Protein AF-A0A845LCH3-F1 (afdb_monomer_lite)

Secondary structure (DSSP, 8-state):
--HHHHHHHHHHHHHTT-----EEEEEEEEE-TTS-EEEEEEEEEEGGGGGGSTTHHHHHHHHHHHHS-TTSEEEEEEETTEEEEEEEEEESSHHHHHHHHHHHHSS----EEEEEEETTEEEEEEE--S-HHHHTHHHHHHHHHTT-S-GGGGGGSEEEEEEEEEEE-STTT-EEEEESSEEEEEEEPEE-EEEEEEETTTTEEEEEEEEEHHHHHHHHTTSS-HHHHHHHHH-TT-EEEEEEETTEEEEEEEEE-SSHHHHHHHHHHHH--SS-EEEEEE--SSS-EEEEEEEEETTGGG-TT-EESS-EEEEEEEEEEEE-TTSPBPEETTEE-EEEEEEEESSEEEEEEEEE--THHHHHHHHHHHHHHHHHHHHHHHHHHH-GGGG-TTPPPPPPPPPPP--------------------SSHHHHHHHHHHHHHHHHTT-S-------HHHHHHHHHHHHHHHHHHHHHHTSEEEEEEETTEEEEEEEHHHHHH-EEEEEE-TTT-PEEEEEEPPPHHHHHHHHHHHHHHHHHHS--TTHHHHHHHHHHHHHHHHHHHHHHHHHHHHHHSTTTEEEEE-HHHHHHHHHHHHHHHHHHHHHHHTSPPPPPPP---------------------------------------

Radius of gyration: 48.6 Å; chains: 1; bounding box: 84×80×197 Å

Structure (mmCIF, N/CA/C/O backbone):
data_AF-A0A845LCH3-F1
#
_entry.id   AF-A0A845LCH3-F1
#
loop_
_atom_site.group_PDB
_atom_site.id
_atom_site.type_symbol
_atom_site.label_atom_id
_atom_site.label_alt_id
_atom_site.label_comp_id
_atom_site.label_asym_id
_atom_site.label_entity_id
_atom_site.label_seq_id
_atom_site.pdbx_PDB_ins_code
_atom_site.Cartn_x
_atom_site.Cartn_y
_atom_site.Cartn_z
_atom_site.occupancy
_atom_site.B_iso_or_equiv
_atom_site.auth_seq_id
_atom_site.auth_comp_id
_atom_site.auth_asym_id
_atom_site.auth_atom_id
_atom_site.pdbx_PDB_model_num
ATOM 1 N N . MET A 1 1 ? 1.266 1.684 82.037 1.00 51.12 1 MET A N 1
ATOM 2 C CA . MET A 1 1 ? 0.760 2.479 80.892 1.00 51.12 1 MET A CA 1
ATOM 3 C C . MET A 1 1 ? -0.312 3.431 81.425 1.00 51.12 1 MET A C 1
ATOM 5 O O . MET A 1 1 ? -1.219 2.961 82.097 1.00 51.12 1 MET A O 1
ATOM 9 N N . ARG A 1 2 ? -0.152 4.758 81.282 1.00 56.38 2 ARG A N 1
ATOM 10 C CA . ARG A 1 2 ? -1.037 5.766 81.913 1.00 56.38 2 ARG A CA 1
ATOM 11 C C . ARG A 1 2 ? -2.460 5.682 81.336 1.00 56.38 2 ARG A C 1
ATOM 13 O O . ARG A 1 2 ? -2.598 5.543 80.128 1.00 56.38 2 ARG A O 1
ATOM 20 N N . LEU A 1 3 ? -3.493 5.839 82.170 1.00 56.78 3 LEU A N 1
ATOM 21 C CA . LEU A 1 3 ? -4.929 5.753 81.824 1.00 56.78 3 LEU A CA 1
ATOM 22 C C . LEU A 1 3 ? -5.340 6.616 80.604 1.00 56.78 3 LEU A C 1
ATOM 24 O O . LEU A 1 3 ? -6.258 6.266 79.870 1.00 56.78 3 LEU A O 1
ATOM 28 N N . LYS A 1 4 ? -4.592 7.691 80.315 1.00 52.03 4 LYS A N 1
ATOM 29 C CA . LYS A 1 4 ? -4.759 8.543 79.122 1.00 52.03 4 LYS A CA 1
ATOM 30 C C . LYS A 1 4 ? -4.325 7.877 77.801 1.00 52.03 4 LYS A C 1
ATOM 32 O O . LYS A 1 4 ? -4.848 8.225 76.751 1.00 52.03 4 LYS A O 1
ATOM 37 N N . HIS A 1 5 ? -3.409 6.908 77.837 1.00 57.84 5 HIS A N 1
ATOM 38 C CA . HIS A 1 5 ? -2.988 6.126 76.665 1.00 57.84 5 HIS A CA 1
ATOM 39 C C . HIS A 1 5 ? -3.899 4.921 76.404 1.00 57.84 5 HIS A C 1
ATOM 41 O O . HIS A 1 5 ? -4.006 4.490 75.263 1.00 57.84 5 HIS A O 1
ATOM 47 N N . LEU A 1 6 ? -4.605 4.429 77.430 1.00 55.59 6 LEU A N 1
ATOM 48 C CA . LEU A 1 6 ? -5.631 3.394 77.276 1.00 55.59 6 LEU A CA 1
ATOM 49 C C . LEU A 1 6 ? -6.869 3.944 76.545 1.00 55.59 6 LEU A C 1
ATOM 51 O O . LEU A 1 6 ? -7.435 3.259 75.704 1.00 55.59 6 LEU A O 1
ATOM 55 N N . PHE A 1 7 ? -7.232 5.210 76.789 1.00 58.34 7 PHE A N 1
ATOM 56 C CA . PHE A 1 7 ? -8.332 5.884 76.088 1.00 58.34 7 PHE A CA 1
ATOM 57 C C . PHE A 1 7 ? -8.030 6.105 74.593 1.00 58.34 7 PHE A C 1
ATOM 59 O O . PHE A 1 7 ? -8.907 5.920 73.759 1.00 58.34 7 PHE A O 1
ATOM 66 N N . PHE A 1 8 ? -6.775 6.414 74.236 1.00 55.28 8 PHE A N 1
ATOM 67 C CA . PHE A 1 8 ? -6.337 6.557 72.837 1.00 55.28 8 PHE A CA 1
ATOM 68 C C . PHE A 1 8 ? -6.226 5.208 72.099 1.00 55.28 8 PHE A C 1
ATOM 70 O O . PHE A 1 8 ? -6.544 5.132 70.916 1.00 55.28 8 PHE A O 1
ATOM 77 N N . LEU A 1 9 ? -5.836 4.134 72.796 1.00 59.06 9 LEU A N 1
ATOM 78 C CA . LEU A 1 9 ? -5.795 2.769 72.248 1.00 59.06 9 LEU A CA 1
ATOM 79 C C . LEU A 1 9 ? -7.183 2.121 72.116 1.00 59.06 9 LEU A C 1
ATOM 81 O O . LEU A 1 9 ? -7.344 1.236 71.285 1.00 59.06 9 LEU A O 1
ATOM 85 N N . LEU A 1 10 ? -8.182 2.576 72.883 1.00 55.25 10 LEU A N 1
ATOM 86 C CA . LEU A 1 10 ? -9.580 2.139 72.765 1.00 55.25 10 LEU A CA 1
ATOM 87 C C . LEU A 1 10 ? -10.363 2.933 71.695 1.00 55.25 10 LEU A C 1
ATOM 89 O O . LEU A 1 10 ? -11.314 2.413 71.119 1.00 55.25 10 LEU A O 1
ATOM 93 N N . LEU A 1 11 ? -9.932 4.162 71.374 1.00 54.50 11 LEU A N 1
ATOM 94 C CA . LEU A 1 11 ? -10.483 4.991 70.287 1.00 54.50 11 LEU A CA 1
ATOM 95 C C . LEU A 1 11 ? -9.944 4.614 68.894 1.00 54.50 11 LEU A C 1
ATOM 97 O O . LEU A 1 11 ? -10.636 4.817 67.901 1.00 54.50 11 LEU A O 1
ATOM 101 N N . LEU A 1 12 ? -8.742 4.031 68.815 1.00 53.47 12 LEU A N 1
ATOM 102 C CA . LEU A 1 12 ? -8.120 3.571 67.566 1.00 53.47 12 LEU A CA 1
ATOM 103 C C . LEU A 1 12 ? -8.925 2.461 66.843 1.00 53.47 12 LEU A C 1
ATOM 105 O O . LEU A 1 12 ? -9.136 2.597 65.639 1.00 53.47 12 LEU A O 1
ATOM 109 N N . PRO A 1 13 ? -9.449 1.412 67.519 1.00 51.16 13 PRO A N 1
ATOM 110 C CA . PRO A 1 13 ? -10.351 0.455 66.879 1.00 51.16 13 PRO A CA 1
ATOM 111 C C . PRO A 1 13 ? -11.739 1.053 66.603 1.00 51.16 13 PRO A C 1
ATOM 113 O O . PRO A 1 13 ? -12.362 0.666 65.624 1.00 51.16 13 PRO A O 1
ATOM 116 N N . LEU A 1 14 ? -12.202 2.044 67.378 1.00 45.97 14 LEU A N 1
ATOM 117 C CA . LEU A 1 14 ? -13.471 2.747 67.129 1.00 45.97 14 LEU A CA 1
ATOM 118 C C . LEU A 1 14 ? -13.416 3.631 65.864 1.00 45.97 14 LEU A C 1
ATOM 120 O O . LEU A 1 14 ? -14.428 3.793 65.189 1.00 45.97 14 LEU A O 1
ATOM 124 N N . MET A 1 15 ? -12.233 4.144 65.498 1.00 49.41 15 MET A N 1
ATOM 125 C CA . MET A 1 15 ? -12.002 4.815 64.209 1.00 49.41 15 MET A CA 1
ATOM 126 C C . MET A 1 15 ? -11.806 3.851 63.027 1.00 49.41 15 MET A C 1
ATOM 128 O O . MET A 1 15 ? -11.985 4.261 61.884 1.00 49.41 15 MET A O 1
ATOM 132 N N . LEU A 1 16 ? -11.501 2.573 63.276 1.00 47.41 16 LEU A N 1
ATOM 133 C CA . LEU A 1 16 ? -11.421 1.530 62.241 1.00 47.41 16 LEU A CA 1
ATOM 134 C C . LEU A 1 16 ? -12.793 0.922 61.883 1.00 47.41 16 LEU A C 1
ATOM 136 O O . LEU A 1 16 ? -12.892 0.196 60.899 1.00 47.41 16 LEU A O 1
ATOM 140 N N . PHE A 1 17 ? -13.855 1.254 62.630 1.00 39.62 17 PHE A N 1
ATOM 141 C CA . PHE A 1 17 ? -15.245 0.878 62.324 1.00 39.62 17 PHE A CA 1
ATOM 142 C C . PHE A 1 17 ? -16.004 1.910 61.471 1.00 39.62 17 PHE A C 1
ATOM 144 O O . PHE A 1 17 ? -17.204 1.751 61.246 1.00 39.62 17 PHE A O 1
ATOM 151 N N . LEU A 1 18 ? -15.329 2.930 60.929 1.00 41.62 18 LEU A N 1
ATOM 152 C CA . LEU A 1 18 ? -15.859 3.743 59.827 1.00 41.62 18 LEU A CA 1
ATOM 153 C C . LEU A 1 18 ? -15.813 2.933 58.517 1.00 41.62 18 LEU A C 1
ATOM 155 O O . LEU A 1 18 ? -15.099 3.268 57.577 1.00 41.62 18 LEU A O 1
ATOM 159 N N . THR A 1 19 ? -16.561 1.828 58.461 1.00 47.41 19 THR A N 1
ATOM 160 C CA . THR A 1 19 ? -16.854 1.124 57.211 1.00 47.41 19 THR A CA 1
ATOM 161 C C . THR A 1 19 ? -17.771 2.035 56.405 1.00 47.41 19 THR A C 1
ATOM 163 O O . THR A 1 19 ? -18.949 2.170 56.736 1.00 47.41 19 THR A O 1
ATOM 166 N N . GLY A 1 20 ? -17.211 2.740 55.424 1.00 45.56 20 GLY A N 1
ATOM 167 C CA . GLY A 1 20 ? -17.970 3.631 54.555 1.00 45.56 20 GLY A CA 1
ATOM 168 C C . GLY A 1 20 ? -19.094 2.878 53.845 1.00 45.56 20 GLY A C 1
ATOM 169 O O . GLY A 1 20 ? -18.846 1.810 53.297 1.00 45.56 20 GLY A O 1
ATOM 170 N N . CYS A 1 21 ? -20.302 3.451 53.883 1.00 57.38 21 CYS A N 1
ATOM 171 C CA . CYS A 1 21 ? -21.477 3.022 53.127 1.00 57.38 21 CYS A CA 1
ATOM 172 C C . CYS A 1 21 ? -21.296 3.344 51.637 1.00 57.38 21 CYS A C 1
ATOM 174 O O . CYS A 1 21 ? -21.739 4.411 51.205 1.00 57.38 21 CYS A O 1
ATOM 176 N N . GLY A 1 22 ? -20.648 2.476 50.861 1.00 63.88 22 GLY A N 1
ATOM 177 C CA . GLY A 1 22 ? -20.312 2.770 49.468 1.00 63.88 22 GLY A CA 1
ATOM 178 C C . GLY A 1 22 ? -20.747 1.700 48.479 1.00 63.88 22 GLY A C 1
ATOM 179 O O . GLY A 1 22 ? -20.526 0.510 48.682 1.00 63.88 22 GLY A O 1
ATOM 180 N N . GLY A 1 23 ? -21.354 2.137 47.375 1.00 80.00 23 GLY A N 1
ATOM 181 C CA . GLY A 1 23 ? -21.626 1.277 46.230 1.00 80.00 23 GLY A CA 1
ATOM 182 C C . GLY A 1 23 ? -20.383 1.088 45.361 1.00 80.00 23 GLY A C 1
ATOM 183 O O . GLY A 1 23 ? -19.584 2.012 45.189 1.00 80.00 23 GLY A O 1
ATOM 184 N N . ASP A 1 24 ? -20.240 -0.098 44.779 1.00 88.38 24 ASP A N 1
ATOM 185 C CA . ASP A 1 24 ? -19.258 -0.370 43.735 1.00 88.38 24 ASP A CA 1
ATOM 186 C C . ASP A 1 24 ? -19.859 0.006 42.376 1.00 88.38 24 ASP A C 1
ATOM 188 O O . ASP A 1 24 ? -20.890 -0.537 41.959 1.00 88.38 24 ASP A O 1
ATOM 192 N N . LEU A 1 25 ? -19.221 0.953 41.690 1.00 92.62 25 LEU A N 1
ATOM 193 C CA . LEU A 1 25 ? -19.651 1.456 40.390 1.00 92.62 25 LEU A CA 1
ATOM 194 C C . LEU A 1 25 ? -18.838 0.801 39.278 1.00 92.62 25 LEU A C 1
ATOM 196 O O . LEU A 1 25 ? -17.605 0.798 39.308 1.00 92.62 25 LEU A O 1
ATOM 200 N N . SER A 1 26 ? -19.516 0.285 38.255 1.00 92.12 26 SER A N 1
ATOM 201 C CA . SER A 1 26 ? -18.846 -0.292 37.095 1.00 92.12 26 SER A CA 1
ATOM 202 C C . SER A 1 26 ? -19.469 0.128 35.772 1.00 92.12 26 SER A C 1
ATOM 204 O O . SER A 1 26 ? -20.686 0.095 35.609 1.00 92.12 26 SER A O 1
ATOM 206 N N . VAL A 1 27 ? -18.616 0.492 34.816 1.00 93.06 27 VAL A N 1
ATOM 207 C CA . VAL A 1 27 ? -18.982 0.726 33.417 1.00 93.06 27 VAL A CA 1
ATOM 208 C C . VAL A 1 27 ? -18.354 -0.369 32.572 1.00 93.06 27 VAL A C 1
ATOM 210 O O . VAL A 1 27 ? -17.132 -0.500 32.523 1.00 93.06 27 VAL A O 1
ATOM 213 N N . GLU A 1 28 ? -19.176 -1.149 31.884 1.00 93.25 28 GLU A N 1
ATOM 214 C CA . GLU A 1 28 ? -18.726 -2.154 30.924 1.00 93.25 28 GLU A CA 1
ATOM 215 C C . GLU A 1 28 ? -19.173 -1.731 29.525 1.00 93.25 28 GLU A C 1
ATOM 217 O O . GLU A 1 28 ? -20.360 -1.534 29.286 1.00 93.25 28 GLU A O 1
ATOM 222 N N . THR A 1 29 ? -18.237 -1.547 28.593 1.00 93.19 29 THR A N 1
ATOM 223 C CA . THR A 1 29 ? -18.552 -1.167 27.206 1.00 93.19 29 THR A CA 1
ATOM 224 C C . THR A 1 29 ? -18.093 -2.255 26.256 1.00 93.19 29 THR A C 1
ATOM 226 O O . THR A 1 29 ? -16.919 -2.609 26.247 1.00 93.19 29 THR A O 1
ATOM 229 N N . LYS A 1 30 ? -19.004 -2.762 25.432 1.00 92.94 30 LYS A N 1
ATOM 230 C CA . LYS A 1 30 ? -18.735 -3.738 24.381 1.00 92.94 30 LYS A CA 1
ATOM 231 C C . LYS A 1 30 ? -18.981 -3.084 23.029 1.00 92.94 30 LYS A C 1
ATOM 233 O O . LYS A 1 30 ? -20.078 -2.579 22.808 1.00 92.94 30 LYS A O 1
ATOM 238 N N . ILE A 1 31 ? -17.980 -3.096 22.152 1.00 90.56 31 ILE A N 1
ATOM 239 C CA . ILE A 1 31 ? -18.063 -2.509 20.806 1.00 90.56 31 ILE A CA 1
ATOM 240 C C . ILE A 1 31 ? -17.854 -3.614 19.773 1.00 90.56 31 ILE A C 1
ATOM 242 O O . ILE A 1 31 ? -16.941 -4.429 19.903 1.00 90.56 31 ILE A O 1
ATOM 246 N N . ASN A 1 32 ? -18.710 -3.640 18.760 1.00 87.19 32 ASN A N 1
ATOM 247 C CA . ASN A 1 32 ? -18.680 -4.573 17.644 1.00 87.19 32 ASN A CA 1
ATOM 248 C C . ASN A 1 32 ? -17.876 -3.994 16.457 1.00 87.19 32 ASN A C 1
ATOM 250 O O . ASN A 1 32 ? -17.648 -2.784 16.384 1.00 87.19 32 ASN A O 1
ATOM 254 N N . PRO A 1 33 ? -17.445 -4.828 15.487 1.00 80.56 33 PRO A N 1
ATOM 255 C CA . PRO A 1 33 ? -16.683 -4.372 14.316 1.00 80.56 33 PRO A CA 1
ATOM 256 C C . PRO A 1 33 ? -17.393 -3.360 13.402 1.00 80.56 33 PRO A C 1
ATOM 258 O O . PRO A 1 33 ? -16.716 -2.698 12.608 1.00 80.56 33 PRO A O 1
ATOM 261 N N . ASP A 1 34 ? -18.723 -3.294 13.486 1.00 83.88 34 ASP A N 1
ATOM 262 C CA . ASP A 1 34 ? -19.621 -2.386 12.762 1.00 83.88 34 ASP A CA 1
ATOM 263 C C . ASP A 1 34 ? -19.934 -1.102 13.551 1.00 83.88 34 ASP A C 1
ATOM 265 O O . ASP A 1 34 ? -20.841 -0.368 13.175 1.00 83.88 34 ASP A O 1
ATOM 269 N N . GLU A 1 35 ? -19.197 -0.844 14.640 1.00 89.00 35 GLU A N 1
ATOM 270 C CA . GLU A 1 35 ? -19.356 0.311 15.538 1.00 89.00 35 GLU A CA 1
ATOM 271 C C . GLU A 1 35 ? -20.631 0.311 16.397 1.00 89.00 35 GLU A C 1
ATOM 273 O O . GLU A 1 35 ? -20.836 1.228 17.200 1.00 89.00 35 GLU A O 1
ATOM 278 N N . SER A 1 36 ? -21.459 -0.730 16.293 1.00 92.50 36 SER A N 1
ATOM 279 C CA . SER A 1 36 ? -22.564 -0.973 17.218 1.00 92.50 36 SER A CA 1
ATOM 280 C C . SER A 1 36 ? -22.068 -1.581 18.532 1.00 92.50 36 SER A C 1
ATOM 282 O O . SER A 1 36 ? -20.900 -1.954 18.670 1.00 92.50 36 SER A O 1
ATOM 284 N N . GLY A 1 37 ? -22.944 -1.710 19.523 1.00 93.19 37 GLY A N 1
ATOM 285 C CA . GLY A 1 37 ? -22.596 -2.403 20.752 1.00 93.19 37 GLY A CA 1
ATOM 286 C C . GLY A 1 37 ? -23.546 -2.145 21.906 1.00 93.19 37 GLY A C 1
ATOM 287 O O . GLY A 1 37 ? -24.667 -1.665 21.734 1.00 93.19 37 GLY A O 1
ATOM 288 N N . THR A 1 38 ? -23.057 -2.466 23.101 1.00 93.94 38 THR A N 1
ATOM 289 C CA . THR A 1 38 ? -23.811 -2.342 24.348 1.00 93.94 38 THR A CA 1
ATOM 290 C C . THR A 1 38 ? -22.912 -1.786 25.441 1.00 93.94 38 THR A C 1
ATOM 292 O O . THR A 1 38 ? -21.760 -2.194 25.598 1.00 93.94 38 THR A O 1
ATOM 295 N N . ARG A 1 39 ? -23.445 -0.863 26.236 1.00 93.62 39 ARG A N 1
ATOM 296 C CA . ARG A 1 39 ? -22.850 -0.384 27.479 1.00 93.62 39 ARG A CA 1
ATOM 297 C C . ARG A 1 39 ? -23.729 -0.775 28.656 1.00 93.62 39 ARG A C 1
ATOM 299 O O . ARG A 1 39 ? -24.951 -0.662 28.602 1.00 93.62 39 ARG A O 1
ATOM 306 N N . ILE A 1 40 ? -23.089 -1.211 29.728 1.00 93.50 40 ILE A N 1
ATOM 307 C CA . ILE A 1 40 ? -23.719 -1.646 30.964 1.00 93.50 40 ILE A CA 1
ATOM 308 C C . ILE A 1 40 ? -23.159 -0.793 32.099 1.00 93.50 40 ILE A C 1
ATOM 310 O O . ILE A 1 40 ? -21.951 -0.763 32.317 1.00 93.50 40 ILE A O 1
ATOM 314 N N . LEU A 1 41 ? -24.037 -0.099 32.821 1.00 94.31 41 LEU A N 1
ATOM 315 C CA . LEU A 1 41 ? -23.698 0.646 34.032 1.00 94.31 41 LEU A CA 1
ATOM 316 C C . LEU A 1 41 ? -24.233 -0.135 35.226 1.00 94.31 41 LEU A C 1
ATOM 318 O O . LEU A 1 41 ? -25.440 -0.343 35.336 1.00 94.31 41 LEU A O 1
ATOM 322 N N . LYS A 1 42 ? -23.351 -0.591 36.108 1.00 94.06 42 LYS A N 1
ATOM 323 C CA . LYS A 1 42 ? -23.705 -1.402 37.270 1.00 94.06 42 LYS A CA 1
ATOM 324 C C . LYS A 1 42 ? -23.409 -0.649 38.560 1.00 94.06 42 LYS A C 1
ATOM 326 O O . LYS A 1 42 ? -22.297 -0.167 38.750 1.00 94.06 42 LYS A O 1
ATOM 331 N N . ILE A 1 43 ? -24.398 -0.606 39.444 1.00 93.81 43 ILE A N 1
ATOM 332 C CA . ILE A 1 43 ? -24.269 -0.184 40.840 1.00 93.81 43 ILE A CA 1
ATOM 333 C C . ILE A 1 43 ? -24.438 -1.439 41.685 1.00 93.81 43 ILE A C 1
ATOM 335 O O . ILE A 1 43 ? -25.502 -2.053 41.641 1.00 93.81 43 ILE A O 1
ATOM 339 N N . LYS A 1 44 ? -23.423 -1.835 42.447 1.00 92.50 44 LYS A N 1
ATOM 340 C CA . LYS A 1 44 ? -23.523 -2.949 43.394 1.00 92.50 44 LYS A CA 1
ATOM 341 C C . LYS A 1 44 ? -23.456 -2.423 44.820 1.00 92.50 44 LYS A C 1
ATOM 343 O O . LYS A 1 44 ? -22.555 -1.666 45.156 1.00 92.50 44 LYS A O 1
ATOM 348 N N . VAL A 1 45 ? -24.407 -2.833 45.651 1.00 91.06 45 VAL A N 1
ATOM 349 C CA . VAL A 1 45 ? -24.486 -2.446 47.065 1.00 91.06 45 VAL A CA 1
ATOM 350 C C . VAL A 1 45 ? -24.494 -3.715 47.904 1.00 91.06 45 VAL A C 1
ATOM 352 O O . VAL A 1 45 ? -25.327 -4.595 47.680 1.00 91.06 45 VAL A O 1
ATOM 355 N N . ALA A 1 46 ? -23.547 -3.838 48.833 1.00 88.94 46 ALA A N 1
ATOM 356 C CA . ALA A 1 46 ? -23.457 -5.002 49.705 1.00 88.94 46 ALA A CA 1
ATOM 357 C C . ALA A 1 46 ? -24.547 -4.988 50.792 1.00 88.94 46 ALA A C 1
ATOM 359 O O . ALA A 1 46 ? -25.044 -3.932 51.184 1.00 88.94 46 ALA A O 1
ATOM 360 N N . ASN A 1 47 ? -24.941 -6.171 51.274 1.00 87.31 47 ASN A N 1
ATOM 361 C CA . ASN A 1 47 ? -26.077 -6.317 52.197 1.00 87.31 47 ASN A CA 1
ATOM 362 C C . ASN A 1 47 ? -25.922 -5.509 53.499 1.00 87.31 47 ASN A C 1
ATOM 364 O O . ASN A 1 47 ? -26.892 -4.964 54.020 1.00 87.31 47 ASN A O 1
ATOM 368 N N . ASP A 1 48 ? -24.702 -5.419 54.020 1.00 85.50 48 ASP A N 1
ATOM 369 C CA . ASP A 1 48 ? -24.353 -4.702 55.247 1.00 85.50 48 ASP A CA 1
ATOM 370 C C . ASP A 1 48 ? -24.400 -3.172 55.101 1.00 85.50 48 ASP A C 1
ATOM 372 O O . ASP A 1 48 ? -24.460 -2.468 56.107 1.00 85.50 48 ASP A O 1
ATOM 376 N N . GLN A 1 49 ? -24.409 -2.663 53.868 1.00 85.06 49 GLN A N 1
ATOM 377 C CA . GLN A 1 49 ? -24.407 -1.234 53.544 1.00 85.06 49 GLN A CA 1
ATOM 378 C C . GLN A 1 49 ? -25.826 -0.644 53.566 1.00 85.06 49 GLN A C 1
ATOM 380 O O . GLN A 1 49 ? -26.008 0.555 53.759 1.00 85.06 49 GLN A O 1
ATOM 385 N N . PHE A 1 50 ? -26.869 -1.475 53.442 1.00 86.69 50 PHE A N 1
ATOM 386 C CA . PHE A 1 50 ? -28.258 -1.000 53.465 1.00 86.69 50 PHE A CA 1
ATOM 387 C C . PHE A 1 50 ? -28.700 -0.430 54.818 1.00 86.69 50 PHE A C 1
ATOM 389 O O . PHE A 1 50 ? -29.697 0.286 54.865 1.00 86.69 50 PHE A O 1
ATOM 396 N N . LYS A 1 51 ? -27.966 -0.697 55.907 1.00 84.19 51 LYS A N 1
ATOM 397 C CA . LYS A 1 51 ? -28.224 -0.101 57.233 1.00 84.19 51 LYS A CA 1
ATOM 398 C C . LYS A 1 51 ? -28.087 1.427 57.233 1.00 84.19 51 LYS A C 1
ATOM 400 O O . LYS A 1 51 ? -28.728 2.100 58.033 1.00 84.19 51 LYS A O 1
ATOM 405 N N . ASP A 1 52 ? -27.267 1.952 56.325 1.00 83.19 52 ASP A N 1
ATOM 406 C CA . ASP A 1 52 ? -26.954 3.374 56.199 1.00 83.19 52 ASP A CA 1
ATOM 407 C C . ASP A 1 52 ? -27.841 4.072 55.149 1.00 83.19 52 ASP A C 1
ATOM 409 O O . ASP A 1 52 ? -27.739 5.283 54.938 1.00 83.19 52 ASP A O 1
ATOM 413 N N . VAL A 1 53 ? -28.748 3.313 54.519 1.00 86.94 53 VAL A N 1
ATOM 414 C CA . VAL A 1 53 ? -29.764 3.796 53.583 1.00 86.94 53 VAL A CA 1
ATOM 415 C C . VAL A 1 53 ? -31.109 3.867 54.303 1.00 86.94 53 VAL A C 1
ATOM 417 O O . VAL A 1 53 ? -31.668 2.860 54.740 1.00 86.94 53 VAL A O 1
ATOM 420 N N . LYS A 1 54 ? -31.678 5.067 54.415 1.00 89.12 54 LYS A N 1
ATOM 421 C CA . LYS A 1 54 ? -32.991 5.279 55.031 1.00 89.12 54 LYS A CA 1
ATOM 422 C C . LYS A 1 54 ? -34.075 4.552 54.230 1.00 89.12 54 LYS A C 1
ATOM 424 O O . LYS A 1 54 ? -34.250 4.810 53.047 1.00 89.12 54 LYS A O 1
ATOM 429 N N . GLY A 1 55 ? -34.826 3.669 54.890 1.00 88.94 55 GLY A N 1
ATOM 430 C CA . GLY A 1 55 ? -35.818 2.812 54.224 1.00 88.94 55 GLY A CA 1
ATOM 431 C C . GLY A 1 55 ? -35.219 1.563 53.562 1.00 88.94 55 GLY A C 1
ATOM 432 O O . GLY A 1 55 ? -35.950 0.789 52.947 1.00 88.94 55 GLY A O 1
ATOM 433 N N . GLY A 1 56 ? -33.911 1.342 53.729 1.00 91.12 56 GLY A N 1
ATOM 434 C CA . GLY A 1 56 ? -33.203 0.155 53.277 1.00 91.12 56 GLY A CA 1
ATOM 435 C C . GLY A 1 56 ? -33.184 -0.003 51.760 1.00 91.12 56 GLY A C 1
ATOM 436 O O . GLY A 1 56 ? -33.281 0.950 50.988 1.00 91.12 56 GLY A O 1
ATOM 437 N N . GLU A 1 57 ? -33.047 -1.251 51.331 1.00 91.75 57 GLU A N 1
ATOM 438 C CA . GLU A 1 57 ? -32.899 -1.615 49.926 1.00 91.75 57 GLU A CA 1
ATOM 439 C C . GLU A 1 57 ? -34.127 -1.262 49.069 1.00 91.75 57 GLU A C 1
ATOM 441 O O . GLU A 1 57 ? -33.963 -0.755 47.962 1.00 91.75 57 GLU A O 1
ATOM 446 N N . ALA A 1 58 ? -35.343 -1.449 49.592 1.00 92.06 58 ALA A N 1
ATOM 447 C CA . ALA A 1 58 ? -36.581 -1.169 48.861 1.00 92.06 58 ALA A CA 1
ATOM 448 C C . ALA A 1 58 ? -36.725 0.319 48.495 1.00 92.06 58 ALA A C 1
ATOM 450 O O . ALA A 1 58 ? -37.091 0.641 47.365 1.00 92.06 58 ALA A O 1
ATOM 451 N N . ALA A 1 59 ? -36.379 1.223 49.421 1.00 93.50 59 ALA A N 1
ATOM 452 C CA . ALA A 1 59 ? -36.404 2.663 49.169 1.00 93.50 59 ALA A CA 1
ATOM 453 C C . ALA A 1 59 ? -35.371 3.073 48.108 1.00 93.50 59 ALA A C 1
ATOM 455 O O . ALA A 1 59 ? -35.669 3.876 47.225 1.00 93.50 59 ALA A O 1
ATOM 456 N N . LEU A 1 60 ? -34.172 2.475 48.143 1.00 92.88 60 LEU A N 1
ATOM 457 C CA . LEU A 1 60 ? -33.165 2.698 47.106 1.00 92.88 60 LEU A CA 1
ATOM 458 C C . LEU A 1 60 ? -33.659 2.228 45.733 1.00 92.88 60 LEU A C 1
ATOM 460 O O . LEU A 1 60 ? -33.531 2.967 44.758 1.00 92.88 60 LEU A O 1
ATOM 464 N N . ALA A 1 61 ? -34.236 1.027 45.653 1.00 93.25 61 ALA A N 1
ATOM 465 C CA . ALA A 1 61 ? -34.763 0.483 44.406 1.00 93.25 61 ALA A CA 1
ATOM 466 C C . ALA A 1 61 ? -35.852 1.385 43.802 1.00 93.25 61 ALA A C 1
ATOM 468 O O . ALA A 1 61 ? -35.822 1.658 42.601 1.00 93.25 61 ALA A O 1
ATOM 469 N N . GLU A 1 62 ? -36.773 1.892 44.629 1.00 93.94 62 GLU A N 1
ATOM 470 C CA . GLU A 1 62 ? -37.832 2.812 44.203 1.00 93.94 62 GLU A CA 1
ATOM 471 C C . GLU A 1 62 ? -37.264 4.146 43.694 1.00 93.94 62 GLU A C 1
ATOM 473 O O . GLU A 1 62 ? -37.608 4.583 42.592 1.00 93.94 62 GLU A O 1
ATOM 478 N N . THR A 1 63 ? -36.344 4.769 44.440 1.00 95.00 63 THR A N 1
ATOM 479 C CA . THR A 1 63 ? -35.693 6.025 44.033 1.00 95.00 63 THR A CA 1
ATOM 480 C C . THR A 1 63 ? -34.928 5.866 42.721 1.00 95.00 63 THR A C 1
ATOM 482 O O . THR A 1 63 ? -35.034 6.731 41.845 1.00 95.00 63 THR A O 1
ATOM 485 N N . LEU A 1 64 ? -34.186 4.768 42.542 1.00 93.81 64 LEU A N 1
ATOM 486 C CA . LEU A 1 64 ? -33.460 4.508 41.298 1.00 93.81 64 LEU A CA 1
ATOM 487 C C . LEU A 1 64 ? -34.415 4.265 40.126 1.00 93.81 64 LEU A C 1
ATOM 489 O O . LEU A 1 64 ? -34.210 4.845 39.064 1.00 93.81 64 LEU A O 1
ATOM 493 N N . ALA A 1 65 ? -35.475 3.473 40.309 1.00 92.25 65 ALA A N 1
ATOM 494 C CA . ALA A 1 65 ? -36.456 3.207 39.258 1.00 92.25 65 ALA A CA 1
ATOM 495 C C . ALA A 1 65 ? -37.212 4.475 38.829 1.00 92.25 65 ALA A C 1
ATOM 497 O O . ALA A 1 65 ? -37.416 4.699 37.638 1.00 92.25 65 ALA A O 1
ATOM 498 N N . LYS A 1 66 ? -37.574 5.339 39.784 1.00 93.12 66 LYS A N 1
ATOM 499 C CA . LYS A 1 66 ? -38.278 6.605 39.533 1.00 93.12 66 LYS A CA 1
ATOM 500 C C . LYS A 1 66 ? -37.433 7.633 38.778 1.00 93.12 66 LYS A C 1
ATOM 502 O O . LYS A 1 66 ? -37.984 8.435 38.029 1.00 93.12 66 LYS A O 1
ATOM 507 N N . ASN A 1 67 ? -36.121 7.648 39.012 1.00 92.56 67 ASN A N 1
ATOM 508 C CA . ASN A 1 67 ? -35.204 8.637 38.438 1.00 92.56 67 ASN A CA 1
ATOM 509 C C . ASN A 1 67 ? -34.339 8.070 37.298 1.00 92.56 67 ASN A C 1
ATOM 511 O O . ASN A 1 67 ? -33.494 8.792 36.766 1.00 92.56 67 ASN A O 1
ATOM 515 N N . ALA A 1 68 ? -34.528 6.801 36.920 1.00 90.44 68 ALA A N 1
ATOM 516 C CA . ALA A 1 68 ? -33.829 6.202 35.793 1.00 90.44 68 ALA A CA 1
ATOM 517 C C . ALA A 1 68 ? -34.191 6.942 34.491 1.00 90.44 68 ALA A C 1
ATOM 519 O O . ALA A 1 68 ? -35.369 7.217 34.243 1.00 90.44 68 ALA A O 1
ATOM 520 N N . PRO A 1 69 ? -33.209 7.272 33.638 1.00 87.88 69 PRO A N 1
ATOM 521 C CA . PRO A 1 69 ? -33.498 7.951 32.384 1.00 87.88 69 PRO A CA 1
ATOM 522 C C . PRO A 1 69 ? -34.319 7.059 31.433 1.00 87.88 69 PRO A C 1
ATOM 524 O O . PRO A 1 69 ? -34.036 5.873 31.281 1.00 87.88 69 PRO A O 1
ATOM 527 N N . ALA A 1 70 ? -35.326 7.647 30.775 1.00 80.06 70 ALA A N 1
ATOM 528 C CA . ALA A 1 70 ? -36.387 6.927 30.052 1.00 80.06 70 ALA A CA 1
ATOM 529 C C . ALA A 1 70 ? -35.906 6.026 28.895 1.00 80.06 70 ALA A C 1
ATOM 531 O O . ALA A 1 70 ? -36.558 5.036 28.575 1.00 80.06 70 ALA A O 1
ATOM 532 N N . ASP A 1 71 ? -34.759 6.343 28.288 1.00 74.88 71 ASP A N 1
ATOM 533 C CA . ASP A 1 71 ? -34.180 5.584 27.168 1.00 74.88 71 ASP A CA 1
ATOM 534 C C . ASP A 1 71 ? -33.510 4.265 27.601 1.00 74.88 71 ASP A C 1
ATOM 536 O O . ASP A 1 71 ? -32.994 3.522 26.761 1.00 74.88 71 ASP A O 1
ATOM 540 N N . PHE A 1 72 ? -33.462 3.978 28.903 1.00 83.38 72 PHE A N 1
ATOM 541 C CA . PHE A 1 72 ? -32.611 2.940 29.465 1.00 83.38 72 PHE A CA 1
ATOM 542 C C . PHE A 1 72 ? -33.399 1.923 30.288 1.00 83.38 72 PHE A C 1
ATOM 544 O O . PHE A 1 72 ? -34.328 2.254 31.022 1.00 83.38 72 PHE A O 1
ATOM 551 N N . LYS A 1 73 ? -32.984 0.657 30.207 1.00 84.88 73 LYS A N 1
ATOM 552 C CA . LYS A 1 73 ? -33.583 -0.428 30.992 1.00 84.88 73 LYS A CA 1
ATOM 553 C C . LYS A 1 73 ? -32.809 -0.601 32.292 1.00 84.88 73 LYS A C 1
ATOM 555 O O . LYS A 1 73 ? -31.643 -0.995 32.248 1.00 84.88 73 LYS A O 1
ATOM 560 N N . LEU A 1 74 ? -33.456 -0.315 33.422 1.00 91.81 74 LEU A N 1
ATOM 561 C CA . LEU A 1 74 ? -32.923 -0.588 34.754 1.00 91.81 74 LEU A CA 1
ATOM 562 C C . LEU A 1 74 ? -33.400 -1.964 35.232 1.00 91.81 74 LEU A C 1
ATOM 564 O O . LEU A 1 74 ? -34.593 -2.178 35.426 1.00 91.81 74 LEU A O 1
ATOM 568 N N . ASN A 1 75 ? -32.458 -2.871 35.468 1.00 92.81 75 ASN A N 1
ATOM 569 C CA . ASN A 1 75 ? -32.712 -4.194 36.025 1.00 92.81 75 ASN A CA 1
ATOM 570 C C . ASN A 1 75 ? -32.121 -4.306 37.429 1.00 92.81 75 ASN A C 1
ATOM 572 O O . ASN A 1 75 ? -30.996 -3.871 37.674 1.00 92.81 75 ASN A O 1
ATOM 576 N N . ARG A 1 76 ? -32.859 -4.946 38.333 1.00 93.38 76 ARG A N 1
ATOM 577 C CA . ARG A 1 76 ? -32.402 -5.286 39.681 1.00 93.38 76 ARG A CA 1
ATOM 578 C C . ARG A 1 76 ? -32.102 -6.778 39.749 1.00 93.38 76 ARG A C 1
ATOM 580 O O . ARG A 1 76 ? -32.978 -7.584 39.456 1.00 93.38 76 ARG A O 1
ATOM 587 N N . ASN A 1 77 ? -30.913 -7.135 40.218 1.00 92.12 77 ASN A N 1
ATOM 588 C CA . ASN A 1 77 ? -30.493 -8.516 40.415 1.00 92.12 77 ASN A CA 1
ATOM 589 C C . ASN A 1 77 ? -30.051 -8.722 41.868 1.00 92.12 77 ASN A C 1
ATOM 591 O O . ASN A 1 77 ? -29.195 -7.999 42.375 1.00 92.12 77 ASN A O 1
ATOM 595 N N . ALA A 1 78 ? -30.640 -9.709 42.543 1.00 89.25 78 ALA A N 1
ATOM 596 C CA . ALA A 1 78 ? -30.174 -10.129 43.860 1.00 89.25 78 ALA A CA 1
ATOM 597 C C . ALA A 1 78 ? -28.894 -10.966 43.710 1.00 89.25 78 ALA A C 1
ATOM 599 O O . ALA A 1 78 ? -28.828 -11.858 42.865 1.00 89.25 78 ALA A O 1
ATOM 600 N N . GLU A 1 79 ? -27.887 -10.690 44.533 1.00 84.31 79 GLU A N 1
ATOM 601 C CA . GLU A 1 79 ? -26.615 -11.412 44.569 1.00 84.31 79 GLU A CA 1
ATOM 602 C C . GLU A 1 79 ? -26.371 -11.984 45.975 1.00 84.31 79 GLU A C 1
ATOM 604 O O . GLU A 1 79 ? -26.935 -11.511 46.959 1.00 84.31 79 GLU A O 1
ATOM 609 N N . ALA A 1 80 ? -25.492 -12.985 46.098 1.00 81.25 80 ALA A N 1
ATOM 610 C CA . ALA A 1 80 ? -25.219 -13.644 47.382 1.00 81.25 80 ALA A CA 1
ATOM 611 C C . ALA A 1 80 ? -24.804 -12.664 48.502 1.00 81.25 80 ALA A C 1
ATOM 613 O O . ALA A 1 80 ? -25.182 -12.847 49.655 1.00 81.25 80 ALA A O 1
ATOM 614 N N . ASN A 1 81 ? -24.075 -11.598 48.148 1.00 82.75 81 ASN A N 1
ATOM 615 C CA . ASN A 1 81 ? -23.530 -10.620 49.095 1.00 82.75 81 ASN A CA 1
ATOM 616 C C . ASN A 1 81 ? -24.104 -9.202 48.910 1.00 82.75 81 ASN A C 1
ATOM 618 O O . ASN A 1 81 ? -23.487 -8.244 49.371 1.00 82.75 81 ASN A O 1
ATOM 622 N N . GLY A 1 82 ? -25.237 -9.028 48.222 1.00 89.69 82 GLY A N 1
ATOM 623 C CA . GLY A 1 82 ? -25.780 -7.694 47.957 1.00 89.69 82 GLY A CA 1
ATOM 624 C C . GLY A 1 82 ? -26.859 -7.649 46.883 1.00 89.69 82 GLY A C 1
ATOM 625 O O . GLY A 1 82 ? -27.429 -8.664 46.492 1.00 89.69 82 GLY A O 1
ATOM 626 N N . VAL A 1 83 ? -27.100 -6.455 46.351 1.00 92.31 83 VAL A N 1
ATOM 627 C CA . VAL A 1 83 ? -27.981 -6.226 45.199 1.00 92.31 83 VAL A CA 1
ATOM 628 C C . VAL A 1 83 ? -27.216 -5.442 44.142 1.00 92.31 83 VAL A C 1
ATOM 630 O O . VAL A 1 83 ? -26.488 -4.502 44.472 1.00 92.31 83 VAL A O 1
ATOM 633 N N . SER A 1 84 ? -27.380 -5.815 42.872 1.00 93.06 84 SER A N 1
ATOM 634 C CA . SER A 1 84 ? -26.893 -5.025 41.746 1.00 93.06 84 SER A CA 1
ATOM 635 C C . SER A 1 84 ? -28.028 -4.419 40.930 1.00 93.06 84 SER A C 1
ATOM 637 O O . SER A 1 84 ? -29.020 -5.067 40.596 1.00 93.06 84 SER A O 1
ATOM 639 N N . TYR A 1 85 ? -27.854 -3.149 40.585 1.00 94.44 85 TYR A N 1
ATOM 640 C CA . TYR A 1 85 ? -28.715 -2.387 39.696 1.00 94.44 85 TYR A CA 1
ATOM 641 C C . TYR A 1 85 ? -27.962 -2.159 38.398 1.00 94.44 85 TYR A C 1
ATOM 643 O O . TYR A 1 85 ? -26.848 -1.639 38.403 1.00 94.44 85 TYR A O 1
ATOM 651 N N . THR A 1 86 ? -28.546 -2.593 37.290 1.00 94.31 86 THR A N 1
ATOM 652 C CA . THR A 1 86 ? -27.894 -2.617 35.986 1.00 94.31 86 THR A CA 1
ATOM 653 C C . THR A 1 86 ? -28.695 -1.790 34.999 1.00 94.31 86 THR A C 1
ATOM 655 O O . THR A 1 86 ? -29.842 -2.121 34.712 1.00 94.31 86 THR A O 1
ATOM 658 N N . LEU A 1 87 ? -28.083 -0.734 34.475 1.00 94.06 87 LEU A N 1
ATOM 659 C CA . LEU A 1 87 ? -28.616 0.066 33.385 1.00 94.06 87 LEU A CA 1
ATOM 660 C C . LEU A 1 87 ? -27.974 -0.396 32.073 1.00 94.06 87 LEU A C 1
ATOM 662 O O . LEU A 1 87 ? -26.759 -0.273 31.904 1.00 94.06 87 LEU A O 1
ATOM 666 N N . THR A 1 88 ? -28.770 -0.934 31.152 1.00 92.75 88 THR A N 1
ATOM 667 C CA . THR A 1 88 ? -28.276 -1.396 29.844 1.00 92.75 88 THR A CA 1
ATOM 668 C C . THR A 1 88 ? -28.616 -0.393 28.748 1.00 92.75 88 THR A C 1
ATOM 670 O O . THR A 1 88 ? -29.750 0.080 28.651 1.00 92.75 88 THR A O 1
ATOM 673 N N . MET A 1 89 ? -27.622 -0.097 27.912 1.00 92.00 89 MET A N 1
ATOM 674 C CA . MET A 1 89 ? -27.701 0.821 26.786 1.00 92.00 89 MET A CA 1
ATOM 675 C C . MET A 1 89 ? -27.133 0.173 25.526 1.00 92.00 89 MET A C 1
ATOM 677 O O . MET A 1 89 ? -25.919 0.046 25.392 1.00 92.00 89 MET A O 1
ATOM 681 N N . ASP A 1 90 ? -27.993 -0.141 24.569 1.00 93.44 90 ASP A N 1
ATOM 682 C CA . ASP A 1 90 ? -27.557 -0.525 23.226 1.00 93.44 90 ASP A CA 1
ATOM 683 C C . ASP A 1 90 ? -27.336 0.722 22.359 1.00 93.44 90 ASP A C 1
ATOM 685 O O . ASP A 1 90 ? -28.015 1.742 22.533 1.00 93.44 90 ASP A O 1
ATOM 689 N N . PHE A 1 91 ? -26.392 0.656 21.423 1.00 94.06 91 PHE A N 1
ATOM 690 C CA . PHE A 1 91 ? -26.100 1.719 20.461 1.00 94.06 91 PHE A CA 1
ATOM 691 C C . PHE A 1 91 ? -25.762 1.127 19.090 1.00 94.06 91 PHE A C 1
ATOM 693 O O . PHE A 1 91 ? -25.170 0.055 18.985 1.00 94.06 91 PHE A O 1
ATOM 700 N N . LYS A 1 92 ? -26.139 1.834 18.023 1.00 94.88 92 LYS A N 1
ATOM 701 C CA . LYS A 1 92 ? -25.896 1.430 16.631 1.00 94.88 92 LYS A CA 1
ATOM 702 C C . LYS A 1 92 ? -24.626 2.045 16.047 1.00 94.88 92 LYS A C 1
ATOM 704 O O . LYS A 1 92 ? -24.181 1.613 14.994 1.00 94.88 92 LYS A O 1
ATOM 7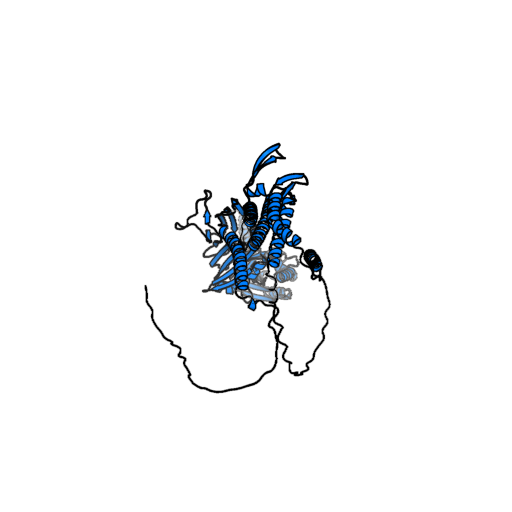09 N N . SER A 1 93 ? -24.084 3.075 16.693 1.00 94.50 93 SER A N 1
ATOM 710 C CA . SER A 1 93 ? -22.849 3.751 16.287 1.00 94.50 93 SER A CA 1
ATOM 711 C C . SER A 1 93 ? -22.160 4.411 17.482 1.00 94.50 93 SER A C 1
ATOM 713 O O . SER A 1 93 ? -22.792 4.685 18.508 1.00 94.50 93 SER A O 1
ATOM 715 N N . ILE A 1 94 ? -20.884 4.763 17.326 1.00 93.56 94 ILE A N 1
ATOM 716 C CA . ILE A 1 94 ? -20.115 5.502 18.342 1.00 93.56 94 ILE A CA 1
ATOM 717 C C . ILE A 1 94 ? -20.682 6.908 18.574 1.00 93.56 94 ILE A C 1
ATOM 719 O O . ILE A 1 94 ? -20.630 7.423 19.691 1.00 93.56 94 ILE A O 1
ATOM 723 N N . ASN A 1 95 ? -21.271 7.525 17.547 1.00 94.38 95 ASN A N 1
ATOM 724 C CA . ASN A 1 95 ? -21.953 8.811 17.697 1.00 94.38 95 ASN A CA 1
ATOM 725 C C . ASN A 1 95 ? -23.177 8.685 18.609 1.00 94.38 95 ASN A C 1
ATOM 727 O O . ASN A 1 95 ? -23.327 9.479 19.534 1.00 94.38 95 ASN A O 1
ATOM 731 N N . GLU A 1 96 ? -23.985 7.640 18.426 1.00 94.75 96 GLU A N 1
ATOM 732 C CA . GLU A 1 96 ? -25.126 7.371 19.306 1.00 94.75 96 GLU A CA 1
ATOM 733 C C . GLU A 1 96 ? -24.673 7.050 20.741 1.00 94.75 96 GLU A C 1
ATOM 735 O O . GLU A 1 96 ? -25.278 7.526 21.705 1.00 94.75 96 GLU A O 1
ATOM 740 N N . LEU A 1 97 ? -23.574 6.297 20.898 1.00 94.56 97 LEU A N 1
ATOM 741 C CA . LEU A 1 97 ? -22.948 6.031 22.199 1.00 94.56 97 LEU A CA 1
ATOM 742 C C . LEU A 1 97 ? -22.610 7.349 22.915 1.00 94.56 97 LEU A C 1
ATOM 744 O O . LEU A 1 97 ? -22.904 7.524 24.102 1.00 94.56 97 LEU A O 1
ATOM 748 N N . ARG A 1 98 ? -22.013 8.291 22.175 1.00 94.50 98 ARG A N 1
ATOM 749 C CA . ARG A 1 98 ? -21.627 9.611 22.672 1.00 94.50 98 ARG A CA 1
ATOM 750 C C . ARG A 1 98 ? -22.842 10.417 23.109 1.00 94.50 98 ARG A C 1
ATOM 752 O O . ARG A 1 98 ? -22.872 10.881 24.242 1.00 94.50 98 ARG A O 1
ATOM 759 N N . GLU A 1 99 ? -23.853 10.536 22.256 1.00 92.94 99 GLU A N 1
ATOM 760 C CA . GLU A 1 99 ? -25.078 11.287 22.549 1.00 92.94 99 GLU A CA 1
ATOM 761 C C . GLU A 1 99 ? -25.815 10.739 23.773 1.00 92.94 99 GLU A C 1
ATOM 763 O O . GLU A 1 99 ? -26.248 11.499 24.640 1.00 92.94 99 GLU A O 1
ATOM 768 N N . LYS A 1 100 ? -25.951 9.412 23.877 1.00 92.81 100 LYS A N 1
ATOM 769 C CA . LYS A 1 100 ? -26.592 8.785 25.038 1.00 92.81 100 LYS A CA 1
ATOM 770 C C . LYS A 1 100 ? -25.764 8.960 26.313 1.00 92.81 100 LYS A C 1
ATOM 772 O O . LYS A 1 100 ? -26.327 9.200 27.378 1.00 92.81 100 LYS A O 1
ATOM 777 N N . SER A 1 101 ? -24.437 8.912 26.203 1.00 92.81 101 SER A N 1
ATOM 778 C CA . SER A 1 101 ? -23.524 9.182 27.320 1.00 92.81 101 SER A CA 1
ATOM 779 C C . SER A 1 101 ? -23.606 10.635 27.798 1.00 92.81 101 SER A C 1
ATOM 781 O O . SER A 1 101 ? -23.652 10.867 29.001 1.00 92.81 101 SER A O 1
ATOM 783 N N . GLN A 1 102 ? -23.711 11.607 26.884 1.00 91.56 102 GLN A N 1
ATOM 784 C CA . GLN A 1 102 ? -23.904 13.027 27.222 1.00 91.56 102 GLN A CA 1
ATOM 785 C C . GLN A 1 102 ? -25.205 13.260 27.997 1.00 91.56 102 GLN A C 1
ATOM 787 O O . GLN A 1 102 ? -25.231 14.067 28.923 1.00 91.56 102 GLN A O 1
ATOM 792 N N . ARG A 1 103 ? -26.283 12.531 27.673 1.00 88.44 103 ARG A N 1
ATOM 793 C CA . ARG A 1 103 ? -27.548 12.621 28.423 1.00 88.44 103 ARG A CA 1
ATOM 794 C C . ARG A 1 103 ? -27.432 12.116 29.862 1.00 88.44 103 ARG A C 1
ATOM 796 O O . ARG A 1 103 ? -28.140 12.619 30.726 1.00 88.44 103 ARG A O 1
ATOM 803 N N . LEU A 1 104 ? -26.552 11.148 30.122 1.00 88.31 104 LEU A N 1
ATOM 804 C CA . LEU A 1 104 ? -26.309 10.623 31.470 1.00 88.31 104 LEU A CA 1
ATOM 805 C C . LEU A 1 104 ? -25.428 11.549 32.311 1.00 88.31 104 LEU A C 1
ATOM 807 O O . LEU A 1 104 ? -25.680 11.714 33.503 1.00 88.31 104 LEU A O 1
ATOM 811 N N . THR A 1 105 ? -24.398 12.135 31.699 1.00 89.31 105 THR A N 1
ATOM 812 C CA . THR A 1 105 ? -23.401 12.958 32.400 1.00 89.31 105 THR A CA 1
ATOM 813 C C . THR A 1 105 ? -23.779 14.438 32.459 1.00 89.31 105 THR A C 1
ATOM 815 O O . THR A 1 105 ? -23.269 15.164 33.307 1.00 89.31 105 THR A O 1
ATOM 818 N N . GLY A 1 106 ? -24.654 14.911 31.564 1.00 80.56 106 GLY A N 1
ATOM 819 C CA . GLY A 1 106 ? -25.044 16.320 31.448 1.00 80.56 106 GLY A CA 1
ATOM 820 C C . GLY A 1 106 ? -23.955 17.236 30.875 1.00 80.56 106 GLY A C 1
ATOM 821 O O . GLY A 1 106 ? -24.112 18.456 30.902 1.00 80.56 106 GLY A O 1
ATOM 822 N N . GLY A 1 107 ? -22.853 16.674 30.368 1.00 80.19 107 GLY A N 1
ATOM 823 C CA . GLY A 1 107 ? -21.686 17.414 29.886 1.00 80.19 107 GLY A CA 1
ATOM 824 C C . GLY A 1 107 ? -21.158 16.907 28.546 1.00 80.19 107 GLY A C 1
ATOM 825 O O . GLY A 1 107 ? -21.673 15.953 27.966 1.00 80.19 107 GLY A O 1
ATOM 826 N N . ASN A 1 108 ? -20.104 17.553 28.039 1.00 82.25 108 ASN A N 1
ATOM 827 C CA . ASN A 1 108 ? -19.435 17.103 26.821 1.00 82.25 108 ASN A CA 1
ATOM 828 C C . ASN A 1 108 ? -18.699 15.775 27.068 1.00 82.25 108 ASN A C 1
ATOM 830 O O . ASN A 1 108 ? -17.918 15.658 28.008 1.00 82.25 108 ASN A O 1
ATOM 834 N N . VAL A 1 109 ? -18.916 14.797 26.190 1.00 87.50 109 VAL A N 1
ATOM 835 C CA . VAL A 1 109 ? -18.343 13.448 26.277 1.00 87.50 109 VAL A CA 1
ATOM 836 C C . VAL A 1 109 ? -17.486 13.192 25.034 1.00 87.50 109 VAL A C 1
ATOM 838 O O . VAL A 1 109 ? -18.027 12.844 23.985 1.00 87.50 109 VAL A O 1
ATOM 841 N N . PRO A 1 110 ? -16.156 13.369 25.094 1.00 88.25 110 PRO A N 1
ATOM 842 C CA . PRO A 1 110 ? -15.285 13.194 23.937 1.00 88.25 110 PRO A CA 1
ATOM 843 C C . PRO A 1 110 ? -14.845 11.730 23.777 1.00 88.25 110 PRO A C 1
ATOM 845 O O . PRO A 1 110 ? -13.656 11.425 23.765 1.00 88.25 110 PRO A O 1
ATOM 848 N N . ILE A 1 111 ? -15.813 10.813 23.655 1.00 91.88 111 ILE A N 1
ATOM 849 C CA . ILE A 1 111 ? -15.530 9.406 23.332 1.00 91.88 111 ILE A CA 1
ATOM 850 C C . ILE A 1 111 ? -15.027 9.312 21.889 1.00 91.88 111 ILE A C 1
ATOM 852 O O . ILE A 1 111 ? -15.682 9.825 20.969 1.00 91.88 111 ILE A O 1
ATOM 856 N N . SER A 1 112 ? -13.906 8.617 21.689 1.00 91.44 112 SER A N 1
ATOM 857 C CA . SER A 1 112 ? -13.361 8.299 20.370 1.00 91.44 112 SER A CA 1
ATOM 858 C C . SER A 1 112 ? -13.214 6.794 20.169 1.00 91.44 112 SER A C 1
ATOM 860 O O . SER A 1 112 ? -12.928 6.034 21.095 1.00 91.44 112 SER A O 1
ATOM 862 N N . PHE A 1 113 ? -13.413 6.376 18.925 1.00 90.62 113 PHE A N 1
ATOM 863 C CA . PHE A 1 113 ? -13.180 5.018 18.468 1.00 90.62 113 PHE A CA 1
ATOM 864 C C . PHE A 1 113 ? -12.559 5.096 17.080 1.00 90.62 113 PHE A C 1
ATOM 866 O O . PHE A 1 113 ? -13.155 5.656 16.163 1.00 90.62 113 PHE A O 1
ATOM 873 N N . ASP A 1 114 ? -11.353 4.565 16.945 1.00 88.50 114 ASP A N 1
ATOM 874 C CA . ASP A 1 114 ? -10.601 4.546 15.703 1.00 88.50 114 ASP A CA 1
ATOM 875 C C . ASP A 1 114 ? -10.426 3.103 15.241 1.00 88.50 114 ASP A C 1
ATOM 877 O O . ASP A 1 114 ? -9.925 2.254 15.980 1.00 88.50 114 ASP A O 1
ATOM 881 N N . LYS A 1 115 ? -10.778 2.844 13.983 1.00 86.00 115 LYS A N 1
ATOM 882 C CA . LYS A 1 115 ? -10.482 1.598 13.275 1.00 86.00 115 LYS A CA 1
ATOM 883 C C . LYS A 1 115 ? -9.443 1.901 12.200 1.00 86.00 115 LYS A C 1
ATOM 885 O O . LYS A 1 115 ? -9.732 2.618 11.246 1.00 86.00 115 LYS A O 1
ATOM 890 N N . LYS A 1 116 ? -8.225 1.382 12.353 1.00 85.69 116 LYS A N 1
ATOM 891 C CA . LYS A 1 116 ? -7.110 1.613 11.416 1.00 85.69 116 LYS A CA 1
ATOM 892 C C . LYS A 1 116 ? -6.486 0.296 10.982 1.00 85.69 116 LYS A C 1
ATOM 894 O O . LYS A 1 116 ? -6.367 -0.616 11.793 1.00 85.69 116 LYS A O 1
ATOM 899 N N . GLY A 1 117 ? -6.041 0.214 9.731 1.00 86.00 117 GLY A N 1
ATOM 900 C CA . GLY A 1 117 ? -5.279 -0.930 9.232 1.00 86.00 117 GLY A CA 1
ATOM 901 C C . GLY A 1 117 ? -5.691 -1.388 7.838 1.00 86.00 117 GLY A C 1
ATOM 902 O O . GLY A 1 117 ? -6.211 -0.604 7.046 1.00 86.00 117 GLY A O 1
ATOM 903 N N . SER A 1 118 ? -5.428 -2.660 7.559 1.00 87.81 118 SER A N 1
ATOM 904 C CA . SER A 1 118 ? -5.762 -3.355 6.315 1.00 87.81 118 SER A CA 1
ATOM 905 C C . SER A 1 118 ? -6.779 -4.476 6.595 1.00 87.81 118 SER A C 1
ATOM 907 O O . SER A 1 118 ? -7.005 -4.819 7.760 1.00 87.81 118 SER A O 1
ATOM 909 N N . PRO A 1 119 ? -7.340 -5.124 5.560 1.00 87.56 119 PRO A N 1
ATOM 910 C CA . PRO A 1 119 ? -8.117 -6.353 5.718 1.00 87.56 119 PRO A CA 1
ATOM 911 C C . PRO A 1 119 ? -7.368 -7.481 6.440 1.00 87.56 119 PRO A C 1
ATOM 913 O O . PRO A 1 119 ? -8.007 -8.381 6.966 1.00 87.56 119 PRO A O 1
ATOM 916 N N . PHE A 1 120 ? -6.034 -7.435 6.497 1.00 88.06 120 PHE A N 1
ATOM 917 C CA . PHE A 1 120 ? -5.205 -8.463 7.124 1.00 88.06 120 PHE A CA 1
ATOM 918 C C . PHE A 1 120 ? -4.761 -8.120 8.545 1.00 88.06 120 PHE A C 1
ATOM 920 O O . PHE A 1 120 ? -4.430 -9.021 9.313 1.00 88.06 120 PHE A O 1
ATOM 927 N N . ALA A 1 121 ? -4.733 -6.838 8.905 1.00 87.25 121 ALA A N 1
ATOM 928 C CA . ALA A 1 121 ? -4.347 -6.380 10.232 1.00 87.25 121 ALA A CA 1
ATOM 929 C C . ALA A 1 121 ? -5.140 -5.126 10.599 1.00 87.25 121 ALA A C 1
ATOM 931 O O . ALA A 1 121 ? -4.922 -4.057 10.029 1.00 87.25 121 ALA A O 1
ATOM 932 N N . VAL A 1 122 ? -6.036 -5.250 11.577 1.00 84.00 122 VAL A N 1
ATOM 933 C CA . VAL A 1 122 ? -6.896 -4.165 12.056 1.00 84.00 122 VAL A CA 1
ATOM 934 C C . VAL A 1 122 ? -6.535 -3.835 13.497 1.00 84.00 122 VAL A C 1
ATOM 936 O O . VAL A 1 122 ? -6.404 -4.714 14.347 1.00 84.00 122 VAL A O 1
ATOM 939 N N . THR A 1 123 ? -6.385 -2.549 13.783 1.00 86.06 123 THR A N 1
ATOM 940 C CA . THR A 1 123 ? -6.236 -2.011 15.133 1.00 86.06 123 THR A CA 1
ATOM 941 C C . THR A 1 123 ? -7.484 -1.209 15.475 1.00 86.06 123 THR A C 1
ATOM 943 O O . THR A 1 123 ? -7.855 -0.291 14.741 1.00 86.06 123 THR A O 1
ATOM 946 N N . TYR A 1 124 ? -8.113 -1.566 16.591 1.00 86.88 124 TYR A N 1
ATOM 947 C CA . TYR A 1 124 ? -9.199 -0.811 17.200 1.00 86.88 124 TYR A CA 1
ATOM 948 C C . TYR A 1 124 ? -8.647 -0.056 18.401 1.00 86.88 124 TYR A C 1
ATOM 950 O O . TYR A 1 124 ? -8.048 -0.668 19.287 1.00 86.88 124 TYR A O 1
ATOM 958 N N . SER A 1 125 ? -8.869 1.251 18.442 1.00 89.88 125 SER A N 1
ATOM 959 C CA . SER A 1 125 ? -8.498 2.101 19.569 1.00 89.88 125 SER A CA 1
ATOM 960 C C . SER A 1 125 ? -9.743 2.777 20.105 1.00 89.88 125 SER A C 1
ATOM 962 O O . SER A 1 125 ? -10.458 3.434 19.361 1.00 89.88 125 SER A O 1
ATOM 964 N N . TYR A 1 126 ? -9.992 2.633 21.397 1.00 91.44 126 TYR A N 1
ATOM 965 C CA . TYR A 1 126 ? -11.127 3.233 22.077 1.00 91.44 126 TYR A CA 1
ATOM 966 C C . TYR A 1 126 ? -10.645 4.108 23.225 1.00 91.44 126 TYR A C 1
ATOM 968 O O . TYR A 1 126 ? -9.828 3.658 24.028 1.00 91.44 126 TYR A O 1
ATOM 976 N N . ASN A 1 127 ? -11.160 5.332 23.313 1.00 92.69 127 ASN A N 1
ATOM 977 C CA . ASN A 1 127 ? -10.871 6.254 24.401 1.00 92.69 127 ASN A CA 1
ATOM 978 C C . ASN A 1 127 ? -12.164 6.864 24.955 1.00 92.69 127 ASN A C 1
ATOM 980 O O . ASN A 1 127 ? -12.949 7.462 24.219 1.00 92.69 127 ASN A O 1
ATOM 984 N N . ASP A 1 128 ? -12.350 6.743 26.262 1.00 92.62 128 ASP A N 1
ATOM 985 C CA . ASP A 1 128 ? -13.467 7.271 27.034 1.00 92.62 128 ASP A CA 1
ATOM 986 C C . ASP A 1 128 ? -12.943 8.038 28.243 1.00 92.62 128 ASP A C 1
ATOM 988 O O . ASP A 1 128 ? -12.779 7.475 29.324 1.00 92.62 128 ASP A O 1
ATOM 992 N N . PRO A 1 129 ? -12.642 9.330 28.087 1.00 89.50 129 PRO A N 1
ATOM 993 C CA . PRO A 1 129 ? -12.031 10.107 29.157 1.00 89.50 129 PRO A CA 1
ATOM 994 C C . PRO A 1 129 ? -13.009 10.471 30.288 1.00 89.50 129 PRO A C 1
ATOM 996 O O . PRO A 1 129 ? -12.599 11.134 31.238 1.00 89.50 129 PRO A O 1
ATOM 999 N N . VAL A 1 130 ? -14.282 10.068 30.212 1.00 90.06 130 VAL A N 1
ATOM 1000 C CA . VAL A 1 130 ? -15.291 10.375 31.234 1.00 90.06 130 VAL A CA 1
ATOM 1001 C C . VAL A 1 130 ? -14.996 9.600 32.519 1.00 90.06 130 VAL A C 1
ATOM 1003 O O . VAL A 1 130 ? -14.605 8.429 32.489 1.00 90.06 130 VAL A O 1
ATOM 1006 N N . ARG A 1 131 ? -15.183 10.244 33.676 1.00 89.00 131 ARG A N 1
ATOM 1007 C CA . ARG A 1 131 ? -14.993 9.584 34.973 1.00 89.00 131 ARG A CA 1
ATOM 1008 C C . ARG A 1 131 ? -16.179 8.662 35.241 1.00 89.00 131 ARG A C 1
ATOM 1010 O O . ARG A 1 131 ? -17.318 9.004 34.943 1.00 89.00 131 ARG A O 1
ATOM 1017 N N . VAL A 1 132 ? -15.919 7.492 35.824 1.00 90.50 132 VAL A N 1
ATOM 1018 C CA . VAL A 1 132 ? -16.963 6.485 36.085 1.00 90.50 132 VAL A CA 1
ATOM 1019 C C . VAL A 1 132 ? -18.116 7.085 36.892 1.00 90.50 132 VAL A C 1
ATOM 1021 O O . VAL A 1 132 ? -19.263 6.931 36.489 1.00 90.50 132 VAL A O 1
ATOM 1024 N N . GLU A 1 133 ? -17.826 7.829 37.960 1.00 89.81 133 GLU A N 1
ATOM 1025 C CA . GLU A 1 133 ? -18.835 8.517 38.779 1.00 89.81 133 GLU A CA 1
ATOM 1026 C C . GLU A 1 133 ? -19.765 9.461 37.998 1.00 89.81 133 GLU A C 1
ATOM 1028 O O . GLU A 1 133 ? -20.948 9.545 38.333 1.00 89.81 133 GLU A O 1
ATOM 1033 N N . ASP A 1 134 ? -19.287 10.100 36.924 1.00 91.56 134 ASP A N 1
ATOM 1034 C CA . ASP A 1 134 ? -20.087 11.058 36.154 1.00 91.56 134 ASP A CA 1
ATOM 1035 C C . ASP A 1 134 ? -21.272 10.358 35.470 1.00 91.56 134 ASP A C 1
ATOM 1037 O O . ASP A 1 134 ? -22.374 10.911 35.433 1.00 91.56 134 ASP A O 1
ATOM 1041 N N . TYR A 1 135 ? -21.092 9.108 35.019 1.00 92.56 135 TYR A N 1
ATOM 1042 C CA . TYR A 1 135 ? -22.160 8.271 34.451 1.00 92.56 135 TYR A CA 1
ATOM 1043 C C . TYR A 1 135 ? -23.260 7.915 35.462 1.00 92.56 135 TYR A C 1
ATOM 1045 O O . TYR A 1 135 ? -24.380 7.578 35.068 1.00 92.56 135 TYR A O 1
ATOM 1053 N N . PHE A 1 136 ? -22.954 7.989 36.759 1.00 93.12 136 PHE A N 1
ATOM 1054 C CA . PHE A 1 136 ? -23.874 7.680 37.854 1.00 93.12 136 PHE A CA 1
ATOM 1055 C C . PHE A 1 136 ? -24.405 8.932 38.560 1.00 93.12 136 PHE A C 1
ATOM 1057 O O . PHE A 1 136 ? -25.137 8.808 39.543 1.00 93.12 136 PHE A O 1
ATOM 1064 N N . SER A 1 137 ? -24.108 10.134 38.050 1.00 91.19 137 SER A N 1
ATOM 1065 C CA . SER A 1 137 ? -24.569 11.400 38.635 1.00 91.19 137 SER A CA 1
ATOM 1066 C C . SER A 1 137 ? -26.083 11.438 38.833 1.00 91.19 137 SER A C 1
ATOM 1068 O O . SER A 1 137 ? -26.552 11.900 39.869 1.00 91.19 137 SER A O 1
ATOM 1070 N N . TRP A 1 138 ? -26.861 10.902 37.887 1.00 91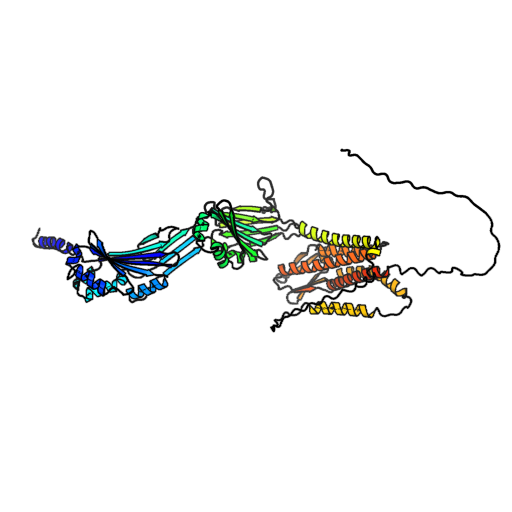.94 138 TRP A N 1
ATOM 1071 C CA . TRP A 1 138 ? -28.322 10.818 38.000 1.00 91.94 138 TRP A CA 1
ATOM 1072 C C . TRP A 1 138 ? -28.766 10.014 39.236 1.00 91.94 138 TRP A C 1
ATOM 1074 O O . TRP A 1 138 ? -29.628 10.467 39.987 1.00 91.94 138 TRP A O 1
ATOM 1084 N N . ALA A 1 139 ? -28.131 8.866 39.492 1.00 92.56 139 ALA A N 1
ATOM 1085 C CA . ALA A 1 139 ? -28.446 7.979 40.608 1.00 92.56 139 ALA A CA 1
ATOM 1086 C C . ALA A 1 139 ? -27.988 8.590 41.935 1.00 92.56 139 ALA A C 1
ATOM 1088 O O . ALA A 1 139 ? -28.759 8.668 42.890 1.00 92.56 139 ALA A O 1
ATOM 1089 N N . ILE A 1 140 ? -26.752 9.094 41.979 1.00 91.69 140 ILE A N 1
ATOM 1090 C CA . ILE A 1 140 ? -26.180 9.742 43.164 1.00 91.69 140 ILE A CA 1
ATOM 1091 C C . ILE A 1 140 ? -27.023 10.962 43.561 1.00 91.69 140 ILE A C 1
ATOM 1093 O O . ILE A 1 140 ? -27.354 11.133 44.734 1.00 91.69 140 ILE A O 1
ATOM 1097 N N . ASN A 1 141 ? -27.412 11.796 42.594 1.00 92.62 141 ASN A N 1
ATOM 1098 C CA . ASN A 1 141 ? -28.232 12.978 42.848 1.00 92.62 141 ASN A CA 1
ATOM 1099 C C . ASN A 1 141 ? -29.654 12.612 43.286 1.00 92.62 141 ASN A C 1
ATOM 1101 O O . ASN A 1 141 ? -30.188 13.280 44.168 1.00 92.62 141 ASN A O 1
ATOM 1105 N N . ALA A 1 142 ? -30.248 11.548 42.735 1.00 93.50 142 ALA A N 1
ATOM 1106 C CA . ALA A 1 142 ? -31.555 11.051 43.166 1.00 93.50 142 ALA A CA 1
ATOM 1107 C C . ALA A 1 142 ? -31.536 10.595 44.635 1.00 93.50 142 ALA A C 1
ATOM 1109 O O . ALA A 1 142 ? -32.368 11.032 45.427 1.00 93.50 142 ALA A O 1
ATOM 1110 N N . VAL A 1 143 ? -30.529 9.807 45.025 1.00 93.19 143 VAL A N 1
ATOM 1111 C CA . VAL A 1 143 ? -30.341 9.329 46.408 1.00 93.19 143 VAL A CA 1
ATOM 1112 C C . VAL A 1 143 ? -30.157 10.495 47.388 1.00 93.19 143 VAL A C 1
ATOM 1114 O O . VAL A 1 143 ? -30.733 10.483 48.478 1.00 93.19 143 VAL A O 1
ATOM 1117 N N . LYS A 1 144 ? -29.401 11.532 46.997 1.00 92.94 144 LYS A N 1
ATOM 1118 C CA . LYS A 1 144 ? -29.228 12.764 47.789 1.00 92.94 144 LYS A CA 1
ATOM 1119 C C . LYS A 1 144 ? -30.525 13.566 47.903 1.00 92.94 144 LYS A C 1
ATOM 1121 O O . LYS A 1 144 ? -30.871 14.018 48.990 1.00 92.94 144 LYS A O 1
ATOM 1126 N N . LYS A 1 145 ? -31.239 13.746 46.788 1.00 93.81 145 LYS A N 1
ATOM 1127 C CA . LYS A 1 145 ? -32.490 14.515 46.714 1.00 93.81 145 LYS A CA 1
ATOM 1128 C C . LYS A 1 145 ? -33.594 13.895 47.569 1.00 93.81 145 LYS A C 1
ATOM 1130 O O . LYS A 1 145 ? -34.293 14.628 48.261 1.00 93.81 145 LYS A O 1
ATOM 1135 N N . ASP A 1 146 ? -33.709 12.570 47.551 1.00 94.25 146 ASP A N 1
ATOM 1136 C CA . ASP A 1 146 ? -34.694 11.832 48.348 1.00 94.25 146 ASP A CA 1
ATOM 1137 C C . ASP A 1 146 ? -34.239 11.641 49.812 1.00 94.25 146 ASP A C 1
ATOM 1139 O O . ASP A 1 146 ? -34.978 11.106 50.639 1.00 94.25 146 ASP A O 1
ATOM 1143 N N . GLY A 1 147 ? -33.035 12.113 50.167 1.00 92.56 147 GLY A N 1
ATOM 1144 C CA . GLY A 1 147 ? -32.517 12.086 51.536 1.00 92.56 147 GLY A CA 1
ATOM 1145 C C . GLY A 1 147 ? -32.296 10.672 52.072 1.00 92.56 147 GLY A C 1
ATOM 1146 O O . GLY A 1 147 ? -32.437 10.441 53.275 1.00 92.56 147 GLY A O 1
ATOM 1147 N N . LEU A 1 148 ? -31.984 9.721 51.184 1.00 91.06 148 LEU A N 1
ATOM 1148 C CA . LEU A 1 148 ? -31.772 8.319 51.548 1.00 91.06 148 LEU A CA 1
ATOM 1149 C C . LEU A 1 148 ? -30.460 8.105 52.315 1.00 91.06 148 LEU A C 1
ATOM 1151 O O . LEU A 1 148 ? -30.358 7.163 53.091 1.00 91.06 148 LEU A O 1
ATOM 1155 N N . VAL A 1 149 ? -29.473 8.981 52.120 1.00 89.00 149 VAL A N 1
ATOM 1156 C CA . VAL A 1 149 ? -28.178 8.959 52.816 1.00 89.00 149 VAL A CA 1
ATOM 1157 C C . VAL A 1 149 ? -27.968 10.305 53.506 1.00 89.00 149 VAL A C 1
ATOM 1159 O O . VAL A 1 149 ? -28.324 11.351 52.964 1.00 89.00 149 VAL A O 1
ATOM 1162 N N . ALA A 1 150 ? -27.394 10.297 54.709 1.00 86.62 150 ALA A N 1
ATOM 1163 C CA . ALA A 1 150 ? -27.129 11.521 55.458 1.00 86.62 150 ALA A CA 1
ATOM 1164 C C . ALA A 1 150 ? -26.039 12.391 54.779 1.00 86.62 150 ALA A C 1
ATOM 1166 O O . ALA A 1 150 ? -25.079 11.841 54.234 1.00 86.62 150 ALA A O 1
ATOM 1167 N N . PRO A 1 151 ? -26.118 13.738 54.838 1.00 86.06 151 PRO A N 1
ATOM 1168 C CA . PRO A 1 151 ? -25.170 14.623 54.147 1.00 86.06 151 PRO A CA 1
ATOM 1169 C C . PRO A 1 151 ? -23.693 14.417 54.505 1.00 86.06 151 PRO A C 1
ATOM 1171 O O . PRO A 1 151 ? -22.820 14.549 53.650 1.00 86.06 151 PRO A O 1
ATOM 1174 N N . ASN A 1 152 ? -23.402 14.051 55.754 1.00 85.69 152 ASN A N 1
ATOM 1175 C CA . ASN A 1 152 ? -22.053 13.725 56.223 1.00 85.69 152 ASN A CA 1
ATOM 1176 C C . ASN A 1 152 ? -21.487 12.428 55.611 1.00 85.69 152 ASN A C 1
ATOM 1178 O O . ASN A 1 152 ? -20.276 12.231 55.642 1.00 85.69 152 ASN A O 1
ATOM 1182 N N . ASN A 1 153 ? -22.336 11.581 55.024 1.00 82.94 153 ASN A N 1
ATOM 1183 C CA . ASN A 1 153 ? -21.959 10.319 54.389 1.00 82.94 153 ASN A CA 1
ATOM 1184 C C . ASN A 1 153 ? -21.889 10.407 52.855 1.00 82.94 153 ASN A C 1
ATOM 1186 O O . ASN A 1 153 ? -21.579 9.411 52.207 1.00 82.94 153 ASN A O 1
ATOM 1190 N N . TYR A 1 154 ? -22.115 11.580 52.248 1.00 83.94 154 TYR A N 1
ATOM 1191 C CA . TYR A 1 154 ? -22.058 11.732 50.786 1.00 83.94 154 TYR A CA 1
ATOM 1192 C C . TYR A 1 154 ? -20.704 11.353 50.180 1.00 83.94 154 TYR A C 1
ATOM 1194 O O . TYR A 1 154 ? -20.668 10.822 49.073 1.00 83.94 154 TYR A O 1
ATOM 1202 N N . GLY A 1 155 ? -19.605 11.595 50.900 1.00 77.62 155 GLY A N 1
ATOM 1203 C CA . GLY A 1 155 ? -18.261 11.201 50.464 1.00 77.62 155 GLY A CA 1
ATOM 1204 C C . GLY A 1 155 ? -18.021 9.690 50.480 1.00 77.62 155 GLY A C 1
ATOM 1205 O O . GLY A 1 155 ? -17.115 9.223 49.803 1.00 77.62 155 GLY A O 1
ATOM 1206 N N . ASN A 1 156 ? -18.850 8.931 51.204 1.00 81.94 156 ASN A N 1
ATOM 1207 C CA . ASN A 1 156 ? -18.707 7.484 51.349 1.00 81.94 156 ASN A CA 1
ATOM 1208 C C . ASN A 1 156 ? -19.593 6.698 50.380 1.00 81.94 156 ASN A C 1
ATOM 1210 O O . ASN A 1 156 ? -19.411 5.496 50.278 1.00 81.94 156 ASN A O 1
ATOM 1214 N N . MET A 1 157 ? -20.501 7.357 49.644 1.00 82.69 157 MET A N 1
ATOM 1215 C CA . MET A 1 157 ? -21.476 6.712 48.747 1.00 82.69 157 MET A CA 1
ATOM 1216 C C . MET A 1 157 ? -20.849 5.859 47.632 1.00 82.69 157 MET A C 1
ATOM 1218 O O . MET A 1 157 ? -21.540 5.028 47.043 1.00 82.69 157 MET A O 1
ATOM 1222 N N . ILE A 1 158 ? -19.567 6.067 47.325 1.00 87.06 158 ILE A N 1
ATOM 1223 C CA . ILE A 1 158 ? -18.817 5.337 46.303 1.00 87.06 158 ILE A CA 1
ATOM 1224 C C . ILE A 1 158 ? -17.651 4.631 46.992 1.00 87.06 158 ILE A C 1
ATOM 1226 O O . ILE A 1 158 ? -16.775 5.292 47.545 1.00 87.06 158 ILE A O 1
ATOM 1230 N N . ASN A 1 159 ? -17.633 3.300 46.936 1.00 85.62 159 ASN A N 1
ATOM 1231 C CA . ASN A 1 159 ? -16.556 2.484 47.499 1.00 85.62 159 ASN A CA 1
ATOM 1232 C C . ASN A 1 159 ? -15.459 2.211 46.461 1.00 85.62 159 ASN A C 1
ATOM 1234 O O . ASN A 1 159 ? -14.272 2.393 46.723 1.00 85.62 159 ASN A O 1
ATOM 1238 N N . SER A 1 160 ? -15.857 1.805 45.254 1.00 85.62 160 SER A N 1
ATOM 1239 C CA . SER A 1 160 ? -14.931 1.519 44.160 1.00 85.62 160 SER A CA 1
ATOM 1240 C C . SER A 1 160 ? -15.506 1.926 42.805 1.00 85.62 160 SER A C 1
ATOM 1242 O O . SER A 1 160 ? -16.719 2.066 42.632 1.00 85.62 160 SER A O 1
ATOM 1244 N N . GLN A 1 161 ? -14.615 2.151 41.839 1.00 88.81 161 GLN A N 1
ATOM 1245 C CA . GLN A 1 161 ? -14.960 2.521 40.470 1.00 88.81 161 GLN A CA 1
ATOM 1246 C C . GLN A 1 161 ? -14.151 1.659 39.503 1.00 88.81 161 GLN A C 1
ATOM 1248 O O . GLN A 1 161 ? -12.932 1.557 39.637 1.00 88.81 161 GLN A O 1
ATOM 1253 N N . ASN A 1 162 ? -14.812 1.052 38.518 1.00 87.94 162 ASN A N 1
ATOM 1254 C CA . ASN A 1 162 ? -14.139 0.254 37.497 1.00 87.94 162 ASN A CA 1
ATOM 1255 C C . ASN A 1 162 ? -14.729 0.498 36.103 1.00 87.94 162 ASN A C 1
ATOM 1257 O O . ASN A 1 162 ? -15.934 0.369 35.897 1.00 87.94 162 ASN A O 1
ATOM 1261 N N . ALA A 1 163 ? -13.871 0.792 35.130 1.00 88.75 163 ALA A N 1
ATOM 1262 C CA . ALA A 1 163 ? -14.229 0.858 33.721 1.00 88.75 163 ALA A CA 1
ATOM 1263 C C . ALA A 1 163 ? -13.586 -0.317 32.985 1.00 88.75 163 ALA A C 1
ATOM 1265 O O . ALA A 1 163 ? -12.366 -0.483 33.019 1.00 88.75 163 ALA A O 1
ATOM 1266 N N . THR A 1 164 ? -14.403 -1.120 32.305 1.00 89.56 164 THR A N 1
ATOM 1267 C CA . THR A 1 164 ? -13.924 -2.201 31.444 1.00 89.56 164 THR A CA 1
ATOM 1268 C C . THR A 1 164 ? -14.454 -2.040 30.031 1.00 89.56 164 THR A C 1
ATOM 1270 O O . THR A 1 164 ? -15.638 -1.782 29.815 1.00 89.56 164 THR A O 1
ATOM 1273 N N . VAL A 1 165 ? -13.569 -2.207 29.056 1.00 89.94 165 VAL A N 1
ATOM 1274 C CA . VAL A 1 165 ? -13.921 -2.148 27.636 1.00 89.94 165 VAL A CA 1
ATOM 1275 C C . VAL A 1 165 ? -13.601 -3.489 27.002 1.00 89.94 165 VAL A C 1
ATOM 1277 O O . VAL A 1 165 ? -12.573 -4.088 27.305 1.00 89.94 165 VAL A O 1
ATOM 1280 N N . SER A 1 166 ? -14.517 -3.953 26.162 1.00 88.88 166 SER A N 1
ATOM 1281 C CA . SER A 1 166 ? -14.473 -5.187 25.392 1.00 88.88 166 SER A CA 1
ATOM 1282 C C . SER A 1 166 ? -14.463 -4.818 23.913 1.00 88.88 166 SER A C 1
ATOM 1284 O O . SER A 1 166 ? -15.498 -4.449 23.351 1.00 88.88 166 SER A O 1
ATOM 1286 N N . LEU A 1 167 ? -13.282 -4.884 23.299 1.00 85.62 167 LEU A N 1
ATOM 1287 C CA . LEU A 1 167 ? -13.094 -4.644 21.866 1.00 85.62 167 LEU A CA 1
ATOM 1288 C C . LEU A 1 167 ? -13.017 -5.971 21.098 1.00 85.62 167 LEU A C 1
ATOM 1290 O O . LEU A 1 167 ? -12.640 -6.981 21.697 1.00 85.62 167 LEU A O 1
ATOM 1294 N N . PRO A 1 168 ? -13.364 -5.998 19.799 1.00 75.56 168 PRO A N 1
ATOM 1295 C CA . PRO A 1 168 ? -13.356 -7.227 19.014 1.00 75.56 168 PRO A CA 1
ATOM 1296 C C . PRO A 1 168 ? -11.956 -7.848 18.927 1.00 75.56 168 PRO A C 1
ATOM 1298 O O . PRO A 1 168 ? -11.001 -7.179 18.526 1.00 75.56 168 PRO A O 1
ATOM 1301 N N . THR A 1 169 ? -11.849 -9.149 19.211 1.00 65.56 169 THR A N 1
ATOM 1302 C CA . THR A 1 169 ? -10.645 -9.949 18.951 1.00 65.56 169 THR A CA 1
ATOM 1303 C C . THR A 1 169 ? -11.020 -11.287 18.307 1.00 65.56 169 THR A C 1
ATOM 1305 O O . THR A 1 169 ? -11.499 -12.196 18.965 1.00 65.56 169 THR A O 1
ATOM 1308 N N . SER A 1 170 ? -10.759 -11.419 17.003 1.00 50.44 170 SER A N 1
ATOM 1309 C CA . SER A 1 170 ? -10.980 -12.626 16.184 1.00 50.44 170 SER A CA 1
ATOM 1310 C C . SER A 1 170 ? -12.428 -13.104 15.963 1.00 50.44 170 SER A C 1
ATOM 1312 O O . SER A 1 170 ? -13.354 -12.790 16.703 1.00 50.44 170 SER A O 1
ATOM 1314 N N . GLY A 1 171 ? -12.617 -13.856 14.871 1.00 46.38 171 GLY A N 1
ATOM 1315 C CA . GLY A 1 171 ? -13.886 -14.322 14.299 1.00 46.38 171 GLY A CA 1
ATOM 1316 C C . GLY A 1 171 ? -14.697 -15.347 15.102 1.00 46.38 171 GLY A C 1
ATOM 1317 O O . GLY A 1 171 ? -15.186 -16.303 14.505 1.00 46.38 171 GLY A O 1
ATOM 1318 N N . LYS A 1 172 ? -14.860 -15.144 16.411 1.00 40.09 172 LYS A N 1
ATOM 1319 C CA . LYS A 1 172 ? -15.974 -15.597 17.262 1.00 40.09 172 LYS A CA 1
ATOM 1320 C C . LYS A 1 172 ? -15.754 -15.012 18.654 1.00 40.09 172 LYS A C 1
ATOM 1322 O O . LYS A 1 172 ? -14.686 -15.209 19.203 1.00 40.09 172 LYS A O 1
ATOM 1327 N N . GLU A 1 173 ? -16.765 -14.320 19.173 1.00 46.66 173 GLU A N 1
ATOM 1328 C CA . GLU A 1 173 ? -17.063 -14.037 20.590 1.00 46.66 173 GLU A CA 1
ATOM 1329 C C . GLU A 1 173 ? -15.921 -13.925 21.629 1.00 46.66 173 GLU A C 1
ATOM 1331 O O . GLU A 1 173 ? -16.117 -14.231 22.804 1.00 46.66 173 GLU A O 1
ATOM 1336 N N . GLU A 1 174 ? -14.740 -13.454 21.252 1.00 53.50 174 GLU A N 1
ATOM 1337 C CA . GLU A 1 174 ? -13.669 -13.151 22.192 1.00 53.50 174 GLU A CA 1
ATOM 1338 C C . GLU A 1 174 ? -13.435 -11.645 22.183 1.00 53.50 174 GLU A C 1
ATOM 1340 O O . GLU A 1 174 ? -13.287 -11.010 21.133 1.00 53.50 174 GLU A O 1
ATOM 1345 N N . TRP A 1 175 ? -13.443 -11.060 23.379 1.00 57.28 175 TRP A N 1
ATOM 1346 C CA . TRP A 1 175 ? -13.208 -9.641 23.581 1.00 57.28 175 TRP A CA 1
ATOM 1347 C C . TRP A 1 175 ? -11.996 -9.454 24.470 1.00 57.28 175 TRP A C 1
ATOM 1349 O O . TRP A 1 175 ? -11.927 -10.016 25.566 1.00 57.28 175 TRP A O 1
ATOM 1359 N N . GLN A 1 176 ? -11.073 -8.596 24.042 1.00 64.44 176 GLN A N 1
ATOM 1360 C CA . GLN A 1 176 ? -10.034 -8.129 24.943 1.00 64.44 176 GLN A CA 1
ATOM 1361 C C . GLN A 1 176 ? -10.693 -7.226 25.982 1.00 64.44 176 GLN A C 1
ATOM 1363 O O . GLN A 1 176 ? -11.022 -6.073 25.701 1.00 64.44 176 GLN A O 1
ATOM 1368 N N . ARG A 1 177 ? -10.896 -7.773 27.184 1.00 69.06 177 ARG A N 1
ATOM 1369 C CA . ARG A 1 177 ? -11.339 -7.012 28.346 1.00 69.06 177 ARG A CA 1
ATOM 1370 C C . ARG A 1 177 ? -10.131 -6.302 28.938 1.00 69.06 177 ARG A C 1
ATOM 1372 O O . ARG A 1 177 ? -9.171 -6.942 29.356 1.00 69.06 177 ARG A O 1
ATOM 1379 N N . SER A 1 178 ? -10.152 -4.979 28.963 1.00 70.88 178 SER A N 1
ATOM 1380 C CA . SER A 1 178 ? -9.091 -4.183 29.588 1.00 70.88 178 SER A CA 1
ATOM 1381 C C . SER A 1 178 ? -9.691 -3.175 30.556 1.00 70.88 178 SER A C 1
ATOM 1383 O O . SER A 1 178 ? -10.749 -2.604 30.285 1.00 70.88 178 SER A O 1
ATOM 1385 N N . SER A 1 179 ? -9.037 -3.011 31.706 1.00 66.56 179 SER A N 1
ATOM 1386 C CA . SER A 1 179 ? -9.381 -1.990 32.691 1.00 66.56 179 SER A CA 1
ATOM 1387 C C . SER A 1 179 ? -8.801 -0.649 32.263 1.00 66.56 179 SER A C 1
ATOM 1389 O O . SER A 1 179 ? -7.604 -0.564 31.986 1.00 66.56 179 SER A O 1
ATOM 1391 N N . GLY A 1 180 ? -9.626 0.390 32.266 1.00 68.44 180 GLY A N 1
ATOM 1392 C CA . GLY A 1 180 ? -9.202 1.751 31.976 1.00 68.44 180 GLY A CA 1
ATOM 1393 C C . GLY A 1 180 ? -9.956 2.395 30.822 1.00 68.44 180 GLY A C 1
ATOM 1394 O O . GLY A 1 180 ? -10.757 1.781 30.121 1.00 68.44 180 GLY A O 1
ATOM 1395 N N . ASN A 1 181 ? -9.668 3.678 30.661 1.00 73.25 181 ASN A N 1
ATOM 1396 C CA . ASN A 1 181 ? -10.396 4.579 29.780 1.00 73.25 181 ASN A CA 1
ATOM 1397 C C . ASN A 1 181 ? -9.836 4.591 28.357 1.00 73.25 181 ASN A C 1
ATOM 1399 O O . ASN A 1 181 ? -10.496 5.077 27.450 1.00 73.25 181 ASN A O 1
ATOM 1403 N N . TRP A 1 182 ? -8.643 4.034 28.150 1.00 81.62 182 TRP A N 1
ATOM 1404 C CA . TRP A 1 182 ? -8.015 3.899 26.845 1.00 81.62 182 TRP A CA 1
ATOM 1405 C C . TRP A 1 182 ? -7.619 2.445 26.623 1.00 81.62 182 TRP A C 1
ATOM 1407 O O . TRP A 1 182 ? -6.823 1.883 27.375 1.00 81.62 182 TRP A O 1
ATOM 1417 N N . VAL A 1 183 ? -8.194 1.830 25.594 1.00 85.25 183 VAL A N 1
ATOM 1418 C CA . VAL A 1 183 ? -7.961 0.427 25.253 1.00 85.25 183 VAL A CA 1
ATOM 1419 C C . VAL A 1 183 ? -7.652 0.329 23.773 1.00 85.25 183 VAL A C 1
ATOM 1421 O O . VAL A 1 183 ? -8.322 0.934 22.940 1.00 85.25 183 VAL A O 1
ATOM 1424 N N . THR A 1 184 ? -6.618 -0.437 23.446 1.00 84.31 184 THR A N 1
ATOM 1425 C CA . THR A 1 184 ? -6.270 -0.766 22.066 1.00 84.31 184 THR A CA 1
ATOM 1426 C C . THR A 1 184 ? -6.254 -2.280 21.924 1.00 84.31 184 THR A C 1
ATOM 1428 O O . THR A 1 184 ? -5.614 -2.963 22.724 1.00 84.31 184 THR A O 1
ATOM 1431 N N . SER A 1 185 ? -6.933 -2.798 20.907 1.00 83.12 185 SER A N 1
ATOM 1432 C CA . SER A 1 185 ? -6.883 -4.209 20.525 1.00 83.12 185 SER A CA 1
ATOM 1433 C C . SER A 1 185 ? -6.418 -4.326 19.083 1.00 83.12 185 SER A C 1
ATOM 1435 O O . SER A 1 185 ? -6.854 -3.564 18.216 1.00 83.12 185 SER A O 1
ATOM 1437 N N . ARG A 1 186 ? -5.558 -5.304 18.807 1.00 80.19 186 ARG A N 1
ATOM 1438 C CA . ARG A 1 186 ? -5.089 -5.598 17.453 1.00 80.19 186 ARG A CA 1
ATOM 1439 C C . ARG A 1 186 ? -5.546 -6.987 17.046 1.00 80.19 186 ARG A C 1
ATOM 1441 O O . ARG A 1 186 ? -5.442 -7.929 17.826 1.00 80.19 186 ARG A O 1
ATOM 1448 N N . TYR A 1 187 ? -5.992 -7.105 15.806 1.00 79.00 187 TYR A N 1
ATOM 1449 C CA . TYR A 1 187 ? -6.372 -8.366 15.202 1.00 79.00 187 TYR A CA 1
ATOM 1450 C C . TYR A 1 187 ? -5.653 -8.555 13.870 1.00 79.00 187 TYR A C 1
ATOM 1452 O O . TYR A 1 187 ? -5.513 -7.608 13.100 1.00 79.00 187 TYR A O 1
ATOM 1460 N N . THR A 1 188 ? -5.189 -9.778 13.615 1.00 83.19 188 THR A N 1
ATOM 1461 C CA . THR A 1 188 ? -4.525 -10.148 12.364 1.00 83.19 188 THR A CA 1
ATOM 1462 C C . THR A 1 188 ? -5.161 -11.406 11.791 1.00 83.19 188 THR A C 1
ATOM 1464 O O . THR A 1 188 ? -5.452 -12.361 12.513 1.00 83.19 188 THR A O 1
ATOM 1467 N N . HIS A 1 189 ? -5.383 -11.397 10.484 1.00 85.50 189 HIS A N 1
ATOM 1468 C CA . HIS A 1 189 ? -5.731 -12.582 9.722 1.00 85.50 189 HIS A CA 1
ATOM 1469 C C . HIS A 1 189 ? -4.444 -13.293 9.290 1.00 85.50 189 HIS A C 1
ATOM 1471 O O . HIS A 1 189 ? -3.479 -12.620 8.914 1.00 85.50 189 HIS A O 1
ATOM 1477 N N . PRO A 1 190 ? -4.395 -14.636 9.348 1.00 87.38 190 PRO A N 1
ATOM 1478 C CA . PRO A 1 190 ? -3.224 -15.366 8.895 1.00 87.38 190 PRO A CA 1
ATOM 1479 C C . PRO A 1 190 ? -3.078 -15.213 7.378 1.00 87.38 190 PRO A C 1
ATOM 1481 O O . PRO A 1 190 ? -3.986 -15.526 6.610 1.00 87.38 190 PRO A O 1
ATOM 1484 N N . ILE A 1 191 ? -1.909 -14.753 6.956 1.00 92.19 191 ILE A N 1
ATOM 1485 C CA . ILE A 1 191 ? -1.468 -14.764 5.567 1.00 92.19 191 ILE A CA 1
ATOM 1486 C C . ILE A 1 191 ? -0.490 -15.925 5.425 1.00 92.19 191 ILE A C 1
ATOM 1488 O O . ILE A 1 191 ? 0.400 -16.106 6.259 1.00 92.19 191 ILE A O 1
ATOM 1492 N N . ASP A 1 192 ? -0.638 -16.718 4.373 1.00 93.69 192 ASP A N 1
ATOM 1493 C CA . ASP A 1 192 ? 0.308 -17.790 4.103 1.00 93.69 192 ASP A CA 1
ATOM 1494 C C . ASP A 1 192 ? 1.611 -17.219 3.547 1.00 93.69 192 ASP A C 1
ATOM 1496 O O . ASP A 1 192 ? 2.661 -17.384 4.159 1.00 93.69 192 ASP A O 1
ATOM 1500 N N . SER A 1 193 ? 1.546 -16.474 2.444 1.00 92.81 193 SER A N 1
ATOM 1501 C CA . SER A 1 193 ? 2.724 -15.873 1.819 1.00 92.81 193 SER A CA 1
ATOM 1502 C C . SER A 1 193 ? 2.395 -14.573 1.095 1.00 92.81 193 SER A C 1
ATOM 1504 O O . SER A 1 193 ? 1.260 -14.321 0.684 1.00 92.81 193 SER A O 1
ATOM 1506 N N . VAL A 1 194 ? 3.419 -13.734 0.946 1.00 94.50 194 VAL A N 1
ATOM 1507 C CA . VAL A 1 194 ? 3.332 -12.465 0.220 1.00 94.50 194 VAL A CA 1
ATOM 1508 C C . VAL A 1 194 ? 4.468 -12.399 -0.782 1.00 94.50 194 VAL A C 1
ATOM 1510 O O . VAL A 1 194 ? 5.628 -12.585 -0.420 1.00 94.50 194 VAL A O 1
ATOM 1513 N N . THR A 1 195 ? 4.144 -12.115 -2.037 1.00 93.94 195 THR A N 1
ATOM 1514 C CA . THR A 1 195 ? 5.119 -12.022 -3.125 1.00 93.94 195 THR A CA 1
ATOM 1515 C C . THR A 1 195 ? 4.975 -10.692 -3.841 1.00 93.94 195 THR A C 1
ATOM 1517 O O . THR A 1 195 ? 3.877 -10.325 -4.248 1.00 93.94 195 THR A O 1
ATOM 1520 N N . VAL A 1 196 ? 6.080 -9.975 -4.028 1.00 94.44 196 VAL A N 1
ATOM 1521 C CA . VAL A 1 196 ? 6.127 -8.793 -4.896 1.00 94.44 196 VAL A CA 1
ATOM 1522 C C . VAL A 1 196 ? 6.915 -9.130 -6.144 1.00 94.44 196 VAL A C 1
ATOM 1524 O O . VAL A 1 196 ? 8.057 -9.569 -6.063 1.00 94.44 196 VAL A O 1
ATOM 1527 N N . GLU A 1 197 ? 6.303 -8.909 -7.298 1.00 94.25 197 GLU A N 1
ATOM 1528 C CA . GLU A 1 197 ? 6.935 -9.025 -8.606 1.00 94.25 197 GLU A CA 1
ATOM 1529 C C . GLU A 1 197 ? 7.113 -7.642 -9.210 1.00 94.25 197 GLU A C 1
ATOM 1531 O O . GLU A 1 197 ? 6.122 -6.967 -9.474 1.00 94.25 197 GLU A O 1
ATOM 1536 N N . THR A 1 198 ? 8.353 -7.237 -9.466 1.00 92.88 198 THR A N 1
ATOM 1537 C CA . THR A 1 198 ? 8.645 -6.067 -10.300 1.00 92.88 198 THR A CA 1
ATOM 1538 C C . THR A 1 198 ? 9.068 -6.552 -11.681 1.00 92.88 198 THR A C 1
ATOM 1540 O O . THR A 1 198 ? 10.051 -7.278 -11.812 1.00 92.88 198 THR A O 1
ATOM 1543 N N . ASP A 1 199 ? 8.335 -6.149 -12.714 1.00 92.12 199 ASP A N 1
ATOM 1544 C CA . ASP A 1 199 ? 8.649 -6.437 -14.108 1.00 92.12 199 ASP A CA 1
ATOM 1545 C C . ASP A 1 199 ? 9.165 -5.177 -14.806 1.00 92.12 199 ASP A C 1
ATOM 1547 O O . ASP A 1 199 ? 8.397 -4.270 -15.133 1.00 92.12 199 ASP A O 1
ATOM 1551 N N . ILE A 1 200 ? 10.477 -5.131 -15.053 1.00 87.38 200 ILE A N 1
ATOM 1552 C CA . ILE A 1 200 ? 11.147 -4.015 -15.744 1.00 87.38 200 ILE A CA 1
ATOM 1553 C C . ILE A 1 200 ? 10.807 -4.014 -17.249 1.00 87.38 200 ILE A C 1
ATOM 1555 O O . ILE A 1 200 ? 11.033 -3.035 -17.958 1.00 87.38 200 ILE A O 1
ATOM 1559 N N . ARG A 1 201 ? 10.283 -5.116 -17.793 1.00 86.00 201 ARG A N 1
ATOM 1560 C CA . ARG A 1 201 ? 9.923 -5.222 -19.217 1.00 86.00 201 ARG A CA 1
ATOM 1561 C C . ARG A 1 201 ? 8.603 -4.504 -19.498 1.00 86.00 201 ARG A C 1
ATOM 1563 O O . ARG A 1 201 ? 8.498 -3.818 -20.507 1.00 86.00 201 ARG A O 1
ATOM 1570 N N . ASP A 1 202 ? 7.644 -4.638 -18.580 1.00 89.44 202 ASP A N 1
ATOM 1571 C CA . ASP A 1 202 ? 6.295 -4.037 -18.642 1.00 89.44 202 ASP A CA 1
ATOM 1572 C C . ASP A 1 202 ? 6.160 -2.781 -17.758 1.00 89.44 202 ASP A C 1
ATOM 1574 O O . ASP A 1 202 ? 5.072 -2.229 -17.637 1.00 89.44 202 ASP A O 1
ATOM 1578 N N . ASN A 1 203 ? 7.235 -2.344 -17.083 1.00 91.75 203 ASN A N 1
ATOM 1579 C CA . ASN A 1 203 ? 7.190 -1.291 -16.057 1.00 91.75 203 ASN A CA 1
ATOM 1580 C C . ASN A 1 203 ? 6.007 -1.488 -15.094 1.00 91.75 203 ASN A C 1
ATOM 1582 O O . ASN A 1 203 ? 5.196 -0.586 -14.859 1.00 91.75 203 ASN A O 1
ATOM 1586 N N . SER A 1 204 ? 5.893 -2.704 -14.558 1.00 94.94 204 SER A N 1
ATOM 1587 C CA . SER A 1 204 ? 4.773 -3.091 -13.707 1.00 94.94 204 SER A CA 1
ATOM 1588 C C . SER A 1 204 ? 5.233 -3.695 -12.391 1.00 94.94 204 SER A C 1
ATOM 1590 O O . SER A 1 204 ? 6.319 -4.265 -12.294 1.00 94.94 204 SER A O 1
ATOM 1592 N N . ARG A 1 205 ? 4.399 -3.564 -11.361 1.00 94.88 205 ARG A N 1
ATOM 1593 C CA . ARG A 1 205 ? 4.632 -4.153 -10.045 1.00 94.88 205 ARG A CA 1
ATOM 1594 C C . ARG A 1 205 ? 3.369 -4.847 -9.565 1.00 94.88 205 ARG A C 1
ATOM 1596 O O . ARG A 1 205 ? 2.308 -4.232 -9.539 1.00 94.88 205 ARG A O 1
ATOM 1603 N N . THR A 1 206 ? 3.487 -6.117 -9.196 1.00 96.00 206 THR A N 1
ATOM 1604 C CA . THR A 1 206 ? 2.366 -6.954 -8.761 1.00 96.00 206 THR A CA 1
ATOM 1605 C C . THR A 1 206 ? 2.597 -7.428 -7.334 1.00 96.00 206 THR A C 1
ATOM 1607 O O . THR A 1 206 ? 3.578 -8.114 -7.061 1.00 96.00 206 THR A O 1
ATOM 1610 N N . LEU A 1 207 ? 1.691 -7.075 -6.427 1.00 96.00 207 LEU A N 1
ATOM 1611 C CA . LEU A 1 207 ? 1.608 -7.634 -5.081 1.00 96.00 207 LEU A CA 1
ATOM 1612 C C . LEU A 1 207 ? 0.672 -8.843 -5.111 1.00 96.00 207 LEU A C 1
ATOM 1614 O O . LEU A 1 207 ? -0.485 -8.709 -5.499 1.00 96.00 207 LEU A O 1
ATOM 1618 N N . LYS A 1 208 ? 1.172 -10.005 -4.698 1.00 95.62 208 LYS A N 1
ATOM 1619 C CA . LYS A 1 208 ? 0.420 -11.253 -4.573 1.00 95.62 208 LYS A CA 1
ATOM 1620 C C . LYS A 1 208 ? 0.343 -11.652 -3.107 1.00 95.62 208 LYS A C 1
ATOM 1622 O O . LYS A 1 208 ? 1.371 -11.707 -2.433 1.00 95.62 208 LYS A O 1
ATOM 1627 N N . ILE A 1 209 ? -0.860 -11.915 -2.615 1.00 95.44 209 ILE A N 1
ATOM 1628 C CA . ILE A 1 209 ? -1.120 -12.245 -1.213 1.00 95.44 209 ILE A CA 1
ATOM 1629 C C . ILE A 1 209 ? -1.918 -13.537 -1.183 1.00 95.44 209 ILE A C 1
ATOM 1631 O O . ILE A 1 209 ? -3.076 -13.558 -1.595 1.00 95.44 209 ILE A O 1
ATOM 1635 N N . ALA A 1 210 ? -1.299 -14.604 -0.691 1.00 94.81 210 ALA A N 1
ATOM 1636 C CA . ALA A 1 210 ? -1.946 -15.894 -0.538 1.00 94.81 210 ALA A CA 1
ATOM 1637 C C . ALA A 1 210 ? -2.502 -16.026 0.881 1.00 94.81 210 ALA A C 1
ATOM 1639 O O . ALA A 1 210 ? -1.758 -15.946 1.862 1.00 94.81 210 ALA A O 1
ATOM 1640 N N . VAL A 1 211 ? -3.808 -16.255 0.998 1.00 94.38 211 VAL A N 1
ATOM 1641 C CA . VAL A 1 211 ? -4.482 -16.515 2.274 1.00 94.38 211 VAL A CA 1
ATOM 1642 C C . VAL A 1 211 ? -5.218 -17.854 2.243 1.00 94.38 211 VAL A C 1
ATOM 1644 O O . VAL A 1 211 ? -5.711 -18.252 1.186 1.00 94.38 211 VAL A O 1
ATOM 1647 N N . PRO A 1 212 ? -5.344 -18.545 3.385 1.00 93.19 212 PRO A N 1
ATOM 1648 C CA . PRO A 1 212 ? -6.221 -19.706 3.495 1.00 93.19 212 PRO A CA 1
ATOM 1649 C C . PRO A 1 212 ? -7.679 -19.368 3.143 1.00 93.19 212 PRO A C 1
ATOM 1651 O O . PRO A 1 212 ? -8.188 -18.305 3.509 1.00 93.19 212 PRO A O 1
ATOM 1654 N N . ALA A 1 213 ? -8.389 -20.278 2.476 1.00 90.06 213 ALA A N 1
ATOM 1655 C CA . ALA A 1 213 ? -9.773 -20.067 2.046 1.00 90.06 213 ALA A CA 1
ATOM 1656 C C . ALA A 1 213 ? -10.751 -19.849 3.217 1.00 90.06 213 ALA A C 1
ATOM 1658 O O . ALA A 1 213 ? -11.753 -19.150 3.078 1.00 90.06 213 ALA A O 1
ATOM 1659 N N . ASP A 1 214 ? -10.481 -20.417 4.396 1.00 88.38 214 ASP A N 1
ATOM 1660 C CA . ASP A 1 214 ? -11.273 -20.153 5.604 1.00 88.38 214 ASP A CA 1
ATOM 1661 C C . ASP A 1 214 ? -11.094 -18.709 6.107 1.00 88.38 214 ASP A C 1
ATOM 1663 O O . ASP A 1 214 ? -12.017 -18.114 6.664 1.00 88.38 214 ASP A O 1
ATOM 1667 N N . THR A 1 215 ? -9.908 -18.143 5.893 1.00 88.12 215 THR A N 1
ATOM 1668 C CA . THR A 1 215 ? -9.548 -16.776 6.260 1.00 88.12 215 THR A CA 1
ATOM 1669 C C . THR A 1 215 ? -10.160 -15.785 5.283 1.00 88.12 215 THR A C 1
ATOM 1671 O O . THR A 1 215 ? -10.757 -14.805 5.718 1.00 88.12 215 THR A O 1
ATOM 1674 N N . ASP A 1 216 ? -10.114 -16.084 3.984 1.00 87.75 216 ASP A N 1
ATOM 1675 C CA . ASP A 1 216 ? -10.852 -15.350 2.951 1.00 87.75 216 ASP A CA 1
ATOM 1676 C C . ASP A 1 216 ? -12.349 -15.246 3.281 1.00 87.75 216 ASP A C 1
ATOM 1678 O O . ASP A 1 216 ? -12.889 -14.141 3.338 1.00 87.75 216 ASP A O 1
ATOM 1682 N N . LYS A 1 217 ? -12.998 -16.369 3.620 1.00 85.50 217 LYS A N 1
ATOM 1683 C CA . LYS A 1 217 ? -14.414 -16.389 4.031 1.00 85.50 217 LYS A CA 1
ATOM 1684 C C . LYS A 1 217 ? -14.695 -15.464 5.220 1.00 85.50 217 LYS A C 1
ATOM 1686 O O . LYS A 1 217 ? -15.715 -14.780 5.235 1.00 85.50 217 LYS A O 1
ATOM 1691 N N . LYS A 1 218 ? -13.790 -15.420 6.206 1.00 80.62 218 LYS A N 1
ATOM 1692 C CA . LYS A 1 218 ? -13.904 -14.532 7.378 1.00 80.62 218 LYS A CA 1
ATOM 1693 C C . LYS A 1 218 ? -13.739 -13.055 7.008 1.00 80.62 218 LYS A C 1
ATOM 1695 O O . LYS A 1 218 ? -14.411 -12.223 7.605 1.00 80.62 218 LYS A O 1
ATOM 1700 N N . MET A 1 219 ? -12.868 -12.733 6.049 1.00 80.69 219 MET A N 1
ATOM 1701 C CA . MET A 1 219 ? -12.647 -11.357 5.588 1.00 80.69 219 MET A CA 1
ATOM 1702 C C . MET A 1 219 ? -13.788 -10.851 4.696 1.00 80.69 219 MET A C 1
ATOM 1704 O O . MET A 1 219 ? -14.220 -9.712 4.853 1.00 80.69 219 MET A O 1
ATOM 1708 N N . ARG A 1 220 ? -14.285 -11.684 3.771 1.00 77.25 220 ARG A N 1
ATOM 1709 C CA . ARG A 1 220 ? -15.367 -11.328 2.835 1.00 77.25 220 ARG A CA 1
ATOM 1710 C C . ARG A 1 220 ? -16.733 -11.209 3.507 1.00 77.25 220 ARG A C 1
ATOM 1712 O O . ARG A 1 220 ? -17.544 -10.383 3.094 1.00 77.25 220 ARG A O 1
ATOM 1719 N N . GLY A 1 221 ? -17.011 -12.022 4.529 1.0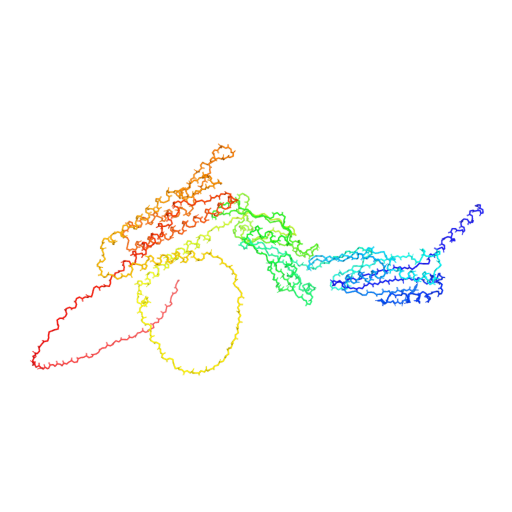0 67.62 221 GLY A N 1
ATOM 1720 C CA . GLY A 1 221 ? -18.357 -12.100 5.100 1.00 67.62 221 GLY A CA 1
ATOM 1721 C C . GLY A 1 221 ? -19.406 -12.363 4.008 1.00 67.62 221 GLY A C 1
ATOM 1722 O O . GLY A 1 221 ? -19.217 -13.233 3.163 1.00 67.62 221 GLY A O 1
ATOM 1723 N N . GLU A 1 222 ? -20.495 -11.588 4.001 1.00 50.19 222 GLU A N 1
ATOM 1724 C CA . GLU A 1 222 ? -21.588 -11.701 3.017 1.00 50.19 222 GLU A CA 1
ATOM 1725 C C . GLU A 1 222 ? -21.416 -10.817 1.760 1.00 50.19 222 GLU A C 1
ATOM 1727 O O . GLU A 1 222 ? -22.285 -10.837 0.886 1.00 50.19 222 GLU A O 1
ATOM 1732 N N . LYS A 1 223 ? -20.342 -10.013 1.631 1.00 53.81 223 LYS A N 1
ATOM 1733 C CA . LYS A 1 223 ? -20.213 -9.037 0.528 1.00 53.81 223 LYS A CA 1
ATOM 1734 C C . LYS A 1 223 ? -18.785 -8.837 0.001 1.00 53.81 223 LYS A C 1
ATOM 1736 O O . LYS A 1 223 ? -17.878 -8.491 0.745 1.00 53.81 223 LYS A O 1
ATOM 1741 N N . GLY A 1 224 ? -18.672 -8.856 -1.330 1.00 70.50 224 GLY A N 1
ATOM 1742 C CA . GLY A 1 224 ? -17.645 -8.135 -2.093 1.00 70.50 224 GLY A CA 1
ATOM 1743 C C . GLY A 1 224 ? -16.229 -8.725 -2.111 1.00 70.50 224 GLY A C 1
ATOM 1744 O O . GLY A 1 224 ? -15.986 -9.875 -1.737 1.00 70.50 224 GLY A O 1
ATOM 1745 N N . ASP A 1 225 ? -15.295 -7.915 -2.614 1.00 82.62 225 ASP A N 1
ATOM 1746 C CA . ASP A 1 225 ? -13.849 -8.156 -2.626 1.00 82.62 225 ASP A CA 1
ATOM 1747 C C . ASP A 1 225 ? -13.168 -7.129 -1.701 1.00 82.62 225 ASP A C 1
ATOM 1749 O O . ASP A 1 225 ? -12.669 -6.107 -2.171 1.00 82.62 225 ASP A O 1
ATOM 1753 N N . PRO A 1 226 ? -13.165 -7.359 -0.373 1.00 83.00 226 PRO A N 1
ATOM 1754 C CA . PRO A 1 226 ? -12.692 -6.379 0.604 1.00 83.00 226 PRO A CA 1
ATOM 1755 C C . PRO A 1 226 ? -11.200 -6.067 0.447 1.00 83.00 226 PRO A C 1
ATOM 1757 O O . PRO A 1 226 ? -10.755 -4.978 0.808 1.00 83.00 226 PRO A O 1
ATOM 1760 N N . VAL A 1 227 ? -10.424 -7.010 -0.094 1.00 88.44 227 VAL A N 1
ATOM 1761 C CA . VAL A 1 227 ? -8.999 -6.823 -0.371 1.00 88.44 227 VAL A CA 1
ATOM 1762 C C . VAL A 1 227 ? -8.820 -5.948 -1.606 1.00 88.44 227 VAL A C 1
ATOM 1764 O O . VAL A 1 227 ? -8.106 -4.947 -1.535 1.00 88.44 227 VAL A O 1
ATOM 1767 N N . GLY A 1 228 ? -9.496 -6.269 -2.712 1.00 90.00 228 GLY A N 1
ATOM 1768 C CA . GLY A 1 228 ? -9.467 -5.441 -3.916 1.00 90.00 228 GLY A CA 1
ATOM 1769 C C . GLY A 1 228 ? -9.951 -4.012 -3.655 1.00 90.00 228 GLY A C 1
ATOM 1770 O O . GLY A 1 228 ? -9.286 -3.053 -4.052 1.00 90.00 228 GLY A O 1
ATOM 1771 N N . ASP A 1 229 ? -11.057 -3.859 -2.925 1.00 89.81 229 ASP A N 1
ATOM 1772 C CA . ASP A 1 229 ? -11.620 -2.556 -2.561 1.00 89.81 229 ASP A CA 1
ATOM 1773 C C . ASP A 1 229 ? -10.642 -1.740 -1.710 1.00 89.81 229 ASP A C 1
ATOM 1775 O O . ASP A 1 229 ? -10.389 -0.573 -2.013 1.00 89.81 229 ASP A O 1
ATOM 1779 N N . TYR A 1 230 ? -10.015 -2.361 -0.704 1.00 91.62 230 TYR A N 1
ATOM 1780 C CA . TYR A 1 230 ? -8.977 -1.723 0.104 1.00 91.62 230 TYR A CA 1
ATOM 1781 C C . TYR A 1 230 ? -7.823 -1.203 -0.758 1.00 91.62 230 TYR A C 1
ATOM 1783 O O . TYR A 1 230 ? -7.464 -0.027 -0.670 1.00 91.62 230 TYR A O 1
ATOM 1791 N N . TYR A 1 231 ? -7.268 -2.036 -1.637 1.00 93.50 231 TYR A N 1
ATOM 1792 C CA . TYR A 1 231 ? -6.118 -1.637 -2.445 1.00 93.50 231 TYR A CA 1
ATOM 1793 C C . TYR A 1 231 ? -6.446 -0.568 -3.488 1.00 93.50 231 TYR A C 1
ATOM 1795 O O . TYR A 1 231 ? -5.600 0.287 -3.755 1.00 93.50 231 TYR A O 1
ATOM 1803 N N . LYS A 1 232 ? -7.682 -0.523 -3.994 1.00 93.62 232 LYS A N 1
ATOM 1804 C CA . LYS A 1 232 ? -8.160 0.576 -4.850 1.00 93.62 232 LYS A CA 1
ATOM 1805 C C . LYS A 1 232 ? -8.272 1.908 -4.111 1.00 93.62 232 LYS A C 1
ATOM 1807 O O . LYS A 1 232 ? -8.136 2.958 -4.736 1.00 93.62 232 LYS A O 1
ATOM 1812 N N . THR A 1 233 ? -8.474 1.900 -2.789 1.00 93.56 233 THR A N 1
ATOM 1813 C CA . THR A 1 233 ? -8.403 3.145 -1.999 1.00 93.56 233 THR A CA 1
ATOM 1814 C C . THR A 1 233 ? -6.978 3.689 -1.889 1.00 93.56 233 THR A C 1
ATOM 1816 O O . THR A 1 233 ? -6.799 4.903 -1.814 1.00 93.56 233 THR A O 1
ATOM 1819 N N . LEU A 1 234 ? -5.968 2.809 -1.920 1.00 93.19 234 LEU A N 1
ATOM 1820 C CA . LEU A 1 234 ? -4.553 3.186 -1.861 1.00 93.19 234 LEU A CA 1
ATOM 1821 C C . LEU A 1 234 ? -4.009 3.596 -3.234 1.00 93.19 234 LEU A C 1
ATOM 1823 O O . LEU A 1 234 ? -3.278 4.579 -3.342 1.00 93.19 234 LEU A O 1
ATOM 1827 N N . VAL A 1 235 ? -4.364 2.846 -4.279 1.00 94.56 235 VAL A N 1
ATOM 1828 C CA . VAL A 1 235 ? -3.941 3.079 -5.663 1.00 94.56 235 VAL A CA 1
ATOM 1829 C C . VAL A 1 235 ? -5.159 2.938 -6.574 1.00 94.56 235 VAL A C 1
ATOM 1831 O O . VAL A 1 235 ? -5.560 1.832 -6.927 1.00 94.56 235 VAL A O 1
ATOM 1834 N N . LYS A 1 236 ? -5.745 4.077 -6.962 1.00 91.25 236 LYS A N 1
ATOM 1835 C CA . LYS A 1 236 ? -7.009 4.137 -7.724 1.00 91.25 236 LYS A CA 1
ATOM 1836 C C . LYS A 1 236 ? -6.980 3.342 -9.031 1.00 91.25 236 LYS A C 1
ATOM 1838 O O . LYS A 1 236 ? -7.980 2.729 -9.389 1.00 91.25 236 LYS A O 1
ATOM 1843 N N . ASP A 1 237 ? -5.831 3.332 -9.700 1.00 89.56 237 ASP A N 1
ATOM 1844 C CA . ASP A 1 237 ? -5.659 2.751 -11.035 1.00 89.56 237 ASP A CA 1
ATOM 1845 C C . ASP A 1 237 ? -5.119 1.308 -10.978 1.00 89.56 237 ASP A C 1
ATOM 1847 O O . ASP A 1 237 ? -4.670 0.771 -11.991 1.00 89.56 237 ASP A O 1
ATOM 1851 N N . ALA A 1 238 ? -5.087 0.687 -9.793 1.00 93.25 238 ALA A N 1
ATOM 1852 C CA . ALA A 1 238 ? -4.584 -0.671 -9.639 1.00 93.25 238 ALA A CA 1
ATOM 1853 C C . ALA A 1 238 ? -5.560 -1.706 -10.216 1.00 93.25 238 ALA A C 1
ATOM 1855 O O . ALA A 1 238 ? -6.762 -1.699 -9.939 1.00 93.25 238 ALA A O 1
ATOM 1856 N N . GLU A 1 239 ? -5.012 -2.653 -10.973 1.00 94.31 239 GLU A N 1
ATOM 1857 C CA . GLU A 1 239 ? -5.727 -3.835 -11.439 1.00 94.31 239 GLU A CA 1
ATOM 1858 C C . GLU A 1 239 ? -5.767 -4.858 -10.296 1.00 94.31 239 GLU A C 1
ATOM 1860 O O . GLU A 1 239 ? -4.723 -5.295 -9.809 1.00 94.31 239 GLU A O 1
ATOM 1865 N N . THR A 1 240 ? -6.965 -5.240 -9.852 1.00 94.75 240 THR A N 1
ATOM 1866 C CA . THR A 1 240 ? -7.150 -6.211 -8.764 1.00 94.75 240 THR A CA 1
ATOM 1867 C C . THR A 1 240 ? -7.783 -7.492 -9.288 1.00 94.75 240 THR A C 1
ATOM 1869 O O . THR A 1 240 ? -8.792 -7.436 -9.991 1.00 94.75 240 THR A O 1
ATOM 1872 N N . ALA A 1 241 ? -7.234 -8.639 -8.907 1.00 93.38 241 ALA A N 1
ATOM 1873 C CA . ALA A 1 241 ? -7.801 -9.950 -9.204 1.00 93.38 241 ALA A CA 1
ATOM 1874 C C . ALA A 1 241 ? -7.701 -10.861 -7.978 1.00 93.38 241 ALA A C 1
ATOM 1876 O O . ALA A 1 241 ? -6.859 -10.659 -7.106 1.00 93.38 241 ALA A O 1
ATOM 1877 N N . SER A 1 242 ? -8.539 -11.890 -7.925 1.00 91.25 242 SER A N 1
ATOM 1878 C CA . SER A 1 242 ? -8.424 -12.946 -6.923 1.00 91.25 242 SER A CA 1
ATOM 1879 C C . SER A 1 242 ? -8.650 -14.293 -7.585 1.00 91.25 242 SER A C 1
ATOM 1881 O O . SER A 1 242 ? -9.604 -14.437 -8.349 1.00 91.25 242 SER A O 1
ATOM 1883 N N . ASN A 1 243 ? -7.784 -15.256 -7.292 1.00 90.44 243 ASN A N 1
ATOM 1884 C CA . ASN A 1 243 ? -7.861 -16.612 -7.818 1.00 90.44 243 ASN A CA 1
ATOM 1885 C C . ASN A 1 243 ? -7.906 -17.601 -6.657 1.00 90.44 243 ASN A C 1
ATOM 1887 O O . ASN A 1 243 ? -7.146 -17.473 -5.699 1.00 90.44 243 ASN A O 1
ATOM 1891 N N . THR A 1 244 ? -8.771 -18.604 -6.749 1.00 89.50 244 THR A N 1
ATOM 1892 C CA . THR A 1 244 ? -8.873 -19.668 -5.745 1.00 89.50 244 THR A CA 1
ATOM 1893 C C . THR A 1 244 ? -8.249 -20.945 -6.292 1.00 89.50 244 THR A C 1
ATOM 1895 O O . THR A 1 244 ? -8.583 -21.375 -7.393 1.00 89.50 244 THR A O 1
ATOM 1898 N N . SER A 1 245 ? -7.344 -21.557 -5.532 1.00 87.81 245 SER A N 1
ATOM 1899 C CA . SER A 1 245 ? -6.679 -22.813 -5.888 1.00 87.81 245 SER A CA 1
ATOM 1900 C C . SER A 1 245 ? -6.277 -23.562 -4.621 1.00 87.81 245 SER A C 1
ATOM 1902 O O . SER A 1 245 ? -5.725 -22.944 -3.719 1.00 87.81 245 SER A O 1
ATOM 1904 N N . ASN A 1 246 ? -6.528 -24.876 -4.556 1.00 75.81 246 ASN A N 1
ATOM 1905 C CA . ASN A 1 246 ? -6.048 -25.778 -3.494 1.00 75.81 246 ASN A CA 1
ATOM 1906 C C . ASN A 1 246 ? -6.159 -25.193 -2.067 1.00 75.81 246 ASN A C 1
ATOM 1908 O O . ASN A 1 246 ? -5.153 -25.029 -1.382 1.00 75.81 246 ASN A O 1
ATOM 1912 N N . ASP A 1 247 ? -7.380 -24.836 -1.649 1.00 89.50 247 ASP A N 1
ATOM 1913 C CA . ASP A 1 247 ? -7.705 -24.245 -0.334 1.00 89.50 247 ASP A CA 1
ATOM 1914 C C . ASP A 1 247 ? -7.054 -22.889 -0.017 1.00 89.50 247 ASP A C 1
ATOM 1916 O O . ASP A 1 247 ? -7.134 -22.397 1.111 1.00 89.50 247 ASP A O 1
ATOM 1920 N N . MET A 1 248 ? -6.477 -22.241 -1.023 1.00 91.81 248 MET A N 1
ATOM 1921 C CA . MET A 1 248 ? -5.880 -20.918 -0.937 1.00 91.81 248 MET A CA 1
ATOM 1922 C C . MET A 1 248 ? -6.608 -19.942 -1.858 1.00 91.81 248 MET A C 1
ATOM 1924 O O . MET A 1 248 ? -7.071 -20.292 -2.946 1.00 91.81 248 MET A O 1
ATOM 1928 N N . VAL A 1 249 ? -6.686 -18.690 -1.426 1.00 93.81 249 VAL A N 1
ATOM 1929 C CA . VAL A 1 249 ? -7.090 -17.561 -2.260 1.00 93.81 249 VAL A CA 1
ATOM 1930 C C . VAL A 1 249 ? -5.880 -16.658 -2.425 1.00 93.81 249 VAL A C 1
ATOM 1932 O O . VAL A 1 249 ? -5.323 -16.168 -1.445 1.00 93.81 249 VAL A O 1
ATOM 1935 N N . GLU A 1 250 ? -5.457 -16.457 -3.668 1.00 94.69 250 GLU A N 1
ATOM 1936 C CA . GLU A 1 250 ? -4.404 -15.514 -4.020 1.00 94.69 250 GLU A CA 1
ATOM 1937 C C . GLU A 1 250 ? -5.035 -14.226 -4.540 1.00 94.69 250 GLU A C 1
ATOM 1939 O O . GLU A 1 250 ? -5.673 -14.210 -5.594 1.00 94.69 250 GLU A O 1
ATOM 1944 N N . TYR A 1 251 ? -4.832 -13.140 -3.805 1.00 95.06 251 TYR A N 1
ATOM 1945 C CA . TYR A 1 251 ? -5.149 -11.793 -4.251 1.00 95.06 251 TYR A CA 1
ATOM 1946 C C . TYR A 1 251 ? -3.975 -11.211 -5.019 1.00 95.06 251 TYR A C 1
ATOM 1948 O O . TYR A 1 251 ? -2.832 -11.331 -4.582 1.00 95.06 251 TYR A O 1
ATOM 1956 N N . GLN A 1 252 ? -4.255 -10.541 -6.130 1.00 95.50 252 GLN A N 1
ATOM 1957 C CA . GLN A 1 252 ? -3.265 -9.861 -6.949 1.00 95.50 252 GLN A CA 1
ATOM 1958 C C . GLN A 1 252 ? -3.637 -8.391 -7.101 1.00 95.50 252 GLN A C 1
ATOM 1960 O O . GLN A 1 252 ? -4.774 -8.065 -7.434 1.00 95.50 252 GLN A O 1
ATOM 1965 N N . VAL A 1 253 ? -2.661 -7.516 -6.883 1.00 96.50 253 VAL A N 1
ATOM 1966 C CA . VAL A 1 253 ? -2.771 -6.069 -7.077 1.00 96.50 253 VAL A CA 1
ATOM 1967 C C . VAL A 1 253 ? -1.641 -5.648 -7.999 1.00 96.50 253 VAL A C 1
ATOM 1969 O O . VAL A 1 253 ? -0.477 -5.657 -7.596 1.00 96.50 253 VAL A O 1
ATOM 1972 N N . LYS A 1 254 ? -1.970 -5.308 -9.244 1.00 96.56 254 LYS A N 1
ATOM 1973 C CA . LYS A 1 254 ? -1.005 -4.915 -10.269 1.00 96.56 254 LYS A CA 1
ATOM 1974 C C . LYS A 1 254 ? -1.079 -3.414 -10.533 1.00 96.56 254 LYS A C 1
ATOM 1976 O O . LYS A 1 254 ? -2.140 -2.859 -10.798 1.00 96.56 254 LYS A O 1
ATOM 1981 N N . VAL A 1 255 ? 0.080 -2.767 -10.488 1.00 96.50 255 VAL A N 1
ATOM 1982 C CA . VAL A 1 255 ? 0.282 -1.360 -10.844 1.00 96.50 255 VAL A CA 1
ATOM 1983 C C . VAL A 1 255 ? 1.131 -1.311 -12.106 1.00 96.50 255 VAL A C 1
ATOM 1985 O O . VAL A 1 255 ? 2.165 -1.976 -12.180 1.00 96.50 255 VAL A O 1
ATOM 1988 N N . LYS A 1 256 ? 0.707 -0.524 -13.096 1.00 95.50 256 LYS A N 1
ATOM 1989 C CA . LYS A 1 256 ? 1.445 -0.286 -14.341 1.00 95.50 256 LYS A CA 1
ATOM 1990 C C . LYS A 1 256 ? 1.767 1.191 -14.509 1.00 95.50 256 LYS A C 1
ATOM 1992 O O . LYS A 1 256 ? 1.001 2.062 -14.086 1.00 95.50 256 LYS A O 1
ATOM 1997 N N . ALA A 1 257 ? 2.884 1.465 -15.167 1.00 94.19 257 ALA A N 1
ATOM 1998 C CA . ALA A 1 257 ? 3.304 2.814 -15.503 1.00 94.19 257 ALA A CA 1
ATOM 1999 C C . ALA A 1 257 ? 3.997 2.851 -16.867 1.00 94.19 257 ALA A C 1
ATOM 2001 O O . ALA A 1 257 ? 4.456 1.832 -17.376 1.00 94.19 257 ALA A O 1
ATOM 2002 N N . SER A 1 258 ? 4.093 4.041 -17.462 1.00 90.25 258 SER A N 1
ATOM 2003 C CA . SER A 1 258 ? 4.799 4.212 -18.736 1.00 90.25 258 SER A CA 1
ATOM 2004 C C . SER A 1 258 ? 6.319 4.117 -18.567 1.00 90.25 258 SER A C 1
ATOM 2006 O O . SER A 1 258 ? 7.023 3.649 -19.463 1.00 90.25 258 SER A O 1
ATOM 2008 N N . LYS A 1 259 ? 6.819 4.532 -17.397 1.00 90.62 259 LYS A N 1
ATOM 2009 C CA . LYS A 1 259 ? 8.234 4.537 -17.009 1.00 90.62 259 LYS A CA 1
ATOM 2010 C C . LYS A 1 259 ? 8.404 4.012 -15.587 1.00 90.62 259 LYS A C 1
ATOM 2012 O O . LYS A 1 259 ? 7.472 4.056 -14.785 1.00 90.62 259 LYS A O 1
ATOM 2017 N N . TYR A 1 260 ? 9.607 3.559 -15.253 1.00 87.44 260 TYR A N 1
ATOM 2018 C CA . TYR A 1 260 ? 9.888 3.008 -13.929 1.00 87.44 260 TYR A CA 1
ATOM 2019 C C . TYR A 1 260 ? 9.835 4.065 -12.812 1.00 87.44 260 TYR A C 1
ATOM 2021 O O . TYR A 1 260 ? 9.351 3.788 -11.721 1.00 87.44 260 TYR A O 1
ATOM 2029 N N . GLU A 1 261 ? 10.244 5.304 -13.079 1.00 88.94 261 GLU A N 1
ATOM 2030 C CA . GLU A 1 261 ? 10.155 6.406 -12.109 1.00 88.94 261 GLU A CA 1
ATOM 2031 C C . GLU A 1 261 ? 8.692 6.715 -11.752 1.00 88.94 261 GLU A C 1
ATOM 2033 O O . GLU A 1 261 ? 8.339 6.970 -10.598 1.00 88.94 261 GLU A O 1
ATOM 2038 N N . GLU A 1 262 ? 7.806 6.618 -12.743 1.00 91.75 262 GLU A N 1
ATOM 2039 C CA . GLU A 1 262 ? 6.365 6.722 -12.532 1.00 91.75 262 GLU A CA 1
ATOM 2040 C C . GLU A 1 262 ? 5.841 5.505 -11.746 1.00 91.75 262 GLU A C 1
ATOM 2042 O O . GLU A 1 262 ? 5.030 5.670 -10.836 1.00 91.75 262 GLU A O 1
ATOM 2047 N N . LEU A 1 263 ? 6.346 4.294 -12.015 1.00 93.31 263 LEU A N 1
ATOM 2048 C CA . LEU A 1 263 ? 5.992 3.091 -11.252 1.00 93.31 263 LEU A CA 1
ATOM 2049 C C . LEU A 1 263 ? 6.334 3.232 -9.762 1.00 93.31 263 LEU A C 1
ATOM 2051 O O . LEU A 1 263 ? 5.529 2.839 -8.913 1.00 93.31 263 LEU A O 1
ATOM 2055 N N . ILE A 1 264 ? 7.495 3.806 -9.435 1.00 91.25 264 ILE A N 1
ATOM 2056 C CA . ILE A 1 264 ? 7.915 4.069 -8.051 1.00 91.25 264 ILE A CA 1
ATOM 2057 C C . ILE A 1 264 ? 6.885 4.958 -7.352 1.00 91.25 264 ILE A C 1
ATOM 2059 O O . ILE A 1 264 ? 6.328 4.574 -6.325 1.00 91.25 264 ILE A O 1
ATOM 2063 N N . SER A 1 265 ? 6.564 6.113 -7.942 1.00 91.44 265 SER A N 1
ATOM 2064 C CA . SER A 1 265 ? 5.606 7.055 -7.344 1.00 91.44 265 SER A CA 1
ATOM 2065 C C . SER A 1 265 ? 4.188 6.479 -7.232 1.00 91.44 265 SER A C 1
ATOM 2067 O O . SER A 1 265 ? 3.552 6.630 -6.189 1.00 91.44 265 SER A O 1
ATOM 2069 N N . LYS A 1 266 ? 3.709 5.750 -8.249 1.00 93.88 266 LYS A N 1
ATOM 2070 C CA . LYS A 1 266 ? 2.386 5.102 -8.231 1.00 93.88 266 LYS A CA 1
ATOM 2071 C C . LYS A 1 266 ? 2.277 3.963 -7.221 1.00 93.88 266 LYS A C 1
ATOM 2073 O O . LYS A 1 266 ? 1.213 3.768 -6.641 1.00 93.88 266 LYS A O 1
ATOM 2078 N N . SER A 1 267 ? 3.347 3.197 -7.017 1.00 93.81 267 SER A N 1
ATOM 2079 C CA . SER A 1 267 ? 3.345 2.050 -6.098 1.00 93.81 267 SER A CA 1
ATOM 2080 C C . SER A 1 267 ? 3.788 2.394 -4.671 1.00 93.81 267 SER A C 1
ATOM 2082 O O . SER A 1 267 ? 3.642 1.565 -3.771 1.00 93.81 267 SER A O 1
ATOM 2084 N N . ALA A 1 268 ? 4.257 3.622 -4.424 1.00 92.31 268 ALA A N 1
ATOM 2085 C CA . ALA A 1 268 ? 4.678 4.087 -3.104 1.00 92.31 268 ALA A CA 1
ATOM 2086 C C . ALA A 1 268 ? 3.630 3.880 -1.985 1.00 92.31 268 ALA A C 1
ATOM 2088 O O . ALA A 1 268 ? 4.037 3.450 -0.902 1.00 92.31 268 ALA A O 1
ATOM 2089 N N . PRO A 1 269 ? 2.308 4.075 -2.201 1.00 92.81 269 PRO A N 1
ATOM 2090 C CA . PRO A 1 269 ? 1.298 3.793 -1.174 1.00 92.81 269 PRO A CA 1
ATOM 2091 C C . PRO A 1 269 ? 1.245 2.323 -0.731 1.00 92.81 269 PRO A C 1
ATOM 2093 O O . PRO A 1 269 ? 0.813 2.035 0.382 1.00 92.81 269 PRO A O 1
ATOM 2096 N N . LEU A 1 270 ? 1.689 1.388 -1.579 1.00 92.44 270 LEU A N 1
ATOM 2097 C CA . LEU A 1 270 ? 1.662 -0.047 -1.282 1.00 92.44 270 LEU A CA 1
ATOM 2098 C C . LEU A 1 270 ? 2.882 -0.505 -0.484 1.00 92.44 270 LEU A C 1
ATOM 2100 O O . LEU A 1 270 ? 2.769 -1.404 0.352 1.00 92.44 270 LEU A O 1
ATOM 2104 N N . PHE A 1 271 ? 4.039 0.101 -0.753 1.00 90.69 271 PHE A N 1
ATOM 2105 C CA . PHE A 1 271 ? 5.319 -0.440 -0.307 1.00 90.69 271 PHE A CA 1
ATOM 2106 C C . PHE A 1 271 ? 6.184 0.524 0.498 1.00 90.69 271 PHE A C 1
ATOM 2108 O O . PHE A 1 271 ? 7.228 0.104 0.981 1.00 90.69 271 PHE A O 1
ATOM 2115 N N . LYS A 1 272 ? 5.796 1.798 0.644 1.00 87.44 272 LYS A N 1
ATOM 2116 C CA . LYS A 1 272 ? 6.638 2.847 1.240 1.00 87.44 272 LYS A CA 1
ATOM 2117 C C . LYS A 1 272 ? 8.053 2.823 0.649 1.00 87.44 272 LYS A C 1
ATOM 2119 O O . LYS A 1 272 ? 9.005 2.377 1.287 1.00 87.44 272 LYS A O 1
ATOM 2124 N N . ASP A 1 273 ? 8.154 3.271 -0.596 1.00 81.31 273 ASP A N 1
ATOM 2125 C CA . ASP A 1 273 ? 9.433 3.379 -1.291 1.00 81.31 273 ASP A CA 1
ATOM 2126 C C . ASP A 1 273 ? 10.306 4.466 -0.648 1.00 81.31 273 ASP A C 1
ATOM 2128 O O . ASP A 1 273 ? 9.837 5.580 -0.408 1.00 81.31 273 ASP A O 1
ATOM 2132 N N . GLU A 1 274 ? 11.558 4.135 -0.333 1.00 74.25 274 GLU A N 1
ATOM 2133 C CA . GLU A 1 274 ? 12.487 5.076 0.298 1.00 74.25 274 GLU A CA 1
ATOM 2134 C C . GLU A 1 274 ? 13.595 5.551 -0.655 1.00 74.25 274 GLU A C 1
ATOM 2136 O O . GLU A 1 274 ? 14.071 6.675 -0.487 1.00 74.25 274 GLU A O 1
ATOM 2141 N N . ARG A 1 275 ? 14.060 4.708 -1.596 1.00 81.25 275 ARG A N 1
ATOM 2142 C CA . ARG A 1 275 ? 15.282 4.949 -2.404 1.00 81.25 275 ARG A CA 1
ATOM 2143 C C . ARG A 1 275 ? 15.358 4.148 -3.716 1.00 81.25 275 ARG A C 1
ATOM 2145 O O . ARG A 1 275 ? 16.465 3.855 -4.170 1.00 81.25 275 ARG A O 1
ATOM 2152 N N . SER A 1 276 ? 14.244 3.724 -4.301 1.00 86.00 276 SER A N 1
ATOM 2153 C CA . SER A 1 276 ? 14.304 2.965 -5.556 1.00 86.00 276 SER A CA 1
ATOM 2154 C C . SER A 1 276 ? 14.703 3.855 -6.730 1.00 86.00 276 SER A C 1
ATOM 2156 O O . SER A 1 276 ? 14.209 4.973 -6.869 1.00 86.00 276 SER A O 1
ATOM 2158 N N . THR A 1 277 ? 15.590 3.360 -7.590 1.00 87.00 277 THR A N 1
ATOM 2159 C CA . THR A 1 277 ? 16.075 4.063 -8.783 1.00 87.00 277 THR A CA 1
ATOM 2160 C C . THR A 1 277 ? 16.325 3.087 -9.927 1.00 87.00 277 THR A C 1
ATOM 2162 O O . THR A 1 277 ? 16.583 1.899 -9.724 1.00 87.00 277 THR A O 1
ATOM 2165 N N . ILE A 1 278 ? 16.266 3.594 -11.155 1.00 86.31 278 ILE A N 1
ATOM 2166 C CA . ILE A 1 278 ? 16.792 2.906 -12.330 1.00 86.31 278 ILE A CA 1
ATOM 2167 C C . ILE A 1 278 ? 17.738 3.865 -13.043 1.00 86.31 278 ILE A C 1
ATOM 2169 O O . ILE A 1 278 ? 17.407 5.022 -13.282 1.00 86.31 278 ILE A O 1
ATOM 2173 N N . GLU A 1 279 ? 18.947 3.409 -13.339 1.00 86.62 279 GLU A N 1
ATOM 2174 C CA . GLU A 1 279 ? 20.004 4.246 -13.895 1.00 86.62 279 GLU A CA 1
ATOM 2175 C C . GLU A 1 279 ? 20.674 3.516 -15.050 1.00 86.62 279 GLU A C 1
ATOM 2177 O O . GLU A 1 279 ? 21.035 2.346 -14.942 1.00 86.62 279 GLU A O 1
ATOM 2182 N N . THR A 1 280 ? 20.884 4.204 -16.169 1.00 83.62 280 THR A N 1
ATOM 2183 C CA . THR A 1 280 ? 21.725 3.664 -17.243 1.00 83.62 280 THR A CA 1
ATOM 2184 C C . THR A 1 280 ? 23.181 3.948 -16.889 1.00 83.62 280 THR A C 1
ATOM 2186 O O . THR A 1 280 ? 23.607 5.097 -16.895 1.00 83.62 280 THR A O 1
ATOM 2189 N N . VAL A 1 281 ? 23.937 2.904 -16.548 1.00 84.12 281 VAL A N 1
ATOM 2190 C CA . VAL A 1 281 ? 25.359 3.002 -16.170 1.00 84.12 281 VAL A CA 1
ATOM 2191 C C . VAL A 1 281 ? 26.245 3.078 -17.405 1.00 84.12 281 VAL A C 1
ATOM 2193 O O . VAL A 1 281 ? 27.231 3.810 -17.425 1.00 84.12 281 VAL A O 1
ATOM 2196 N N . LYS A 1 282 ? 25.897 2.311 -18.441 1.00 81.06 282 LYS A N 1
ATOM 2197 C CA . LYS A 1 282 ? 26.576 2.338 -19.734 1.00 81.06 282 LYS A CA 1
ATOM 2198 C C . LYS A 1 282 ? 25.527 2.406 -20.821 1.00 81.06 282 LYS A C 1
ATOM 2200 O O . LYS A 1 282 ? 24.796 1.439 -21.035 1.00 81.06 282 LYS A O 1
ATOM 2205 N N . ASP A 1 283 ? 25.478 3.545 -21.494 1.00 74.75 283 ASP A N 1
ATOM 2206 C CA . ASP A 1 283 ? 24.635 3.715 -22.665 1.00 74.75 283 ASP A CA 1
ATOM 2207 C C . ASP A 1 283 ? 25.351 3.082 -23.863 1.00 74.75 283 ASP A C 1
ATOM 2209 O O . ASP A 1 283 ? 26.438 3.495 -24.263 1.00 74.75 283 ASP A O 1
ATOM 2213 N N . SER A 1 284 ? 24.808 1.976 -24.355 1.00 72.06 284 SER A N 1
ATOM 2214 C CA . SER A 1 284 ? 25.336 1.234 -25.496 1.00 72.06 284 SER A CA 1
ATOM 2215 C C . SER A 1 284 ? 24.157 0.754 -26.310 1.00 72.06 284 SER A C 1
ATOM 2217 O O . SER A 1 284 ? 23.198 0.213 -25.769 1.00 72.06 284 SER A O 1
ATOM 2219 N N . ILE A 1 285 ? 24.248 0.913 -27.626 1.00 62.56 285 ILE A N 1
ATOM 2220 C CA . ILE A 1 285 ? 23.169 0.557 -28.552 1.00 62.56 285 ILE A CA 1
ATOM 2221 C C . ILE A 1 285 ? 22.898 -0.957 -28.524 1.00 62.56 285 ILE A C 1
ATOM 2223 O O . ILE A 1 285 ? 21.759 -1.398 -28.675 1.00 62.56 285 ILE A O 1
ATOM 2227 N N . PHE A 1 286 ? 23.940 -1.764 -28.305 1.00 60.75 286 PHE A N 1
ATOM 2228 C CA . PHE A 1 286 ? 23.846 -3.225 -28.348 1.00 60.75 286 PHE A CA 1
ATOM 2229 C C . PHE A 1 286 ? 23.761 -3.870 -26.967 1.00 60.75 286 PHE A C 1
ATOM 2231 O O . PHE A 1 286 ? 23.108 -4.904 -26.821 1.00 60.75 286 PHE A O 1
ATOM 2238 N N . HIS A 1 287 ? 24.411 -3.253 -25.981 1.00 71.88 287 HIS A N 1
ATOM 2239 C CA . HIS A 1 287 ? 24.613 -3.812 -24.647 1.00 71.88 287 HIS A CA 1
ATOM 2240 C C . HIS A 1 287 ? 24.432 -2.737 -23.567 1.00 71.88 287 HIS A C 1
ATOM 2242 O O . HIS A 1 287 ? 25.398 -2.439 -22.853 1.00 71.88 287 HIS A O 1
ATOM 2248 N N . PRO A 1 288 ? 23.260 -2.073 -23.477 1.00 76.19 288 PRO A N 1
ATOM 2249 C CA . PRO A 1 288 ? 23.049 -1.086 -22.435 1.00 76.19 288 PRO A CA 1
ATOM 2250 C C . PRO A 1 288 ? 23.088 -1.777 -21.074 1.00 76.19 288 PRO A C 1
ATOM 2252 O O . PRO A 1 288 ? 22.504 -2.849 -20.877 1.00 76.19 288 PRO A O 1
ATOM 2255 N N . VAL A 1 289 ? 23.793 -1.142 -20.145 1.00 81.56 289 VAL A N 1
ATOM 2256 C CA . VAL A 1 289 ? 23.949 -1.619 -18.776 1.00 81.56 289 VAL A CA 1
ATOM 2257 C C . VAL A 1 289 ? 23.099 -0.751 -17.868 1.00 81.56 289 VAL A C 1
ATOM 2259 O O . VAL A 1 289 ? 23.320 0.457 -17.769 1.00 81.56 289 VAL A O 1
ATOM 2262 N N . ILE A 1 290 ? 22.140 -1.373 -17.194 1.00 84.38 290 ILE A N 1
ATOM 2263 C CA . ILE A 1 290 ? 21.178 -0.706 -16.322 1.00 84.38 290 ILE A CA 1
ATOM 2264 C C . ILE A 1 290 ? 21.450 -1.126 -14.885 1.00 84.38 290 ILE A C 1
ATOM 2266 O O . ILE A 1 290 ? 21.457 -2.314 -14.584 1.00 84.38 290 ILE A O 1
ATOM 2270 N N . ARG A 1 291 ? 21.630 -0.161 -13.989 1.00 86.31 291 ARG A N 1
ATOM 2271 C CA . ARG A 1 291 ? 21.592 -0.377 -12.548 1.00 86.31 291 ARG A CA 1
ATOM 2272 C C . ARG A 1 291 ? 20.166 -0.188 -12.063 1.00 86.31 291 ARG A C 1
ATOM 2274 O O . ARG A 1 291 ? 19.568 0.865 -12.244 1.00 86.31 291 ARG A O 1
ATOM 2281 N N . PHE A 1 292 ? 19.641 -1.222 -11.441 1.00 87.00 292 PHE A N 1
ATOM 2282 C CA . PHE A 1 292 ? 18.320 -1.262 -10.856 1.00 87.00 292 PHE A CA 1
ATOM 2283 C C . PHE A 1 292 ? 18.462 -1.338 -9.343 1.00 87.00 292 PHE A C 1
ATOM 2285 O O . PHE A 1 292 ? 19.044 -2.296 -8.833 1.00 87.00 292 PHE A O 1
ATOM 2292 N N . THR A 1 293 ? 17.915 -0.349 -8.644 1.00 87.44 293 THR A N 1
ATOM 2293 C CA . THR A 1 293 ? 17.825 -0.338 -7.187 1.00 87.44 293 THR A CA 1
ATOM 2294 C C . THR A 1 293 ? 16.361 -0.306 -6.782 1.00 87.44 293 THR A C 1
ATOM 2296 O O . THR A 1 293 ? 15.612 0.561 -7.223 1.00 87.44 293 THR A O 1
ATOM 2299 N N . ASP A 1 294 ? 15.947 -1.225 -5.919 1.00 87.06 294 ASP A N 1
ATOM 2300 C CA . ASP A 1 294 ? 14.596 -1.234 -5.357 1.00 87.06 294 ASP A CA 1
ATOM 2301 C C . ASP A 1 294 ? 14.713 -1.305 -3.842 1.00 87.06 294 ASP A C 1
ATOM 2303 O O . ASP A 1 294 ? 15.361 -2.213 -3.324 1.00 87.06 294 ASP A O 1
ATOM 2307 N N . ASN A 1 295 ? 14.154 -0.334 -3.126 1.00 88.94 295 ASN A N 1
ATOM 2308 C CA . ASN A 1 295 ? 14.170 -0.281 -1.669 1.00 88.94 295 ASN A CA 1
ATOM 2309 C C . ASN A 1 295 ? 12.749 -0.085 -1.147 1.00 88.94 295 ASN A C 1
ATOM 2311 O O . ASN A 1 295 ? 12.270 1.041 -0.986 1.00 88.94 295 ASN A O 1
ATOM 2315 N N . ILE A 1 296 ? 12.093 -1.213 -0.897 1.00 89.12 296 ILE A N 1
ATOM 2316 C CA . ILE A 1 296 ? 10.668 -1.282 -0.607 1.00 89.12 296 ILE A CA 1
ATOM 2317 C C . ILE A 1 296 ? 10.384 -2.051 0.686 1.00 89.12 296 ILE A C 1
ATOM 2319 O O . ILE A 1 296 ? 11.085 -2.996 1.060 1.00 89.12 296 ILE A O 1
ATOM 2323 N N . ASN A 1 297 ? 9.307 -1.670 1.365 1.00 90.44 297 ASN A N 1
ATOM 2324 C CA . ASN A 1 297 ? 8.733 -2.387 2.495 1.00 90.44 297 ASN A CA 1
ATOM 2325 C C . ASN A 1 297 ? 7.465 -3.137 2.055 1.00 90.44 297 ASN A C 1
ATOM 2327 O O . ASN A 1 297 ? 6.363 -2.594 2.046 1.00 90.44 297 ASN A O 1
ATOM 2331 N N . ILE A 1 298 ? 7.625 -4.418 1.730 1.00 88.44 298 ILE A N 1
ATOM 2332 C CA . ILE A 1 298 ? 6.555 -5.316 1.283 1.00 88.44 298 ILE A CA 1
ATOM 2333 C C . ILE A 1 298 ? 5.420 -5.407 2.312 1.00 88.44 298 ILE A C 1
ATOM 2335 O O . ILE A 1 298 ? 4.252 -5.479 1.942 1.00 88.44 298 ILE A O 1
ATOM 2339 N N . GLY A 1 299 ? 5.747 -5.374 3.607 1.00 86.56 299 GLY A N 1
ATOM 2340 C CA . GLY A 1 299 ? 4.751 -5.474 4.675 1.00 86.56 299 GLY A CA 1
ATOM 2341 C C . GLY A 1 299 ? 3.941 -4.196 4.910 1.00 86.56 299 GLY A C 1
ATOM 2342 O O . GLY A 1 299 ? 2.992 -4.229 5.686 1.00 86.56 299 GLY A O 1
ATOM 2343 N N . TYR A 1 300 ? 4.295 -3.073 4.274 1.00 90.19 300 TYR A N 1
ATOM 2344 C CA . TYR A 1 300 ? 3.737 -1.760 4.604 1.00 90.19 300 TYR A CA 1
ATOM 2345 C C . TYR A 1 300 ? 2.210 -1.696 4.460 1.00 90.19 300 TYR A C 1
ATOM 2347 O O . TYR A 1 300 ? 1.517 -1.320 5.404 1.00 90.19 300 TYR A O 1
ATOM 2355 N N . SER A 1 301 ? 1.677 -2.110 3.310 1.00 89.62 301 SER A N 1
ATOM 2356 C CA . SER A 1 301 ? 0.230 -2.083 3.052 1.00 89.62 301 SER A CA 1
ATOM 2357 C C . SER A 1 301 ? -0.555 -3.220 3.706 1.00 89.62 301 SER A C 1
ATOM 2359 O O . SER A 1 301 ? -1.782 -3.203 3.689 1.00 89.62 301 SER A O 1
ATOM 2361 N N . LEU A 1 302 ? 0.117 -4.200 4.316 1.00 89.94 302 LEU A N 1
ATOM 2362 C CA . LEU A 1 302 ? -0.559 -5.258 5.072 1.00 89.94 302 LEU A CA 1
ATOM 2363 C C . LEU A 1 302 ? -0.972 -4.789 6.469 1.00 89.94 302 LEU A C 1
ATOM 2365 O O . LEU A 1 302 ? -1.765 -5.462 7.121 1.00 89.94 302 LEU A O 1
ATOM 2369 N N . GLY A 1 303 ? -0.489 -3.629 6.916 1.00 83.44 303 GLY A N 1
ATOM 2370 C CA . GLY A 1 303 ? -0.730 -3.104 8.254 1.00 83.44 303 GLY A CA 1
ATOM 2371 C C . GLY A 1 303 ? 0.240 -3.656 9.300 1.00 83.44 303 GLY A C 1
ATOM 2372 O O . GLY A 1 303 ? 0.959 -4.637 9.088 1.00 83.44 303 GLY A O 1
ATOM 2373 N N . ASP A 1 304 ? 0.280 -2.986 10.449 1.00 75.75 304 ASP A N 1
ATOM 2374 C CA . ASP A 1 304 ? 1.248 -3.282 11.503 1.00 75.75 304 ASP A CA 1
ATOM 2375 C C . ASP A 1 304 ? 1.091 -4.708 12.046 1.00 75.75 304 ASP A C 1
ATOM 2377 O O . ASP A 1 304 ? 0.018 -5.102 12.509 1.00 75.75 304 ASP A O 1
ATOM 2381 N N . ASN A 1 305 ? 2.205 -5.447 12.071 1.00 74.50 305 ASN A N 1
ATOM 2382 C CA . ASN A 1 305 ? 2.305 -6.816 12.585 1.00 74.50 305 ASN A CA 1
ATOM 2383 C C . ASN A 1 305 ? 1.410 -7.842 11.873 1.00 74.50 305 ASN A C 1
ATOM 2385 O O . ASN A 1 305 ? 1.011 -8.824 12.497 1.00 74.50 305 ASN A O 1
ATOM 2389 N N . ALA A 1 306 ? 1.108 -7.646 10.585 1.00 84.50 306 ALA A N 1
ATOM 2390 C CA . ALA A 1 306 ? 0.454 -8.672 9.776 1.00 84.50 306 ALA A CA 1
ATOM 2391 C C . ALA A 1 306 ? 1.168 -10.034 9.916 1.00 84.50 306 ALA A C 1
ATOM 2393 O O . ALA A 1 306 ? 2.397 -10.125 9.822 1.00 84.50 306 ALA A O 1
ATOM 2394 N N . ASN A 1 307 ? 0.392 -11.090 10.166 1.00 86.06 307 ASN A N 1
ATOM 2395 C CA . ASN A 1 307 ? 0.916 -12.422 10.451 1.00 86.06 307 ASN A CA 1
ATOM 2396 C C . ASN A 1 307 ? 1.130 -13.200 9.147 1.00 86.06 307 ASN A C 1
ATOM 2398 O O . ASN A 1 307 ? 0.182 -13.770 8.609 1.00 86.06 307 ASN A O 1
ATOM 2402 N N . VAL A 1 308 ? 2.366 -13.209 8.646 1.00 90.25 308 VAL A N 1
ATOM 2403 C CA . VAL A 1 308 ? 2.746 -13.904 7.407 1.00 90.25 308 VAL A CA 1
ATOM 2404 C C . VAL A 1 308 ? 3.554 -15.158 7.740 1.00 90.25 308 VAL A C 1
ATOM 2406 O O . VAL A 1 308 ? 4.688 -15.059 8.207 1.00 90.25 308 VAL A O 1
ATOM 2409 N N . LYS A 1 309 ? 2.978 -16.337 7.490 1.00 89.25 309 LYS A N 1
ATOM 2410 C CA . LYS A 1 309 ? 3.504 -17.637 7.934 1.00 89.25 309 LYS A CA 1
ATOM 2411 C C . LYS A 1 309 ? 4.765 -18.077 7.184 1.00 89.25 309 LYS A C 1
ATOM 2413 O O . LYS A 1 309 ? 5.772 -18.387 7.811 1.00 89.25 309 LYS A O 1
ATOM 2418 N N . ASN A 1 310 ? 4.713 -18.091 5.854 1.00 86.56 310 ASN A N 1
ATOM 2419 C CA . ASN A 1 310 ? 5.806 -18.515 4.969 1.00 86.56 310 ASN A CA 1
ATOM 2420 C C . ASN A 1 310 ? 6.668 -17.327 4.502 1.00 86.56 310 ASN A C 1
ATOM 2422 O O . ASN A 1 310 ? 7.514 -17.464 3.621 1.00 86.56 310 ASN A O 1
ATOM 2426 N N . GLY A 1 311 ? 6.471 -16.156 5.115 1.00 87.62 311 GLY A N 1
ATOM 2427 C CA . GLY A 1 311 ? 7.265 -14.959 4.887 1.00 87.62 311 GLY A CA 1
ATOM 2428 C C . GLY A 1 311 ? 6.956 -14.206 3.591 1.00 87.62 311 GLY A C 1
ATOM 2429 O O . GLY A 1 311 ? 5.928 -14.380 2.933 1.00 87.62 311 GLY A O 1
ATOM 2430 N N . TYR A 1 312 ? 7.879 -13.305 3.271 1.00 89.56 312 TYR A N 1
ATOM 2431 C CA . TYR A 1 312 ? 7.802 -12.376 2.152 1.00 89.56 312 TYR A CA 1
ATOM 2432 C C . TYR A 1 312 ? 8.806 -12.782 1.085 1.00 89.56 312 TYR A C 1
ATOM 2434 O O . TYR A 1 312 ? 9.947 -13.099 1.425 1.00 89.56 312 TYR A O 1
ATOM 2442 N N . SER A 1 313 ? 8.423 -12.701 -0.184 1.00 89.56 313 SER A N 1
ATOM 2443 C CA . SER A 1 313 ? 9.321 -12.922 -1.310 1.00 89.56 313 SER A CA 1
ATOM 2444 C C . SER A 1 313 ? 9.284 -11.756 -2.294 1.00 89.56 313 SER A C 1
ATOM 2446 O O . SER A 1 313 ? 8.264 -11.087 -2.473 1.00 89.56 313 SER A O 1
ATOM 2448 N N . TYR A 1 314 ? 10.424 -11.507 -2.930 1.00 89.00 314 TYR A N 1
ATOM 2449 C CA . TYR A 1 314 ? 10.550 -10.531 -4.001 1.00 89.00 314 TYR A CA 1
ATOM 2450 C C . TYR A 1 314 ? 11.121 -11.197 -5.249 1.00 89.00 314 TYR A C 1
ATOM 2452 O O . TYR A 1 314 ? 12.158 -11.869 -5.186 1.00 89.00 314 TYR A O 1
ATOM 2460 N N . ARG A 1 315 ? 10.451 -10.973 -6.379 1.00 89.50 315 ARG A N 1
ATOM 2461 C CA . ARG A 1 315 ? 10.840 -11.437 -7.706 1.00 89.50 315 ARG A CA 1
ATOM 2462 C C . ARG A 1 315 ? 11.078 -10.252 -8.631 1.00 89.50 315 ARG A C 1
ATOM 2464 O O . ARG A 1 315 ? 10.232 -9.369 -8.754 1.00 89.50 315 ARG A O 1
ATOM 2471 N N . LEU A 1 316 ? 12.217 -10.271 -9.310 1.00 88.38 316 LEU A N 1
ATOM 2472 C CA . LEU A 1 316 ? 12.539 -9.321 -10.366 1.00 88.38 316 LEU A CA 1
ATOM 2473 C C . LEU A 1 316 ? 12.451 -10.014 -11.720 1.00 88.38 316 LEU A C 1
ATOM 2475 O O . LEU A 1 316 ? 13.109 -11.034 -11.911 1.00 88.38 316 LEU A O 1
ATOM 2479 N N . LEU A 1 317 ? 11.686 -9.448 -12.650 1.00 89.06 317 LEU A N 1
ATOM 2480 C CA . LEU A 1 317 ? 11.577 -9.919 -14.029 1.00 89.06 317 LEU A CA 1
ATOM 2481 C C . LEU A 1 317 ? 12.252 -8.912 -14.963 1.00 89.06 317 LEU A C 1
ATOM 2483 O O . LEU A 1 317 ? 11.959 -7.712 -14.929 1.00 89.06 317 LEU A O 1
ATOM 2487 N N . PHE A 1 318 ? 13.180 -9.393 -15.787 1.00 86.38 318 PHE A N 1
ATOM 2488 C CA . PHE A 1 318 ? 13.985 -8.549 -16.666 1.00 86.38 318 PHE A CA 1
ATOM 2489 C C . PHE A 1 318 ? 14.468 -9.314 -17.898 1.00 86.38 318 PHE A C 1
ATOM 2491 O O . PHE A 1 318 ? 14.670 -10.524 -17.865 1.00 86.38 318 PHE A O 1
ATOM 2498 N N . ASP A 1 319 ? 14.719 -8.579 -18.979 1.00 83.00 319 ASP A N 1
ATOM 2499 C CA . ASP A 1 319 ? 15.419 -9.110 -20.147 1.00 83.00 319 ASP A CA 1
ATOM 2500 C C . ASP A 1 319 ? 16.911 -8.815 -20.018 1.00 83.00 319 ASP A C 1
ATOM 2502 O O . ASP A 1 319 ? 17.294 -7.676 -19.742 1.00 83.00 319 ASP A O 1
ATOM 2506 N N . GLY A 1 320 ? 17.750 -9.823 -20.242 1.00 80.56 320 GLY A N 1
ATOM 2507 C CA . GLY A 1 320 ? 19.202 -9.685 -20.191 1.00 80.56 320 GLY A CA 1
ATOM 2508 C C . GLY A 1 320 ? 19.863 -10.618 -19.187 1.00 80.56 320 GLY A C 1
ATOM 2509 O O . GLY A 1 320 ? 19.267 -11.594 -18.728 1.00 80.56 320 GLY A O 1
ATOM 2510 N N . LYS A 1 321 ? 21.125 -10.322 -18.886 1.00 82.69 321 LYS A N 1
ATOM 2511 C CA . LYS A 1 321 ? 21.932 -11.042 -17.896 1.00 82.69 321 LYS A CA 1
ATOM 2512 C C . LYS A 1 321 ? 22.330 -10.105 -16.763 1.00 82.69 321 LYS A C 1
ATOM 2514 O O . LYS A 1 321 ? 22.572 -8.922 -17.000 1.00 82.69 321 LYS A O 1
ATOM 2519 N N . VAL A 1 322 ? 22.391 -10.635 -15.548 1.00 82.50 322 VAL A N 1
ATOM 2520 C CA . VAL A 1 322 ? 22.907 -9.886 -14.397 1.00 82.50 322 VAL A CA 1
ATOM 2521 C C . VAL A 1 322 ? 24.431 -9.919 -14.421 1.00 82.50 322 VAL A C 1
ATOM 2523 O O . VAL A 1 322 ? 25.020 -10.983 -14.614 1.00 82.50 322 VAL A O 1
ATOM 2526 N N . ILE A 1 323 ? 25.058 -8.765 -14.215 1.00 81.25 323 ILE A N 1
ATOM 2527 C CA . ILE A 1 323 ? 26.512 -8.609 -14.174 1.00 81.25 323 ILE A CA 1
ATOM 2528 C C . ILE A 1 323 ? 26.970 -8.014 -12.835 1.00 81.25 323 ILE A C 1
ATOM 2530 O O . ILE A 1 323 ? 26.258 -7.235 -12.197 1.00 81.25 323 ILE A O 1
ATOM 2534 N N . ASN A 1 324 ? 28.169 -8.396 -12.410 1.00 75.25 324 ASN A N 1
ATOM 2535 C CA . ASN A 1 324 ? 28.896 -7.825 -11.284 1.00 75.25 324 ASN A CA 1
ATOM 2536 C C . ASN A 1 324 ? 29.425 -6.417 -11.626 1.00 75.25 324 ASN A C 1
ATOM 2538 O O . ASN A 1 324 ? 29.490 -6.045 -12.802 1.00 75.25 324 ASN A O 1
ATOM 2542 N N . PRO A 1 325 ? 29.864 -5.625 -10.625 1.00 67.94 325 PRO A N 1
ATOM 2543 C CA . PRO A 1 325 ? 30.465 -4.308 -10.860 1.00 67.94 325 PRO A CA 1
ATOM 2544 C C . PRO A 1 325 ? 31.711 -4.330 -11.760 1.00 67.94 325 PRO A C 1
ATOM 2546 O O . PRO A 1 325 ? 32.013 -3.330 -12.403 1.00 67.94 325 PRO A O 1
ATOM 2549 N N . ASP A 1 326 ? 32.423 -5.458 -11.809 1.00 69.44 326 ASP A N 1
ATOM 2550 C CA . ASP A 1 326 ? 33.585 -5.689 -12.675 1.00 69.44 326 ASP A CA 1
ATOM 2551 C C . ASP A 1 326 ? 33.209 -6.124 -14.108 1.00 69.44 326 ASP A C 1
ATOM 2553 O O . ASP A 1 326 ? 34.086 -6.321 -14.947 1.00 69.44 326 ASP A O 1
ATOM 2557 N N . GLY A 1 327 ? 31.910 -6.255 -14.401 1.00 66.44 327 GLY A N 1
ATOM 2558 C CA . GLY A 1 327 ? 31.378 -6.666 -15.699 1.00 66.44 327 GLY A CA 1
ATOM 2559 C C . GLY A 1 327 ? 31.291 -8.179 -15.916 1.00 66.44 327 GLY A C 1
ATOM 2560 O O . GLY A 1 327 ? 30.904 -8.599 -17.006 1.00 66.44 327 GLY A O 1
ATOM 2561 N N . THR A 1 328 ? 31.629 -9.005 -14.921 1.00 75.25 328 THR A N 1
ATOM 2562 C CA . THR A 1 328 ? 31.493 -10.469 -15.013 1.00 75.25 328 THR A CA 1
ATOM 2563 C C . THR A 1 328 ? 30.050 -10.924 -14.797 1.00 75.25 328 THR A C 1
ATOM 2565 O O . THR A 1 328 ? 29.286 -10.280 -14.084 1.00 75.25 328 THR A O 1
ATOM 2568 N N . ASP A 1 329 ? 29.651 -12.040 -15.407 1.00 76.12 329 ASP A N 1
ATOM 2569 C CA . ASP A 1 329 ? 28.295 -12.574 -15.251 1.00 76.12 329 ASP A CA 1
ATOM 2570 C C . ASP A 1 329 ? 28.057 -13.064 -13.812 1.00 76.12 329 ASP A C 1
ATOM 2572 O O . ASP A 1 329 ? 28.878 -13.784 -13.238 1.00 76.12 329 ASP A O 1
ATOM 2576 N N . VAL A 1 330 ? 26.894 -12.738 -13.243 1.00 75.00 330 VAL A N 1
ATOM 2577 C CA . VAL A 1 330 ? 26.444 -13.354 -11.990 1.00 75.00 330 VAL A CA 1
ATOM 2578 C C . VAL A 1 330 ? 25.916 -14.748 -12.302 1.00 75.00 330 VAL A C 1
ATOM 2580 O O . VAL A 1 330 ? 24.925 -14.903 -13.022 1.00 75.00 330 VAL A O 1
ATOM 2583 N N . LEU A 1 331 ? 26.583 -15.767 -11.758 1.00 72.75 331 LEU A N 1
ATOM 2584 C CA . LEU A 1 331 ? 26.227 -17.167 -11.965 1.00 72.75 331 LEU A CA 1
ATOM 2585 C C . LEU A 1 331 ? 25.380 -17.701 -10.800 1.00 72.75 331 LEU A C 1
ATOM 2587 O O . LEU A 1 331 ? 25.752 -17.553 -9.639 1.00 72.75 331 LEU A O 1
ATOM 2591 N N . VAL A 1 332 ? 24.280 -18.379 -11.124 1.00 67.69 332 VAL A N 1
ATOM 2592 C CA . VAL A 1 332 ? 23.487 -19.209 -10.206 1.00 67.69 332 VAL A CA 1
ATOM 2593 C C . VAL A 1 332 ? 23.522 -20.635 -10.750 1.00 67.69 332 VAL A C 1
ATOM 2595 O O . VAL A 1 332 ? 23.259 -20.852 -11.933 1.00 67.69 332 VAL A O 1
ATOM 2598 N N . ASP A 1 333 ? 23.947 -21.595 -9.927 1.00 74.75 333 ASP A N 1
ATOM 2599 C CA . ASP A 1 333 ? 24.178 -22.996 -10.327 1.00 74.75 333 ASP A CA 1
ATOM 2600 C C . ASP A 1 333 ? 25.062 -23.145 -11.583 1.00 74.75 333 ASP A C 1
ATOM 2602 O O . ASP A 1 333 ? 24.828 -23.976 -12.463 1.00 74.75 333 ASP A O 1
ATOM 2606 N N . GLY A 1 334 ? 26.084 -22.287 -11.693 1.00 65.75 334 GLY A N 1
ATOM 2607 C CA . GLY A 1 334 ? 27.036 -22.284 -12.808 1.00 65.75 334 GLY A CA 1
ATOM 2608 C C . GLY A 1 334 ? 26.494 -21.710 -14.122 1.00 65.75 334 GLY A C 1
ATOM 2609 O O . GLY A 1 334 ? 27.177 -21.794 -15.142 1.00 65.75 334 GLY A O 1
ATOM 2610 N N . LYS A 1 335 ? 25.293 -21.115 -14.126 1.00 64.06 335 LYS A N 1
ATOM 2611 C CA . LYS A 1 335 ? 24.686 -20.474 -15.303 1.00 64.06 335 LYS A CA 1
ATOM 2612 C C . LYS A 1 335 ? 24.424 -18.987 -15.048 1.00 64.06 335 LYS A C 1
ATOM 2614 O O . LYS A 1 335 ? 24.071 -18.633 -13.928 1.00 64.06 335 LYS A O 1
ATOM 2619 N N . PRO A 1 336 ? 24.545 -18.108 -16.060 1.00 62.28 336 PRO A N 1
ATOM 2620 C CA . PRO A 1 336 ? 24.212 -16.696 -15.901 1.00 62.28 336 PRO A CA 1
ATOM 2621 C C . PRO A 1 336 ? 22.749 -16.525 -15.495 1.00 62.28 336 PRO A C 1
ATOM 2623 O O . PRO A 1 336 ? 21.864 -17.116 -16.121 1.00 62.28 336 PRO A O 1
ATOM 2626 N N . LEU A 1 337 ? 22.494 -15.692 -14.489 1.00 71.06 337 LEU A N 1
ATOM 2627 C CA . LEU A 1 337 ? 21.140 -15.350 -14.066 1.00 71.06 337 LEU A CA 1
ATOM 2628 C C . LEU A 1 337 ? 20.437 -14.541 -15.170 1.00 71.06 337 LEU A C 1
ATOM 2630 O O . LEU A 1 337 ? 20.918 -13.475 -15.570 1.00 71.06 337 LEU A O 1
ATOM 2634 N N . LYS A 1 338 ? 19.318 -15.066 -15.682 1.00 66.56 338 LYS A N 1
ATOM 2635 C CA . LYS A 1 338 ? 18.556 -14.506 -16.810 1.00 66.56 338 LYS A CA 1
ATOM 2636 C C . LYS A 1 338 ? 17.052 -14.613 -16.564 1.00 66.56 338 LYS A C 1
ATOM 2638 O O . LYS A 1 338 ? 16.587 -15.636 -16.073 1.00 66.56 338 LYS A O 1
ATOM 2643 N N . GLY A 1 339 ? 16.294 -13.607 -17.000 1.00 63.41 339 GLY A N 1
ATOM 2644 C CA . GLY A 1 339 ? 14.828 -13.656 -17.086 1.00 63.41 339 GLY A CA 1
ATOM 2645 C C . GLY A 1 339 ? 14.105 -13.367 -15.771 1.00 63.41 339 GLY A C 1
ATOM 2646 O O . GLY A 1 339 ? 13.210 -12.523 -15.733 1.00 63.41 339 GLY A O 1
ATOM 2647 N N . GLU A 1 340 ? 14.505 -14.042 -14.695 1.00 74.38 340 GLU A N 1
ATOM 2648 C CA . GLU A 1 340 ? 13.930 -13.860 -13.366 1.00 74.38 340 GLU A CA 1
ATOM 2649 C C . GLU A 1 340 ? 14.960 -14.070 -12.252 1.00 74.38 340 GLU A C 1
ATOM 2651 O O . GLU A 1 340 ? 15.914 -14.835 -12.394 1.00 74.38 340 GLU A O 1
ATOM 2656 N N . ALA A 1 341 ? 14.760 -13.387 -11.127 1.00 62.69 341 ALA A N 1
ATOM 2657 C CA . ALA A 1 341 ? 15.552 -13.578 -9.920 1.00 62.69 341 ALA A CA 1
ATOM 2658 C C . ALA A 1 341 ? 14.650 -13.559 -8.684 1.00 62.69 341 ALA A C 1
ATOM 2660 O O . ALA A 1 341 ? 13.915 -12.592 -8.469 1.00 62.69 341 ALA A O 1
ATOM 2661 N N . LEU A 1 342 ? 14.738 -14.597 -7.846 1.00 72.25 342 LEU A N 1
ATOM 2662 C CA . LEU A 1 342 ? 14.272 -14.520 -6.463 1.00 72.25 342 LEU A CA 1
ATOM 2663 C C . LEU A 1 342 ? 15.363 -13.826 -5.649 1.00 72.25 342 LEU A C 1
ATOM 2665 O O . LEU A 1 342 ? 16.461 -14.352 -5.495 1.00 72.25 342 LEU A O 1
ATOM 2669 N N . VAL A 1 343 ? 15.072 -12.623 -5.169 1.00 61.38 343 VAL A N 1
ATOM 2670 C CA . VAL A 1 343 ? 16.135 -11.720 -4.714 1.00 61.38 343 VAL A CA 1
ATOM 2671 C C . VAL A 1 343 ? 16.372 -11.801 -3.215 1.00 61.38 343 VAL A C 1
ATOM 2673 O O . VAL A 1 343 ? 17.512 -11.782 -2.756 1.00 61.38 343 VAL A O 1
ATOM 2676 N N . LYS A 1 344 ? 15.294 -11.828 -2.426 1.00 62.44 344 LYS A N 1
ATOM 2677 C CA . LYS A 1 344 ? 15.392 -11.760 -0.967 1.00 62.44 344 LYS A CA 1
ATOM 2678 C C . LYS A 1 344 ? 14.110 -12.229 -0.295 1.00 62.44 344 LYS A C 1
ATOM 2680 O O . LYS A 1 344 ? 13.020 -12.056 -0.841 1.00 62.44 344 LYS A O 1
ATOM 2685 N N . GLN A 1 345 ? 14.263 -12.759 0.916 1.00 66.50 345 GLN A N 1
ATOM 2686 C CA . GLN A 1 345 ? 13.167 -12.982 1.849 1.00 66.50 345 GLN A CA 1
ATOM 2687 C C . GLN A 1 345 ? 13.215 -11.943 2.970 1.00 66.50 345 GLN A C 1
ATOM 2689 O O . GLN A 1 345 ? 14.278 -11.672 3.531 1.00 66.50 345 GLN A O 1
ATOM 2694 N N . GLY A 1 346 ? 12.069 -11.341 3.281 1.00 71.94 346 GLY A N 1
ATOM 2695 C CA . GLY A 1 346 ? 11.944 -10.339 4.341 1.00 71.94 346 GLY A CA 1
ATOM 2696 C C . GLY A 1 346 ? 10.977 -9.212 3.991 1.00 71.94 346 GLY A C 1
ATOM 2697 O O . GLY A 1 346 ? 10.729 -8.927 2.824 1.00 71.94 346 GLY A O 1
ATOM 2698 N N . SER A 1 347 ? 10.422 -8.562 5.014 1.00 75.62 347 SER A N 1
ATOM 2699 C CA . SER A 1 347 ? 9.441 -7.483 4.837 1.00 75.62 347 SER A CA 1
ATOM 2700 C C . SER A 1 347 ? 10.055 -6.207 4.263 1.00 75.62 347 SER A C 1
ATOM 2702 O O . SER A 1 347 ? 9.379 -5.486 3.541 1.00 75.62 347 SER A O 1
ATOM 2704 N N . ARG A 1 348 ? 11.336 -5.934 4.539 1.00 79.75 348 ARG A N 1
ATOM 2705 C CA . ARG A 1 348 ? 12.110 -4.870 3.889 1.00 79.75 348 ARG A CA 1
ATOM 2706 C C . ARG A 1 348 ? 13.096 -5.473 2.911 1.00 79.75 348 ARG A C 1
ATOM 2708 O O . ARG A 1 348 ? 13.986 -6.234 3.299 1.00 79.75 348 ARG A O 1
ATOM 2715 N N . VAL A 1 349 ? 12.957 -5.093 1.652 1.00 75.19 349 VAL A N 1
ATOM 2716 C CA . VAL A 1 349 ? 13.791 -5.584 0.569 1.00 75.19 349 VAL A CA 1
ATOM 2717 C C . VAL A 1 349 ? 14.533 -4.406 -0.034 1.00 75.19 349 VAL A C 1
ATOM 2719 O O . VAL A 1 349 ? 13.926 -3.443 -0.483 1.00 75.19 349 VAL A O 1
ATOM 2722 N N . SER A 1 350 ? 15.861 -4.515 -0.028 1.00 76.81 350 SER A N 1
ATOM 2723 C CA . SER A 1 350 ? 16.740 -3.646 -0.796 1.00 76.81 350 SER A CA 1
ATOM 2724 C C . SER A 1 350 ? 17.497 -4.511 -1.789 1.00 76.81 350 SER A C 1
ATOM 2726 O O . SER A 1 350 ? 18.215 -5.434 -1.390 1.00 76.81 350 SER A O 1
ATOM 2728 N N . VAL A 1 351 ? 17.264 -4.240 -3.064 1.00 74.38 351 VAL A N 1
ATOM 2729 C CA . VAL A 1 351 ? 17.835 -4.925 -4.214 1.00 74.38 351 VAL A CA 1
ATOM 2730 C C . VAL A 1 351 ? 18.713 -3.946 -4.967 1.00 74.38 351 VAL A C 1
ATOM 2732 O O . VAL A 1 351 ? 18.299 -2.810 -5.167 1.00 74.38 351 VAL A O 1
ATOM 2735 N N . ASN A 1 352 ? 19.886 -4.389 -5.412 1.00 79.56 352 ASN A N 1
ATOM 2736 C CA . ASN A 1 352 ? 20.710 -3.654 -6.363 1.00 79.56 352 ASN A CA 1
ATOM 2737 C C . ASN A 1 352 ? 21.278 -4.641 -7.389 1.00 79.56 352 ASN A C 1
ATOM 2739 O O . ASN A 1 352 ? 22.047 -5.529 -7.021 1.00 79.56 352 ASN A O 1
ATOM 2743 N N . TYR A 1 353 ? 20.880 -4.502 -8.652 1.00 79.00 353 TYR A N 1
ATOM 2744 C CA . TYR A 1 353 ? 21.364 -5.328 -9.755 1.00 79.00 353 TYR A CA 1
ATOM 2745 C C . TYR A 1 353 ? 21.859 -4.479 -10.904 1.00 79.00 353 TYR A C 1
ATOM 2747 O O . TYR A 1 353 ? 21.307 -3.425 -11.197 1.00 79.00 353 TYR A O 1
ATOM 2755 N N . THR A 1 354 ? 22.863 -4.993 -11.604 1.00 78.38 354 THR A N 1
ATOM 2756 C CA . THR A 1 354 ? 23.300 -4.439 -12.880 1.00 78.38 354 THR A CA 1
ATOM 2757 C C . THR A 1 354 ? 22.909 -5.420 -13.983 1.00 78.38 354 THR A C 1
ATOM 2759 O O . THR A 1 354 ? 23.258 -6.594 -13.909 1.00 78.38 354 THR A O 1
ATOM 2762 N N . ILE A 1 355 ? 22.135 -4.969 -14.968 1.00 78.06 355 ILE A N 1
ATOM 2763 C CA . ILE A 1 355 ? 21.550 -5.795 -16.028 1.00 78.06 355 ILE A CA 1
ATOM 2764 C C . ILE A 1 355 ? 22.106 -5.336 -17.370 1.00 78.06 355 ILE A C 1
ATOM 2766 O O . ILE A 1 355 ? 21.981 -4.167 -17.728 1.00 78.06 355 ILE A O 1
ATOM 2770 N N . GLU A 1 356 ? 22.672 -6.264 -18.133 1.00 77.62 356 GLU A N 1
ATOM 2771 C CA . GLU A 1 356 ? 23.057 -6.041 -19.524 1.00 77.62 356 GLU A CA 1
ATOM 2772 C C . GLU A 1 356 ? 21.933 -6.533 -20.446 1.00 77.62 356 GLU A C 1
ATOM 2774 O O . GLU A 1 356 ? 21.661 -7.738 -20.531 1.00 77.62 356 GLU A O 1
ATOM 2779 N N . ARG A 1 357 ? 21.259 -5.605 -21.136 1.00 68.25 357 ARG A N 1
ATOM 2780 C CA . ARG A 1 357 ? 20.222 -5.935 -22.129 1.00 68.25 357 ARG A CA 1
ATOM 2781 C C . ARG A 1 357 ? 20.861 -6.218 -23.483 1.00 68.25 357 ARG A C 1
ATOM 2783 O O . ARG A 1 357 ? 21.809 -5.558 -23.874 1.00 68.25 357 ARG A O 1
ATOM 2790 N N . THR A 1 358 ? 20.316 -7.167 -24.237 1.00 64.50 358 THR A N 1
ATOM 2791 C CA . THR A 1 358 ? 20.740 -7.422 -25.624 1.00 64.50 358 THR A CA 1
ATOM 2792 C C . THR A 1 358 ? 19.824 -6.662 -26.583 1.00 64.50 358 THR A C 1
ATOM 2794 O O . THR A 1 358 ? 18.650 -6.994 -26.724 1.00 64.50 358 THR A O 1
ATOM 2797 N N . GLY A 1 359 ? 20.347 -5.641 -27.266 1.00 54.12 359 GLY A N 1
ATOM 2798 C CA . GLY A 1 359 ? 19.582 -4.767 -28.174 1.00 54.12 359 GLY A CA 1
ATOM 2799 C C . GLY A 1 359 ? 19.185 -5.392 -29.523 1.00 54.12 359 GLY A C 1
ATOM 2800 O O . GLY A 1 359 ? 18.566 -4.737 -30.360 1.00 54.12 359 GLY A O 1
ATOM 2801 N N . VAL A 1 360 ? 19.533 -6.659 -29.766 1.00 52.09 360 VAL A N 1
ATOM 2802 C CA . VAL A 1 360 ? 19.505 -7.277 -31.106 1.00 52.09 360 VAL A CA 1
ATOM 2803 C C . VAL A 1 360 ? 18.082 -7.476 -31.652 1.00 52.09 360 VAL A C 1
ATOM 2805 O O . VAL A 1 360 ? 17.870 -7.403 -32.863 1.00 52.09 360 VAL A O 1
ATOM 2808 N N . MET A 1 361 ? 17.082 -7.679 -30.788 1.00 50.06 361 MET A N 1
ATOM 2809 C CA . MET A 1 361 ? 15.734 -8.071 -31.234 1.00 50.06 361 MET A CA 1
ATOM 2810 C C . MET A 1 361 ? 14.961 -6.943 -31.932 1.00 50.06 361 MET A C 1
ATOM 2812 O O . MET A 1 361 ? 14.237 -7.205 -32.891 1.00 50.06 361 MET A O 1
ATOM 2816 N N . PHE A 1 362 ? 15.141 -5.685 -31.518 1.00 52.66 362 PHE A N 1
ATOM 2817 C CA . PHE A 1 362 ? 14.370 -4.570 -32.081 1.00 52.66 362 PHE A CA 1
ATOM 2818 C C . PHE A 1 362 ? 14.880 -4.162 -33.472 1.00 52.66 362 PHE A C 1
ATOM 2820 O O . PHE A 1 362 ? 14.101 -3.970 -34.405 1.00 52.66 362 PHE A O 1
ATOM 2827 N N . TYR A 1 363 ? 16.201 -4.124 -33.650 1.00 54.59 363 TYR A N 1
ATOM 2828 C CA . TYR A 1 363 ? 16.821 -3.795 -34.935 1.00 54.59 363 TYR A CA 1
ATOM 2829 C C . TYR A 1 363 ? 16.736 -4.942 -35.940 1.00 54.59 363 TYR A C 1
ATOM 2831 O O . TYR A 1 363 ? 16.497 -4.692 -37.120 1.00 54.59 363 TYR A O 1
ATOM 2839 N N . GLY A 1 364 ? 16.849 -6.195 -35.483 1.00 53.66 364 GLY A N 1
ATOM 2840 C CA . GLY A 1 364 ? 16.633 -7.365 -36.332 1.00 53.66 364 GLY A CA 1
ATOM 2841 C C . GLY A 1 364 ? 15.236 -7.368 -36.954 1.00 53.66 364 GLY A C 1
ATOM 2842 O O . GLY A 1 364 ? 15.111 -7.566 -38.158 1.00 53.66 364 GLY A O 1
ATOM 2843 N N . ALA A 1 365 ? 14.197 -7.058 -36.171 1.00 53.44 365 ALA A N 1
ATOM 2844 C CA . ALA A 1 365 ? 12.821 -6.983 -36.659 1.00 53.44 365 ALA A CA 1
ATOM 2845 C C . ALA A 1 365 ? 12.589 -5.819 -37.640 1.00 53.44 365 ALA A C 1
ATOM 2847 O O . ALA A 1 365 ? 11.889 -5.997 -38.634 1.00 53.44 365 ALA A O 1
ATOM 2848 N N . ILE A 1 366 ? 13.203 -4.652 -37.413 1.00 56.66 366 ILE A N 1
ATOM 2849 C CA . ILE A 1 366 ? 13.090 -3.497 -38.322 1.00 56.66 366 ILE A CA 1
ATOM 2850 C C . ILE A 1 366 ? 13.824 -3.764 -39.642 1.00 56.66 366 ILE A C 1
ATOM 2852 O O . ILE A 1 366 ? 13.271 -3.522 -40.714 1.00 56.66 366 ILE A O 1
ATOM 2856 N N . VAL A 1 367 ? 15.039 -4.317 -39.588 1.00 60.84 367 VAL A N 1
ATOM 2857 C CA . VAL A 1 367 ? 15.808 -4.685 -40.786 1.00 60.84 367 VAL A CA 1
ATOM 2858 C C . VAL A 1 367 ? 15.103 -5.805 -41.555 1.00 60.84 367 VAL A C 1
ATOM 2860 O O . VAL A 1 367 ? 14.962 -5.707 -42.772 1.00 60.84 367 VAL A O 1
ATOM 2863 N N . LEU A 1 368 ? 14.582 -6.827 -40.869 1.00 61.00 368 LEU A N 1
ATOM 2864 C CA . LEU A 1 368 ? 13.782 -7.885 -41.494 1.00 61.00 368 LEU A CA 1
ATOM 2865 C C . LEU A 1 368 ? 12.462 -7.356 -42.061 1.00 61.00 368 LEU A C 1
ATOM 2867 O O . LEU A 1 368 ? 12.068 -7.785 -43.139 1.00 61.00 368 LEU A O 1
ATOM 2871 N N . GLY A 1 369 ? 11.808 -6.404 -41.395 1.00 65.06 369 GLY A N 1
ATOM 2872 C CA . GLY A 1 369 ? 10.604 -5.739 -41.893 1.00 65.06 369 GLY A CA 1
ATOM 2873 C C . GLY A 1 369 ? 10.871 -4.946 -43.172 1.00 65.06 369 GLY A C 1
ATOM 2874 O O . GLY A 1 369 ? 10.140 -5.085 -44.150 1.00 65.06 369 GLY A O 1
ATOM 2875 N N . LEU A 1 370 ? 11.966 -4.183 -43.218 1.00 60.62 370 LEU A N 1
ATOM 2876 C CA . LEU A 1 370 ? 12.389 -3.453 -44.417 1.00 60.62 370 LEU A CA 1
ATOM 2877 C C . LEU A 1 370 ? 12.786 -4.405 -45.556 1.00 60.62 370 LEU A C 1
ATOM 2879 O O . LEU A 1 370 ? 12.377 -4.198 -46.699 1.00 60.62 370 LEU A O 1
ATOM 2883 N N . LEU A 1 371 ? 13.507 -5.490 -45.255 1.00 64.81 371 LEU A N 1
ATOM 2884 C CA . LEU A 1 371 ? 13.836 -6.533 -46.231 1.00 64.81 371 LEU A CA 1
ATOM 2885 C C . LEU A 1 371 ? 12.588 -7.275 -46.727 1.00 64.81 371 LEU A C 1
ATOM 2887 O O . LEU A 1 371 ? 12.503 -7.590 -47.913 1.00 64.81 371 LEU A O 1
ATOM 2891 N N . ALA A 1 372 ? 11.599 -7.507 -45.862 1.00 64.38 372 ALA A N 1
ATOM 2892 C CA . ALA A 1 372 ? 10.325 -8.109 -46.232 1.00 64.38 372 ALA A CA 1
ATOM 2893 C C . ALA A 1 372 ? 9.520 -7.181 -47.145 1.00 64.38 372 ALA A C 1
ATOM 2895 O O . ALA A 1 372 ? 9.006 -7.648 -48.153 1.00 64.38 372 ALA A O 1
ATOM 2896 N N . ILE A 1 373 ? 9.461 -5.874 -46.873 1.00 67.19 373 ILE A N 1
ATOM 2897 C CA . ILE A 1 373 ? 8.790 -4.899 -47.751 1.00 67.19 373 ILE A CA 1
ATOM 2898 C C . ILE A 1 373 ? 9.442 -4.882 -49.141 1.00 67.19 373 ILE A C 1
ATOM 2900 O O . ILE A 1 373 ? 8.744 -4.926 -50.156 1.00 67.19 373 ILE A O 1
ATOM 2904 N N . VAL A 1 374 ? 10.776 -4.897 -49.207 1.00 67.88 374 VAL A N 1
ATOM 2905 C CA . VAL A 1 374 ? 11.514 -4.985 -50.478 1.00 67.88 374 VAL A CA 1
ATOM 2906 C C . VAL A 1 374 ? 11.264 -6.331 -51.173 1.00 67.88 374 VAL A C 1
ATOM 2908 O O . VAL A 1 374 ? 11.022 -6.370 -52.382 1.00 67.88 374 VAL A O 1
ATOM 2911 N N . GLY A 1 375 ? 11.252 -7.433 -50.420 1.00 70.25 375 GLY A N 1
ATOM 2912 C CA . GLY A 1 375 ? 10.966 -8.779 -50.917 1.00 70.25 375 GLY A CA 1
ATOM 2913 C C . GLY A 1 375 ? 9.538 -8.939 -51.448 1.00 70.25 375 GLY A C 1
ATOM 2914 O O . GLY A 1 375 ? 9.350 -9.474 -52.539 1.00 70.25 375 GLY A O 1
ATOM 2915 N N . PHE A 1 376 ? 8.535 -8.415 -50.741 1.00 69.19 376 PHE A N 1
ATOM 2916 C CA . PHE A 1 376 ? 7.134 -8.391 -51.167 1.00 69.19 376 PHE A CA 1
ATOM 2917 C C . PHE A 1 376 ? 6.930 -7.485 -52.377 1.00 69.19 376 PHE A C 1
ATOM 2919 O O . PHE A 1 376 ? 6.203 -7.865 -53.293 1.00 69.19 376 PHE A O 1
ATOM 2926 N N . GLY A 1 377 ? 7.615 -6.339 -52.443 1.00 67.31 377 GLY A N 1
ATOM 2927 C CA . GLY A 1 377 ? 7.638 -5.502 -53.643 1.00 67.31 377 GLY A CA 1
ATOM 2928 C C . GLY A 1 377 ? 8.184 -6.262 -54.856 1.00 67.31 377 GLY A C 1
ATOM 2929 O O . GLY A 1 377 ? 7.584 -6.243 -55.931 1.00 67.31 377 GLY A O 1
ATOM 2930 N N . PHE A 1 378 ? 9.274 -7.013 -54.673 1.00 67.56 378 PHE A N 1
ATOM 2931 C CA . PHE A 1 378 ? 9.865 -7.842 -55.724 1.00 67.56 378 PHE A CA 1
ATOM 2932 C C . PHE A 1 378 ? 8.969 -9.026 -56.126 1.00 67.56 378 PHE A C 1
ATOM 2934 O O . PHE A 1 378 ? 8.819 -9.318 -57.315 1.00 67.56 378 PHE A O 1
ATOM 2941 N N . PHE A 1 379 ? 8.335 -9.693 -55.159 1.00 70.69 379 PHE A N 1
ATOM 2942 C CA . PHE A 1 379 ? 7.427 -10.814 -55.402 1.00 70.69 379 PHE A CA 1
ATOM 2943 C C . PHE A 1 379 ? 6.128 -10.364 -56.074 1.00 70.69 379 PHE A C 1
ATOM 2945 O O . PHE A 1 379 ? 5.727 -10.956 -57.073 1.00 70.69 379 PHE A O 1
ATOM 2952 N N . GLY A 1 380 ? 5.514 -9.277 -55.600 1.00 70.75 380 GLY A N 1
ATOM 2953 C CA . GLY A 1 380 ? 4.343 -8.660 -56.222 1.00 70.75 380 GLY A CA 1
ATOM 2954 C C . GLY A 1 380 ? 4.633 -8.218 -57.656 1.00 70.75 380 GLY A C 1
ATOM 2955 O O . GLY A 1 380 ? 3.858 -8.517 -58.562 1.00 70.75 380 GLY A O 1
ATOM 2956 N N . TYR A 1 381 ? 5.805 -7.622 -57.900 1.00 67.44 381 TYR A N 1
ATOM 2957 C CA . TYR A 1 381 ? 6.267 -7.292 -59.249 1.00 67.44 381 TYR A CA 1
ATOM 2958 C C . TYR A 1 381 ? 6.438 -8.538 -60.136 1.00 67.44 381 TYR A C 1
ATOM 2960 O O . TYR A 1 381 ? 6.006 -8.556 -61.292 1.00 67.44 381 TYR A O 1
ATOM 2968 N N . ARG A 1 382 ? 7.023 -9.617 -59.601 1.00 75.44 382 ARG A N 1
ATOM 2969 C CA . ARG A 1 382 ? 7.177 -10.891 -60.318 1.00 75.44 382 ARG A CA 1
ATOM 2970 C C . ARG A 1 382 ? 5.826 -11.554 -60.613 1.00 75.44 382 ARG A C 1
ATOM 2972 O O . ARG A 1 382 ? 5.653 -12.103 -61.703 1.00 75.44 382 ARG A O 1
ATOM 2979 N N . MET A 1 383 ? 4.871 -11.486 -59.686 1.00 71.88 383 MET A N 1
ATOM 2980 C CA . MET A 1 383 ? 3.535 -12.060 -59.858 1.00 71.88 383 MET A CA 1
ATOM 2981 C C . MET A 1 383 ? 2.714 -11.266 -60.884 1.00 71.88 383 MET A C 1
ATOM 2983 O O . MET A 1 383 ? 2.122 -11.856 -61.785 1.00 71.88 383 MET A O 1
ATOM 2987 N N . TYR A 1 384 ? 2.779 -9.933 -60.828 1.00 72.94 384 TYR A N 1
ATOM 2988 C CA . TYR A 1 384 ? 2.187 -9.044 -61.831 1.00 72.94 384 TYR A CA 1
ATOM 2989 C C . TYR A 1 384 ? 2.728 -9.327 -63.241 1.00 72.94 384 TYR A C 1
ATOM 2991 O O . TYR A 1 384 ? 1.974 -9.366 -64.208 1.00 72.94 384 TYR A O 1
ATOM 2999 N N . ARG A 1 385 ? 4.035 -9.595 -63.366 1.00 73.69 385 ARG A N 1
ATOM 3000 C CA . ARG A 1 385 ? 4.666 -9.913 -64.656 1.00 73.69 385 ARG A CA 1
ATOM 3001 C C . ARG A 1 385 ? 4.285 -11.291 -65.207 1.00 73.69 385 ARG A C 1
ATOM 3003 O O . ARG A 1 385 ? 4.270 -11.464 -66.420 1.00 73.69 385 ARG A O 1
ATOM 3010 N N . THR A 1 386 ? 4.038 -12.272 -64.342 1.00 75.31 386 THR A N 1
ATOM 3011 C CA . THR A 1 386 ? 3.744 -13.658 -64.755 1.00 75.31 386 THR A CA 1
ATOM 3012 C C . THR A 1 386 ? 2.259 -13.912 -64.995 1.00 75.31 386 THR A C 1
ATOM 3014 O O . THR A 1 386 ? 1.934 -14.812 -65.757 1.00 75.31 386 THR A O 1
ATOM 3017 N N . ASN A 1 387 ? 1.362 -13.113 -64.407 1.00 68.44 387 ASN A N 1
ATOM 3018 C CA . ASN A 1 387 ? -0.088 -13.223 -64.601 1.00 68.44 387 ASN A CA 1
ATOM 3019 C C . ASN A 1 387 ? -0.751 -11.843 -64.805 1.00 68.44 387 ASN A C 1
ATOM 3021 O O . ASN A 1 387 ? -1.558 -11.426 -63.970 1.00 68.44 387 ASN A O 1
ATOM 3025 N N . PRO A 1 388 ? -0.454 -11.124 -65.903 1.00 62.12 388 PRO A N 1
ATOM 3026 C CA . PRO A 1 388 ? -1.018 -9.793 -66.149 1.00 62.12 388 PRO A CA 1
ATOM 3027 C C . PRO A 1 388 ? -2.552 -9.807 -66.285 1.00 62.12 388 PRO A C 1
ATOM 3029 O O . PRO A 1 388 ? -3.212 -8.831 -65.936 1.00 62.12 388 PRO A O 1
ATOM 3032 N N . GLU A 1 389 ? -3.140 -10.926 -66.717 1.00 71.06 389 GLU A N 1
ATOM 3033 C CA . GLU A 1 389 ? -4.590 -11.046 -66.930 1.00 71.06 389 GLU A CA 1
ATOM 3034 C C . GLU A 1 389 ? -5.415 -11.033 -65.638 1.00 71.06 389 GLU A C 1
ATOM 3036 O O . GLU A 1 389 ? -6.577 -10.631 -65.650 1.00 71.06 389 GLU A O 1
ATOM 3041 N N . LYS A 1 390 ? -4.815 -11.419 -64.504 1.00 64.88 390 LYS A N 1
ATOM 3042 C CA . LYS A 1 390 ? -5.497 -11.424 -63.199 1.00 64.88 390 LYS A CA 1
ATOM 3043 C C . LYS A 1 390 ? -5.609 -10.034 -62.566 1.00 64.88 390 LYS A C 1
ATOM 3045 O O . LYS A 1 390 ? -6.395 -9.860 -61.643 1.00 64.88 390 LYS A O 1
ATOM 3050 N N . PHE A 1 391 ? -4.854 -9.053 -63.062 1.00 61.25 391 PHE A N 1
ATOM 3051 C CA . PHE A 1 391 ? -4.809 -7.684 -62.531 1.00 61.25 391 PHE A CA 1
ATOM 3052 C C . PHE A 1 391 ? -5.405 -6.650 -63.494 1.00 61.25 391 PHE A C 1
ATOM 3054 O O . PHE A 1 391 ? -5.187 -5.447 -63.341 1.00 61.25 391 PHE A O 1
ATOM 3061 N N . ASN A 1 392 ? -6.160 -7.102 -64.499 1.00 57.44 392 ASN A N 1
ATOM 3062 C CA . ASN A 1 392 ? -6.828 -6.216 -65.438 1.00 57.44 392 ASN A CA 1
ATOM 3063 C C . ASN A 1 392 ? -8.129 -5.674 -64.817 1.00 57.44 392 ASN A C 1
ATOM 3065 O O . ASN A 1 392 ? -9.178 -6.313 -64.877 1.00 57.44 392 ASN A O 1
ATOM 3069 N N . PHE A 1 393 ? -8.050 -4.485 -64.215 1.00 52.75 393 PHE A N 1
ATOM 3070 C CA . PHE A 1 393 ? -9.174 -3.782 -63.575 1.00 52.75 393 PHE A CA 1
ATOM 3071 C C . PHE A 1 393 ? -10.269 -3.311 -64.556 1.00 52.75 393 PHE A C 1
ATOM 3073 O O . PHE A 1 393 ? -11.281 -2.773 -64.124 1.00 52.75 393 PHE A O 1
ATOM 3080 N N . ASN A 1 394 ? -10.104 -3.555 -65.861 1.00 53.28 394 ASN A N 1
ATOM 3081 C CA . ASN A 1 394 ? -11.065 -3.207 -66.911 1.00 53.28 394 ASN A CA 1
ATOM 3082 C C . ASN A 1 394 ? -12.000 -4.362 -67.312 1.00 53.28 394 ASN A C 1
ATOM 3084 O O . ASN A 1 394 ? -12.478 -4.395 -68.446 1.00 53.28 394 ASN A O 1
ATOM 3088 N N . ARG A 1 395 ? -12.295 -5.321 -66.424 1.00 46.25 395 ARG A N 1
ATOM 3089 C CA . ARG A 1 395 ? -13.461 -6.186 -66.664 1.00 46.25 395 ARG A CA 1
ATOM 3090 C C . ARG A 1 395 ? -14.729 -5.376 -66.368 1.00 46.25 395 ARG A C 1
ATOM 3092 O O . ARG A 1 395 ? -14.902 -4.979 -65.217 1.00 46.25 395 ARG A O 1
ATOM 3099 N N . PRO A 1 396 ? -15.607 -5.118 -67.357 1.00 49.69 396 PRO A N 1
ATOM 3100 C CA . PRO A 1 396 ? -16.898 -4.508 -67.078 1.00 49.69 396 PRO A CA 1
ATOM 3101 C C . PRO A 1 396 ? -17.649 -5.398 -66.086 1.00 49.69 396 PRO A C 1
ATOM 3103 O O . PRO A 1 396 ? -17.705 -6.619 -66.256 1.00 49.69 396 PRO A O 1
ATOM 3106 N N . ALA A 1 397 ? -18.166 -4.786 -65.020 1.00 47.28 397 ALA A N 1
ATOM 3107 C CA . ALA A 1 397 ? -19.003 -5.472 -64.050 1.00 47.28 397 ALA A CA 1
ATOM 3108 C C . ALA A 1 397 ? -20.158 -6.160 -64.794 1.00 47.28 397 ALA A C 1
ATOM 3110 O O . ALA A 1 397 ? -20.805 -5.543 -65.643 1.00 47.28 397 ALA A O 1
ATOM 3111 N N . ALA A 1 398 ? -20.384 -7.443 -64.505 1.00 54.25 398 ALA A N 1
ATOM 3112 C CA . ALA A 1 398 ? -21.526 -8.163 -65.052 1.00 54.25 398 ALA A CA 1
ATOM 3113 C C . ALA A 1 398 ? -22.816 -7.393 -64.707 1.00 54.25 398 ALA A C 1
ATOM 3115 O O . ALA A 1 398 ? -22.940 -6.915 -63.574 1.00 54.25 398 ALA A O 1
ATOM 3116 N N . PRO A 1 399 ? -23.754 -7.231 -65.658 1.00 50.06 399 PRO A N 1
ATOM 3117 C CA . PRO A 1 399 ? -24.971 -6.476 -65.410 1.00 50.06 399 PRO A CA 1
ATOM 3118 C C . PRO A 1 399 ? -25.768 -7.122 -64.266 1.00 50.06 399 PRO A C 1
ATOM 3120 O O . PRO A 1 399 ? -25.845 -8.355 -64.195 1.00 50.06 399 PRO A O 1
ATOM 3123 N N . PRO A 1 400 ? -26.352 -6.316 -63.364 1.00 45.84 400 PRO A N 1
ATOM 3124 C CA . PRO A 1 400 ? -27.144 -6.836 -62.264 1.00 45.84 400 PRO A CA 1
ATOM 3125 C C . PRO A 1 400 ? -28.367 -7.573 -62.818 1.00 45.84 400 PRO A C 1
ATOM 3127 O O . PRO A 1 400 ? -29.099 -7.058 -63.663 1.00 45.84 400 PRO A O 1
ATOM 3130 N N . GLN A 1 401 ? -28.577 -8.796 -62.336 1.00 48.28 401 GLN A N 1
ATOM 3131 C CA . GLN A 1 401 ? -29.818 -9.535 -62.548 1.00 48.28 401 GLN A CA 1
ATOM 3132 C C . GLN A 1 401 ? -30.978 -8.743 -61.912 1.00 48.28 401 GLN A C 1
ATOM 3134 O O . GLN A 1 401 ? -30.810 -8.235 -60.798 1.00 48.28 401 GLN A O 1
ATOM 3139 N N . PRO A 1 402 ? -32.139 -8.606 -62.578 1.00 40.84 402 PRO A N 1
ATOM 3140 C CA . PRO A 1 402 ? -33.261 -7.859 -62.027 1.00 40.84 402 PRO A CA 1
ATOM 3141 C C . PRO A 1 402 ? -33.818 -8.573 -60.792 1.00 40.84 402 PRO A C 1
ATOM 3143 O O . PRO A 1 402 ? -34.296 -9.704 -60.866 1.00 40.84 402 PRO A O 1
ATOM 3146 N N . ALA A 1 403 ? -33.752 -7.887 -59.652 1.00 37.47 403 ALA A N 1
ATOM 3147 C CA . ALA A 1 403 ? -34.385 -8.313 -58.418 1.00 37.47 403 ALA A CA 1
ATOM 3148 C C . ALA A 1 403 ? -35.910 -8.256 -58.579 1.00 37.47 403 ALA A C 1
ATOM 3150 O O . ALA A 1 403 ? -36.494 -7.205 -58.848 1.00 37.47 403 ALA A O 1
ATOM 3151 N N . THR A 1 404 ? -36.550 -9.407 -58.407 1.00 40.22 404 THR A N 1
ATOM 3152 C CA . THR A 1 404 ? -37.992 -9.517 -58.218 1.00 40.22 404 THR A CA 1
ATOM 3153 C C . THR A 1 404 ? -38.387 -8.837 -56.912 1.00 40.22 404 THR A C 1
ATOM 3155 O O . THR A 1 404 ? -37.849 -9.112 -55.842 1.00 40.22 404 THR A O 1
ATOM 3158 N N . TRP A 1 405 ? -39.343 -7.938 -57.046 1.00 38.25 405 TRP A N 1
ATOM 3159 C CA . TRP A 1 405 ? -40.037 -7.168 -56.031 1.00 38.25 405 TRP A CA 1
ATOM 3160 C C . TRP A 1 405 ? -40.904 -8.103 -55.185 1.00 38.25 405 TRP A C 1
ATOM 3162 O O . TRP A 1 405 ? -41.817 -8.746 -55.694 1.00 38.25 405 TRP A O 1
ATOM 3172 N N . ALA A 1 406 ? -40.641 -8.138 -53.882 1.00 34.91 406 ALA A N 1
ATOM 3173 C CA . ALA A 1 406 ? -41.623 -8.520 -52.881 1.00 34.91 406 ALA A CA 1
ATOM 3174 C C . ALA A 1 406 ? -41.736 -7.351 -51.906 1.00 34.91 406 ALA A C 1
ATOM 3176 O O . ALA A 1 406 ? -40.807 -7.043 -51.160 1.00 34.91 406 ALA A O 1
ATOM 3177 N N . ALA A 1 407 ? -42.871 -6.665 -51.997 1.00 41.59 407 ALA A N 1
ATOM 3178 C CA . ALA A 1 407 ? -43.323 -5.710 -51.011 1.00 41.59 407 ALA A CA 1
ATOM 3179 C C . ALA A 1 407 ? -43.453 -6.411 -49.654 1.00 41.59 407 ALA A C 1
ATOM 3181 O O . ALA A 1 407 ? -44.043 -7.489 -49.580 1.00 41.59 407 ALA A O 1
ATOM 3182 N N . ASN A 1 408 ? -42.971 -5.778 -48.587 1.00 36.50 408 ASN A N 1
ATOM 3183 C CA . ASN A 1 408 ? -43.811 -5.682 -47.407 1.00 36.50 408 ASN A CA 1
ATOM 3184 C C . ASN A 1 408 ? -43.443 -4.475 -46.549 1.00 36.50 408 ASN A C 1
ATOM 3186 O O . ASN A 1 408 ? -42.278 -4.221 -46.239 1.00 36.50 408 ASN A O 1
ATOM 3190 N N . ASP A 1 409 ? -44.503 -3.760 -46.216 1.00 34.91 409 ASP A N 1
ATOM 3191 C CA . ASP A 1 409 ? -44.582 -2.587 -45.371 1.00 34.91 409 ASP A CA 1
ATOM 3192 C C . ASP A 1 409 ? -44.215 -2.908 -43.917 1.00 34.91 409 ASP A C 1
ATOM 3194 O O . ASP A 1 409 ? -44.387 -4.035 -43.450 1.00 34.91 409 ASP A O 1
ATOM 3198 N N . GLY A 1 410 ? -43.775 -1.899 -43.158 1.00 33.97 410 GLY A N 1
ATOM 3199 C CA . GLY A 1 410 ? -43.619 -2.087 -41.716 1.00 33.97 410 GLY A CA 1
ATOM 3200 C C . GLY A 1 410 ? -42.917 -0.983 -40.937 1.00 33.97 410 GLY A C 1
ATOM 3201 O O . GLY A 1 410 ? -41.862 -1.224 -40.376 1.00 33.97 410 GLY A O 1
ATOM 3202 N N . PHE A 1 411 ? -43.545 0.192 -40.885 1.00 33.19 411 PHE A N 1
ATOM 3203 C CA . PHE A 1 411 ? -43.760 1.005 -39.675 1.00 33.19 411 PHE A CA 1
ATOM 3204 C C . PHE A 1 411 ? -42.621 1.335 -38.680 1.00 33.19 411 PHE A C 1
ATOM 3206 O O . PHE A 1 411 ? -42.080 0.477 -37.993 1.00 33.19 411 PHE A O 1
ATOM 3213 N N . GLY A 1 412 ? -42.520 2.648 -38.412 1.00 32.78 412 GLY A N 1
ATOM 3214 C CA . GLY A 1 412 ? -42.182 3.235 -37.105 1.00 32.78 412 GLY A CA 1
ATOM 3215 C C . GLY A 1 412 ? -40.714 3.640 -36.963 1.00 32.78 412 GLY A C 1
ATOM 3216 O O . GLY A 1 412 ? -39.822 2.853 -37.212 1.00 32.78 412 GLY A O 1
ATOM 3217 N N . GLY A 1 413 ? -40.340 4.848 -36.559 1.00 32.78 413 GLY A N 1
ATOM 3218 C CA . GLY A 1 413 ? -41.063 5.928 -35.908 1.00 32.78 413 GLY A CA 1
ATOM 3219 C C . GLY A 1 413 ? -40.025 6.769 -35.153 1.00 32.78 413 GLY A C 1
ATOM 3220 O O . GLY A 1 413 ? -39.218 6.217 -34.421 1.00 32.78 413 GLY A O 1
ATOM 3221 N N . GLN A 1 414 ? -40.031 8.075 -35.431 1.00 33.28 414 GLN A N 1
ATOM 3222 C CA . GLN A 1 414 ? -39.615 9.238 -34.625 1.00 33.28 414 GLN A CA 1
ATOM 3223 C C . GLN A 1 414 ? -38.633 9.081 -33.445 1.00 33.28 414 GLN A C 1
ATOM 3225 O O . GLN A 1 414 ? -38.855 8.308 -32.521 1.00 33.28 414 GLN A O 1
ATOM 3230 N N . GLY A 1 415 ? -37.693 10.031 -33.344 1.00 32.19 415 GLY A N 1
ATOM 3231 C CA . GLY A 1 415 ? -37.156 10.425 -32.037 1.00 32.19 415 GLY A CA 1
ATOM 3232 C C . GLY A 1 415 ? -35.921 11.315 -32.087 1.00 32.19 415 GLY A C 1
ATOM 3233 O O . GLY A 1 415 ? -34.827 10.834 -32.327 1.00 32.19 415 GLY A O 1
ATOM 3234 N N . ALA A 1 416 ? -36.113 12.611 -31.853 1.00 34.12 416 ALA A N 1
ATOM 3235 C CA . ALA A 1 416 ? -35.110 13.672 -31.860 1.00 34.12 416 ALA A CA 1
ATOM 3236 C C . ALA A 1 416 ? -34.030 13.564 -30.763 1.00 34.12 416 ALA A C 1
ATOM 3238 O O . ALA A 1 416 ? -34.250 12.971 -29.710 1.00 34.12 416 ALA A O 1
ATOM 3239 N N . GLY A 1 417 ? -32.911 14.271 -30.960 1.00 29.91 417 GLY A N 1
ATOM 3240 C CA . GLY A 1 417 ? -31.976 14.602 -29.880 1.00 29.91 417 GLY A CA 1
ATOM 3241 C C . GLY A 1 417 ? -30.755 15.379 -30.366 1.00 29.91 417 GLY A C 1
ATOM 3242 O O . GLY A 1 417 ? -29.844 14.806 -30.951 1.00 29.91 417 GLY A O 1
ATOM 3243 N N . ALA A 1 418 ? -30.751 16.691 -30.144 1.00 30.45 418 ALA A N 1
ATOM 3244 C CA . ALA A 1 418 ? -29.688 17.613 -30.526 1.00 30.45 418 ALA A CA 1
ATOM 3245 C C . ALA A 1 418 ? -28.586 17.749 -29.451 1.00 30.45 418 ALA A C 1
ATOM 3247 O O . ALA A 1 418 ? -28.922 17.893 -28.282 1.00 30.45 418 ALA A O 1
ATOM 3248 N N . ALA A 1 419 ? -27.327 17.852 -29.922 1.00 32.66 419 ALA A N 1
ATOM 3249 C CA . ALA A 1 419 ? -26.179 18.634 -29.401 1.00 32.66 419 ALA A CA 1
ATOM 3250 C C . ALA A 1 419 ? -25.603 18.308 -27.986 1.00 32.66 419 ALA A C 1
ATOM 3252 O O . ALA A 1 419 ? -26.327 17.786 -27.149 1.00 32.66 419 ALA A O 1
ATOM 3253 N N . PRO A 1 420 ? -24.318 18.636 -27.666 1.00 43.66 420 PRO A N 1
ATOM 3254 C CA . PRO A 1 420 ? -23.458 19.621 -28.329 1.00 43.66 420 PRO A CA 1
ATOM 3255 C C . PRO A 1 420 ? -22.032 19.175 -28.698 1.00 43.66 420 PRO A C 1
ATOM 3257 O O . PRO A 1 420 ? -21.483 18.178 -28.239 1.00 43.66 420 PRO A O 1
ATOM 3260 N N . ALA A 1 421 ? -21.441 20.006 -29.554 1.00 35.31 421 ALA A N 1
ATOM 3261 C CA . ALA A 1 421 ? -20.048 19.994 -29.952 1.00 35.31 421 ALA A CA 1
ATOM 3262 C C . ALA A 1 421 ? -19.114 20.359 -28.787 1.00 35.31 421 ALA A C 1
ATOM 3264 O O . ALA A 1 421 ? -19.349 21.331 -28.069 1.00 35.31 421 ALA A O 1
ATOM 3265 N N . SER A 1 422 ? -17.997 19.642 -28.687 1.00 32.19 422 SER A N 1
ATOM 3266 C CA . SER A 1 422 ? -16.799 20.094 -27.984 1.00 32.19 422 SER A CA 1
ATOM 3267 C C . SER A 1 422 ? -15.591 19.954 -28.903 1.00 32.19 422 SER A C 1
ATOM 3269 O O . SER A 1 422 ? -15.385 18.923 -29.541 1.00 32.19 422 SER A O 1
ATOM 3271 N N . ALA A 1 423 ? -14.833 21.041 -28.972 1.00 40.31 423 ALA A N 1
ATOM 3272 C CA . ALA A 1 423 ? -13.704 21.288 -29.843 1.00 40.31 423 ALA A CA 1
ATOM 3273 C C . ALA A 1 423 ? -12.552 20.283 -29.679 1.00 40.31 423 ALA A C 1
ATOM 3275 O O . ALA A 1 423 ? -12.085 20.042 -28.569 1.00 40.31 423 ALA A O 1
ATOM 3276 N N . GLN A 1 424 ? -12.012 19.811 -30.805 1.00 32.12 424 GLN A N 1
ATOM 3277 C CA . GLN A 1 424 ? -10.617 19.386 -30.910 1.00 32.12 424 GLN A CA 1
ATOM 3278 C C . GLN A 1 424 ? -10.024 19.961 -32.195 1.00 32.12 424 GLN A C 1
ATOM 3280 O O . GLN A 1 424 ? -10.493 19.704 -33.304 1.00 32.12 424 GLN A O 1
ATOM 3285 N N . GLY A 1 425 ? -9.031 20.825 -32.001 1.00 32.59 425 GLY A N 1
ATOM 3286 C CA . GLY A 1 425 ? -8.345 21.561 -33.045 1.00 32.59 425 GLY A CA 1
ATOM 3287 C C . GLY A 1 425 ? -7.305 20.724 -33.784 1.00 32.59 425 GLY A C 1
ATOM 3288 O O . GLY A 1 425 ? -6.530 19.983 -33.190 1.00 32.59 425 GLY A O 1
ATOM 3289 N N . SER A 1 426 ? -7.295 20.921 -35.101 1.00 45.91 426 SER A N 1
ATOM 3290 C CA . SER A 1 426 ? -6.120 21.266 -35.908 1.00 45.91 426 SER A CA 1
ATOM 3291 C C . SER A 1 426 ? -4.819 20.485 -35.665 1.00 45.91 426 SER A C 1
ATOM 3293 O O . SER A 1 426 ? -3.860 21.013 -35.114 1.00 45.91 426 SER A O 1
ATOM 3295 N N . PHE A 1 427 ? -4.746 19.286 -36.244 1.00 36.06 427 PHE A N 1
ATOM 3296 C CA . PHE A 1 427 ? -3.518 18.776 -36.887 1.00 36.06 427 PHE A CA 1
ATOM 3297 C C . PHE A 1 427 ? -3.805 18.017 -38.202 1.00 36.06 427 PHE A C 1
ATOM 3299 O O . PHE A 1 427 ? -2.913 17.857 -39.030 1.00 36.06 427 PHE A O 1
ATOM 3306 N N . GLY A 1 428 ? -5.061 17.620 -38.460 1.00 39.22 428 GLY A N 1
ATOM 3307 C CA . GLY A 1 428 ? -5.465 16.932 -39.698 1.00 39.22 428 GLY A CA 1
ATOM 3308 C C . GLY A 1 428 ? -5.669 17.830 -40.929 1.00 39.22 428 GLY A C 1
ATOM 3309 O O . GLY A 1 428 ? -5.566 17.347 -42.053 1.00 39.22 428 GLY A O 1
ATOM 3310 N N . GLN A 1 429 ? -5.913 19.132 -40.749 1.00 39.00 429 GLN A N 1
ATOM 3311 C CA . GLN A 1 429 ? -6.210 20.047 -41.865 1.00 39.00 429 GLN A CA 1
ATOM 3312 C C . GLN A 1 429 ? -4.970 20.392 -42.704 1.00 39.00 429 GLN A C 1
ATOM 3314 O O . GLN A 1 429 ? -5.050 20.426 -43.924 1.00 39.00 429 GLN A O 1
ATOM 3319 N N . ILE A 1 430 ? -3.792 20.515 -42.084 1.00 43.69 430 ILE A N 1
ATOM 3320 C CA . ILE A 1 430 ? -2.550 20.861 -42.800 1.00 43.69 430 ILE A CA 1
ATOM 3321 C C . ILE A 1 430 ? -2.057 19.687 -43.665 1.00 43.69 430 ILE A C 1
ATOM 3323 O O . ILE A 1 430 ? -1.580 19.896 -44.778 1.00 43.69 430 ILE A O 1
ATOM 3327 N N . ALA A 1 431 ? -2.225 18.442 -43.204 1.00 37.44 431 ALA A N 1
ATOM 3328 C CA . ALA A 1 431 ? -1.887 17.252 -43.991 1.00 37.44 431 ALA A CA 1
ATOM 3329 C C . ALA A 1 431 ? -2.873 17.018 -45.155 1.00 37.44 431 ALA A C 1
ATOM 3331 O O . ALA A 1 431 ? -2.454 16.630 -46.247 1.00 37.44 431 ALA A O 1
ATOM 3332 N N . GLY A 1 432 ? -4.165 17.305 -44.943 1.00 40.94 432 GLY A N 1
ATOM 3333 C CA . GLY A 1 432 ? -5.193 17.239 -45.987 1.00 40.94 432 GLY A CA 1
ATOM 3334 C C . GLY A 1 432 ? -5.026 18.311 -47.068 1.00 40.94 432 GLY A C 1
ATOM 3335 O O . GLY A 1 432 ? -5.186 18.022 -48.255 1.00 40.94 432 GLY A O 1
ATOM 3336 N N . ASP A 1 433 ? -4.624 19.524 -46.688 1.00 44.06 433 ASP A N 1
ATOM 3337 C CA . ASP A 1 433 ? -4.419 20.624 -47.633 1.00 44.06 433 ASP A CA 1
ATOM 3338 C C . ASP A 1 433 ? -3.125 20.459 -48.454 1.00 44.06 433 ASP A C 1
ATOM 3340 O O . ASP A 1 433 ? -3.118 20.747 -49.652 1.00 44.06 433 ASP A O 1
ATOM 3344 N N . LEU A 1 434 ? -2.059 19.883 -47.880 1.00 36.19 434 LEU A N 1
ATOM 3345 C CA . LEU A 1 434 ? -0.831 19.540 -48.616 1.00 36.19 434 LEU A CA 1
ATOM 3346 C C . LEU A 1 434 ? -1.026 18.386 -49.615 1.00 36.19 434 LEU A C 1
ATOM 3348 O O . LEU A 1 434 ? -0.463 18.434 -50.712 1.00 36.19 434 LEU A O 1
ATOM 3352 N N . MET A 1 435 ? -1.856 17.386 -49.294 1.00 39.44 435 MET A N 1
ATOM 3353 C CA . MET A 1 435 ? -2.218 16.333 -50.256 1.00 39.44 435 MET A CA 1
ATOM 3354 C C . MET A 1 435 ? -3.107 16.862 -51.390 1.00 39.44 435 MET A C 1
ATOM 3356 O O . MET A 1 435 ? -2.884 16.510 -52.548 1.00 39.44 435 MET A O 1
ATOM 3360 N N . ASN A 1 436 ? -4.033 17.780 -51.099 1.00 40.00 436 ASN A N 1
ATOM 3361 C CA . ASN A 1 436 ? -4.880 18.407 -52.119 1.00 40.00 436 ASN A CA 1
ATOM 3362 C C . ASN A 1 436 ? -4.100 19.331 -53.075 1.00 40.00 436 ASN A C 1
ATOM 3364 O O . ASN A 1 436 ? -4.445 19.427 -54.254 1.00 40.00 436 ASN A O 1
ATOM 3368 N N . VAL A 1 437 ? -3.034 19.996 -52.615 1.00 42.75 437 VAL A N 1
ATOM 3369 C CA . VAL A 1 437 ? -2.151 20.800 -53.485 1.00 42.75 437 VAL A CA 1
ATOM 3370 C C . VAL A 1 437 ? -1.272 19.905 -54.370 1.00 42.75 437 VAL A C 1
ATOM 3372 O O . VAL A 1 437 ? -1.071 20.219 -55.546 1.00 42.75 437 VAL A O 1
ATOM 3375 N N . ALA A 1 438 ? -0.819 18.754 -53.862 1.00 36.25 438 ALA A N 1
ATOM 3376 C CA . ALA A 1 438 ? -0.076 17.771 -54.651 1.00 36.25 438 ALA A CA 1
ATOM 3377 C C . ALA A 1 438 ? -0.953 17.080 -55.717 1.00 36.25 438 ALA A C 1
ATOM 3379 O O . ALA A 1 438 ? -0.500 16.888 -56.847 1.00 36.25 438 ALA A O 1
ATOM 3380 N N . GLU A 1 439 ? -2.221 16.777 -55.414 1.00 39.38 439 GLU A N 1
ATOM 3381 C CA . GLU A 1 439 ? -3.166 16.243 -56.406 1.00 39.38 439 GLU A CA 1
ATOM 3382 C C . GLU A 1 439 ? -3.548 17.277 -57.475 1.00 39.38 439 GLU A C 1
ATOM 3384 O O . GLU A 1 439 ? -3.579 16.947 -58.662 1.00 39.38 439 GLU A O 1
ATOM 3389 N N . ARG A 1 440 ? -3.757 18.548 -57.104 1.00 39.97 440 ARG A N 1
ATOM 3390 C CA . ARG A 1 440 ? -4.078 19.612 -58.075 1.00 39.97 440 ARG A CA 1
ATOM 3391 C C . ARG A 1 440 ? -2.892 19.991 -58.968 1.00 39.97 440 ARG A C 1
ATOM 3393 O O . ARG A 1 440 ? -3.105 20.345 -60.124 1.00 39.97 440 ARG A O 1
ATOM 3400 N N . GLY A 1 441 ? -1.655 19.851 -58.483 1.00 38.75 441 GLY A N 1
ATOM 3401 C CA . GLY A 1 441 ? -0.444 20.046 -59.290 1.00 38.75 441 GLY A CA 1
ATOM 3402 C C . GLY A 1 441 ? -0.202 18.946 -60.333 1.00 38.75 441 GLY A C 1
ATOM 3403 O O . GLY A 1 441 ? 0.378 19.215 -61.383 1.00 38.75 441 GLY A O 1
ATOM 3404 N N . LEU A 1 442 ? -0.679 17.721 -60.083 1.00 37.03 442 LEU A N 1
ATOM 3405 C CA . LEU A 1 442 ? -0.549 16.587 -61.008 1.00 37.03 442 LEU A CA 1
ATOM 3406 C C . LEU A 1 442 ? -1.755 16.411 -61.943 1.00 37.03 442 LEU A C 1
ATOM 3408 O O . LEU A 1 442 ? -1.575 15.950 -63.070 1.00 37.03 442 LEU A O 1
ATOM 3412 N N . ALA A 1 443 ? -2.958 16.824 -61.535 1.00 37.91 443 ALA A N 1
ATOM 3413 C CA . ALA A 1 443 ? -4.159 16.743 -62.372 1.00 37.91 443 ALA A CA 1
ATOM 3414 C C . ALA A 1 443 ? -4.167 17.751 -63.543 1.00 37.91 443 ALA A C 1
ATOM 3416 O O . ALA A 1 443 ? -4.820 17.511 -64.558 1.00 37.91 443 ALA A O 1
ATOM 3417 N N . GLY A 1 444 ? -3.398 18.845 -63.458 1.00 34.56 444 GLY A N 1
ATOM 3418 C CA . GLY A 1 444 ? -3.291 19.855 -64.522 1.00 34.56 444 GLY A CA 1
ATOM 3419 C C . GLY A 1 444 ? -2.465 19.438 -65.750 1.00 34.56 444 GLY A C 1
ATOM 3420 O O . GLY A 1 444 ? -2.436 20.168 -66.736 1.00 34.56 444 GLY A O 1
ATOM 3421 N N . VAL A 1 445 ? -1.799 18.277 -65.722 1.00 41.19 445 VAL A N 1
ATOM 3422 C CA . VAL A 1 445 ? -0.939 17.790 -66.825 1.00 41.19 445 VAL A CA 1
ATOM 3423 C C . VAL A 1 445 ? -1.628 16.711 -67.676 1.00 41.19 445 VAL A C 1
ATOM 3425 O O . VAL A 1 445 ? -1.110 16.303 -68.713 1.00 41.19 445 VAL A O 1
ATOM 3428 N N . THR A 1 446 ? -2.836 16.279 -67.307 1.00 40.41 446 THR A N 1
ATOM 3429 C CA . THR A 1 446 ? -3.593 15.259 -68.047 1.00 40.41 446 THR A CA 1
ATOM 3430 C C . THR A 1 446 ? -4.907 15.806 -68.598 1.00 40.41 446 THR A C 1
ATOM 3432 O O . THR A 1 446 ? -5.981 15.314 -68.267 1.00 40.41 446 THR A O 1
ATOM 3435 N N . GLN A 1 447 ? -4.831 16.789 -69.496 1.00 36.69 447 GLN A N 1
ATOM 3436 C CA . GLN A 1 447 ? -5.845 16.946 -70.540 1.00 36.69 447 GLN A CA 1
ATOM 3437 C C . GLN A 1 447 ? -5.190 17.066 -71.923 1.00 36.69 447 GLN A C 1
ATOM 3439 O O . GLN A 1 447 ? -4.529 18.042 -72.249 1.00 36.69 447 GLN A O 1
ATOM 3444 N N . ALA A 1 448 ? -5.383 15.991 -72.690 1.00 39.84 448 ALA A N 1
ATOM 3445 C CA . ALA A 1 448 ? -5.577 15.913 -74.136 1.00 39.84 448 ALA A CA 1
ATOM 3446 C C . ALA A 1 448 ? -4.786 16.863 -75.059 1.00 39.84 448 ALA A C 1
ATOM 3448 O O . ALA A 1 448 ? -5.247 17.931 -75.448 1.00 39.84 448 ALA A O 1
ATOM 3449 N N . GLY A 1 449 ? -3.683 16.332 -75.584 1.00 34.09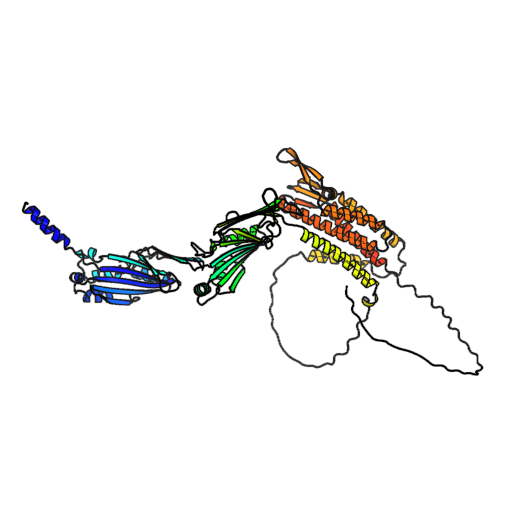 449 GLY A N 1
ATOM 3450 C CA . GLY A 1 449 ? -3.205 16.621 -76.932 1.00 34.09 449 GLY A CA 1
ATOM 3451 C C . GLY A 1 449 ? -2.427 15.410 -77.440 1.00 34.09 449 GLY A C 1
ATOM 3452 O O . GLY A 1 449 ? -1.348 15.130 -76.928 1.00 34.09 449 GLY A O 1
ATOM 3453 N N . ASN A 1 450 ? -2.970 14.673 -78.416 1.00 49.62 450 ASN A N 1
ATOM 3454 C CA . ASN A 1 450 ? -2.293 13.567 -79.114 1.00 49.62 450 ASN A CA 1
ATOM 3455 C C . ASN A 1 450 ? -1.169 14.101 -80.029 1.00 49.62 450 ASN A C 1
ATOM 3457 O O . ASN A 1 450 ? -1.188 13.903 -81.240 1.00 49.62 450 ASN A O 1
ATOM 3461 N N . GLY A 1 451 ? -0.210 14.829 -79.458 1.00 46.97 451 GLY A N 1
ATOM 3462 C CA . GLY A 1 451 ? 1.039 15.189 -80.117 1.00 46.97 451 GLY A CA 1
ATOM 3463 C C . GLY A 1 451 ? 2.117 14.139 -79.828 1.00 46.97 451 GLY A C 1
ATOM 3464 O O . GLY A 1 451 ? 2.091 13.525 -78.757 1.00 46.97 451 GLY A O 1
ATOM 3465 N N . PRO A 1 452 ? 3.071 13.910 -80.748 1.00 47.66 452 PRO A N 1
ATOM 3466 C CA . PRO A 1 452 ? 4.217 13.048 -80.484 1.00 47.66 452 PRO A CA 1
ATOM 3467 C C . PRO A 1 452 ? 4.937 13.535 -79.222 1.00 47.66 452 PRO A C 1
ATOM 3469 O O . PRO A 1 452 ? 5.277 14.711 -79.102 1.00 47.66 452 PRO A O 1
ATOM 3472 N N . VAL A 1 453 ? 5.136 12.634 -78.258 1.00 52.66 453 VAL A N 1
ATOM 3473 C CA . VAL A 1 453 ? 5.890 12.924 -77.035 1.00 52.66 453 VAL A CA 1
ATOM 3474 C C . VAL A 1 453 ? 7.288 13.374 -77.450 1.00 52.66 453 VAL A C 1
ATOM 3476 O O . VAL A 1 453 ? 8.054 12.577 -77.988 1.00 52.66 453 VAL A O 1
ATOM 3479 N N . ASP A 1 454 ? 7.598 14.651 -77.213 1.00 56.22 454 ASP A N 1
ATOM 3480 C CA . ASP A 1 454 ? 8.904 15.251 -77.484 1.00 56.22 454 ASP A CA 1
ATOM 3481 C C . ASP A 1 454 ? 10.019 14.340 -76.957 1.00 56.22 454 ASP A C 1
ATOM 3483 O O . ASP A 1 454 ? 10.215 14.209 -75.743 1.00 56.22 454 ASP A O 1
ATOM 3487 N N . ALA A 1 455 ? 10.784 13.728 -77.865 1.00 56.69 455 ALA A N 1
ATOM 3488 C CA . ALA A 1 455 ? 11.895 12.836 -77.529 1.00 56.69 455 ALA A CA 1
ATOM 3489 C C . ALA A 1 455 ? 12.918 13.513 -76.590 1.00 56.69 455 ALA A C 1
ATOM 3491 O O . ALA A 1 455 ? 13.572 12.850 -75.782 1.00 56.69 455 ALA A O 1
ATOM 3492 N N . ASN A 1 456 ? 12.979 14.848 -76.611 1.00 58.16 456 ASN A N 1
ATOM 3493 C CA . ASN A 1 456 ? 13.793 15.661 -75.711 1.00 58.16 456 ASN A CA 1
ATOM 3494 C C . ASN A 1 456 ? 13.374 15.567 -74.228 1.00 58.16 456 ASN A C 1
ATOM 3496 O O . ASN A 1 456 ? 14.246 15.602 -73.358 1.00 58.16 456 ASN A O 1
ATOM 3500 N N . LYS A 1 457 ? 12.086 15.363 -73.902 1.00 56.59 457 LYS A N 1
ATOM 3501 C CA . LYS A 1 457 ? 11.626 15.213 -72.503 1.00 56.59 457 LYS A CA 1
ATOM 3502 C C . LYS A 1 457 ? 12.069 13.879 -71.885 1.00 56.59 457 LYS A C 1
ATOM 3504 O O . LYS A 1 457 ? 12.416 13.826 -70.706 1.00 56.59 457 LYS A O 1
ATOM 3509 N N . VAL A 1 458 ? 12.142 12.816 -72.690 1.00 55.62 458 VAL A N 1
ATOM 3510 C CA . VAL A 1 458 ? 12.579 11.476 -72.246 1.00 55.62 458 VAL A CA 1
ATOM 3511 C C . VAL A 1 458 ? 14.097 11.422 -72.026 1.00 55.62 458 VAL A C 1
ATOM 3513 O O . VAL A 1 458 ? 14.577 10.773 -71.093 1.00 55.62 458 VAL A O 1
ATOM 3516 N N . VAL A 1 459 ? 14.872 12.152 -72.838 1.00 58.59 459 VAL A N 1
ATOM 3517 C CA . VAL A 1 459 ? 16.330 12.271 -72.662 1.00 58.59 459 VAL A CA 1
ATOM 3518 C C . VAL A 1 459 ? 16.677 13.045 -71.386 1.00 58.59 459 VAL A C 1
ATOM 3520 O O . VAL A 1 459 ? 17.618 12.659 -70.687 1.00 58.59 459 VAL A O 1
ATOM 3523 N N . LEU A 1 460 ? 15.897 14.077 -71.035 1.00 55.19 460 LEU A N 1
ATOM 3524 C CA . LEU A 1 460 ? 16.070 14.807 -69.777 1.00 55.19 460 LEU A CA 1
ATOM 3525 C C . LEU A 1 460 ? 15.828 13.889 -68.567 1.00 55.19 460 LEU A C 1
ATOM 3527 O O . LEU A 1 460 ? 16.681 13.796 -67.688 1.00 55.19 460 LEU A O 1
ATOM 3531 N N . ALA A 1 461 ? 14.734 13.119 -68.567 1.00 56.00 461 ALA A N 1
ATOM 3532 C CA . ALA A 1 461 ? 14.374 12.231 -67.458 1.00 56.00 461 ALA A CA 1
ATOM 3533 C C . ALA A 1 461 ? 15.420 11.125 -67.186 1.00 56.00 461 ALA A C 1
ATOM 3535 O O . ALA A 1 461 ? 15.650 10.754 -66.034 1.00 56.00 461 ALA A O 1
ATOM 3536 N N . ARG A 1 462 ? 16.136 10.644 -68.216 1.00 63.25 462 ARG A N 1
ATOM 3537 C CA . ARG A 1 462 ? 17.227 9.660 -68.049 1.00 63.25 462 ARG A CA 1
ATOM 3538 C C . ARG A 1 462 ? 18.460 10.206 -67.325 1.00 63.25 462 ARG A C 1
ATOM 3540 O O . ARG A 1 462 ? 19.182 9.418 -66.716 1.00 63.25 462 ARG A O 1
ATOM 3547 N N . LYS A 1 463 ? 18.713 11.518 -67.384 1.00 61.28 463 LYS A N 1
ATOM 3548 C CA . LYS A 1 463 ? 19.858 12.170 -66.718 1.00 61.28 463 LYS A CA 1
ATOM 3549 C C . LYS A 1 463 ? 19.532 12.685 -65.313 1.00 61.28 463 LYS A C 1
ATOM 3551 O O . LYS A 1 463 ? 20.450 12.990 -64.561 1.00 61.28 463 LYS A O 1
ATOM 3556 N N . VAL A 1 464 ? 18.253 12.741 -64.942 1.00 68.69 464 VAL A N 1
ATOM 3557 C CA . VAL A 1 464 ? 17.802 13.266 -63.642 1.00 68.69 464 VAL A CA 1
ATOM 3558 C C . VAL A 1 464 ? 18.105 12.298 -62.486 1.00 68.69 464 VAL A C 1
ATOM 3560 O O . VAL A 1 464 ? 18.423 12.743 -61.390 1.00 68.69 464 VAL A O 1
ATOM 3563 N N . SER A 1 465 ? 18.107 10.979 -62.717 1.00 72.88 465 SER A N 1
ATOM 3564 C CA . SER A 1 465 ? 18.272 9.988 -61.633 1.00 72.88 465 SER A CA 1
ATOM 3565 C C . SER A 1 465 ? 19.640 10.014 -60.920 1.00 72.88 465 SER A C 1
ATOM 3567 O O . SER A 1 465 ? 19.638 9.999 -59.691 1.00 72.88 465 SER A O 1
ATOM 3569 N N . PRO A 1 466 ? 20.805 10.061 -61.605 1.00 90.75 466 PRO A N 1
ATOM 3570 C CA . PRO A 1 466 ? 22.100 10.124 -60.916 1.00 90.75 466 PRO A CA 1
ATOM 3571 C C . PRO A 1 466 ? 22.353 11.489 -60.259 1.00 90.75 466 PRO A C 1
ATOM 3573 O O . PRO A 1 466 ? 22.962 11.560 -59.194 1.00 90.75 466 PRO A O 1
ATOM 3576 N N . ALA A 1 467 ? 21.865 12.571 -60.879 1.00 93.44 467 ALA A N 1
ATOM 3577 C CA . ALA A 1 467 ? 22.046 13.931 -60.377 1.00 93.44 467 ALA A CA 1
ATOM 3578 C C . ALA A 1 467 ? 21.382 14.131 -59.006 1.00 93.44 467 ALA A C 1
ATOM 3580 O O . ALA A 1 467 ? 21.964 14.780 -58.144 1.00 93.44 467 ALA A O 1
ATOM 3581 N N . LEU A 1 468 ? 20.211 13.523 -58.777 1.00 94.75 468 LEU A N 1
ATOM 3582 C CA . LEU A 1 468 ? 19.516 13.598 -57.489 1.00 94.75 468 LEU A CA 1
ATOM 3583 C C . LEU A 1 468 ? 20.335 12.975 -56.350 1.00 94.75 468 LEU A C 1
ATOM 3585 O O . LEU A 1 468 ? 20.517 13.622 -55.328 1.00 94.75 468 LEU A O 1
ATOM 3589 N N . PHE A 1 469 ? 20.899 11.776 -56.531 1.00 94.88 469 PHE A N 1
ATOM 3590 C CA . PHE A 1 469 ? 21.763 11.164 -55.510 1.00 94.88 469 PHE A CA 1
ATOM 3591 C C . PHE A 1 469 ? 23.073 11.935 -55.299 1.00 94.88 469 PHE A C 1
ATOM 3593 O O . PHE A 1 469 ? 23.543 12.038 -54.169 1.00 94.88 469 PHE A O 1
ATOM 3600 N N . GLY A 1 470 ? 23.638 12.528 -56.357 1.00 96.06 470 GLY A N 1
ATOM 3601 C CA . GLY A 1 470 ? 24.784 13.432 -56.228 1.00 96.06 470 GLY A CA 1
ATOM 3602 C C . GLY A 1 470 ? 24.458 14.683 -55.405 1.00 96.06 470 GLY A C 1
ATOM 3603 O O . GLY A 1 470 ? 25.233 15.063 -54.533 1.00 96.06 470 GLY A O 1
ATOM 3604 N N . LEU A 1 471 ? 23.287 15.287 -55.627 1.00 96.31 471 LEU A N 1
ATOM 3605 C CA . LEU A 1 471 ? 22.811 16.427 -54.839 1.00 96.31 471 LEU A CA 1
ATOM 3606 C C . LEU A 1 471 ? 22.528 16.046 -53.379 1.00 96.31 471 LEU A C 1
ATOM 3608 O O . LEU A 1 471 ? 22.851 16.829 -52.492 1.00 96.31 471 LEU A O 1
ATOM 3612 N N . ILE A 1 472 ? 22.001 14.844 -53.115 1.00 97.12 472 ILE A N 1
ATOM 3613 C CA . ILE A 1 472 ? 21.814 14.341 -51.742 1.00 97.12 472 ILE A CA 1
ATOM 3614 C C . ILE A 1 472 ? 23.164 14.261 -51.016 1.00 97.12 472 ILE A C 1
ATOM 3616 O O . ILE A 1 472 ? 23.271 14.757 -49.900 1.00 97.12 472 ILE A O 1
ATOM 3620 N N . LEU A 1 473 ? 24.216 13.732 -51.655 1.00 96.88 473 LEU A N 1
ATOM 3621 C CA . LEU A 1 473 ? 25.561 13.704 -51.058 1.00 96.88 473 LEU A CA 1
ATOM 3622 C C . LEU A 1 473 ? 26.121 15.106 -50.789 1.00 96.88 473 LEU A C 1
ATOM 3624 O O . LEU A 1 473 ? 26.807 15.310 -49.792 1.00 96.88 473 LEU A O 1
ATOM 3628 N N . ILE A 1 474 ? 25.816 16.085 -51.644 1.00 97.06 474 ILE A N 1
ATOM 3629 C CA . ILE A 1 474 ? 26.185 17.482 -51.385 1.00 97.06 474 ILE A CA 1
ATOM 3630 C C . ILE A 1 474 ? 25.438 18.006 -50.152 1.00 97.06 474 ILE A C 1
ATOM 3632 O O . ILE A 1 474 ? 26.052 18.653 -49.310 1.00 97.06 474 ILE A O 1
ATOM 3636 N N . CYS A 1 475 ? 24.150 17.685 -49.985 1.00 96.88 475 CYS A N 1
ATOM 3637 C CA . CYS A 1 475 ? 23.394 18.055 -48.785 1.00 96.88 475 CYS A CA 1
ATOM 3638 C C . CYS A 1 475 ? 23.981 17.468 -47.492 1.00 96.88 475 CYS A C 1
ATOM 3640 O O . CYS A 1 475 ? 23.890 18.122 -46.457 1.00 96.88 475 CYS A O 1
ATOM 3642 N N . PHE A 1 476 ? 24.632 16.303 -47.546 1.00 96.81 476 PHE A N 1
ATOM 3643 C CA . PHE A 1 476 ? 25.271 15.682 -46.374 1.00 96.81 476 PHE A CA 1
ATOM 3644 C C . PHE A 1 476 ? 26.510 16.460 -45.897 1.00 96.81 476 PHE A C 1
ATOM 3646 O O . PHE A 1 476 ? 26.911 16.356 -44.735 1.00 96.81 476 PHE A O 1
ATOM 3653 N N . LEU A 1 477 ? 27.116 17.248 -46.792 1.00 96.75 477 LEU A N 1
ATOM 3654 C CA . LEU A 1 477 ? 28.238 18.144 -46.498 1.00 96.75 477 LEU A CA 1
ATOM 3655 C C . LEU A 1 477 ? 27.780 19.520 -45.994 1.00 96.75 477 LEU A C 1
ATOM 3657 O O . LEU A 1 477 ? 28.605 20.302 -45.526 1.00 96.75 477 LEU A O 1
ATOM 3661 N N . LEU A 1 478 ? 26.487 19.839 -46.105 1.00 96.94 478 LEU A N 1
ATOM 3662 C CA . LEU A 1 478 ? 25.928 21.108 -45.646 1.00 96.94 478 LEU A CA 1
ATOM 3663 C C . LEU A 1 478 ? 25.565 21.051 -44.150 1.00 96.94 478 LEU A C 1
ATOM 3665 O O . LEU A 1 478 ? 25.396 19.962 -43.594 1.00 96.94 478 LEU A O 1
ATOM 3669 N N . PRO A 1 479 ? 25.408 22.219 -43.493 1.00 96.69 479 PRO A N 1
ATOM 3670 C CA . PRO A 1 479 ? 24.885 22.317 -42.133 1.00 96.69 479 PRO A CA 1
ATOM 3671 C C . PRO A 1 479 ? 23.596 21.514 -41.957 1.00 96.69 479 PRO A C 1
ATOM 3673 O O . PRO A 1 479 ? 22.580 21.791 -42.608 1.00 96.69 479 PRO A O 1
ATOM 3676 N N . PHE A 1 480 ? 23.653 20.508 -41.091 1.00 95.94 480 PHE A N 1
ATOM 3677 C CA . PHE A 1 480 ? 22.584 19.538 -40.913 1.00 95.94 480 PHE A CA 1
ATOM 3678 C C . PHE A 1 480 ? 21.791 19.811 -39.639 1.00 95.94 480 PHE A C 1
ATOM 3680 O O . PHE A 1 480 ? 20.569 19.931 -39.688 1.00 95.94 480 PHE A O 1
ATOM 3687 N N . VAL A 1 481 ? 22.488 19.986 -38.516 1.00 96.00 481 VAL A N 1
ATOM 3688 C CA . VAL A 1 481 ? 21.904 20.375 -37.229 1.00 96.00 481 VAL A CA 1
ATOM 3689 C C . VAL A 1 481 ? 22.753 21.478 -36.617 1.00 96.00 481 VAL A C 1
ATOM 3691 O O . VAL A 1 481 ? 23.973 21.349 -36.519 1.00 96.00 481 VAL A O 1
ATOM 3694 N N . THR A 1 482 ? 22.093 22.539 -36.172 1.00 94.00 482 THR A N 1
ATOM 3695 C CA . THR A 1 482 ? 22.694 23.609 -35.380 1.00 94.00 482 THR A CA 1
ATOM 3696 C C . THR A 1 482 ? 22.103 23.552 -33.979 1.00 94.00 482 THR A C 1
ATOM 3698 O O . THR A 1 482 ? 20.883 23.593 -33.800 1.00 94.00 482 THR A O 1
ATOM 3701 N N . VAL A 1 483 ? 22.976 23.431 -32.982 1.00 92.31 483 VAL A N 1
ATOM 3702 C CA . VAL A 1 483 ? 22.591 23.449 -31.569 1.00 92.31 483 VAL A CA 1
ATOM 3703 C C . VAL A 1 483 ? 22.797 24.863 -31.049 1.00 92.31 483 VAL A C 1
ATOM 3705 O O . VAL A 1 483 ? 23.914 25.387 -31.088 1.00 92.31 483 VAL A O 1
ATOM 3708 N N . SER A 1 484 ? 21.725 25.486 -30.564 1.00 90.00 484 SER A N 1
ATOM 3709 C CA . SER A 1 484 ? 21.781 26.810 -29.954 1.00 90.00 484 SER A CA 1
ATOM 3710 C C . SER A 1 484 ? 21.422 26.758 -28.472 1.00 90.00 484 SER A C 1
ATOM 3712 O O . SER A 1 484 ? 20.559 25.998 -28.024 1.00 90.00 484 SER A O 1
ATOM 3714 N N . CYS A 1 485 ? 22.111 27.584 -27.691 1.00 85.00 485 CYS A N 1
ATOM 3715 C CA . CYS A 1 485 ? 21.818 27.805 -26.283 1.00 85.00 485 CYS A CA 1
ATOM 3716 C C . CYS A 1 485 ? 21.428 29.274 -26.126 1.00 85.00 485 CYS A C 1
ATOM 3718 O O . CYS A 1 485 ? 22.215 30.162 -26.448 1.00 85.00 485 CYS A O 1
ATOM 3720 N N . GLN A 1 486 ? 20.189 29.534 -25.699 1.00 84.62 486 GLN A N 1
ATOM 3721 C CA . GLN A 1 486 ? 19.660 30.896 -25.510 1.00 84.62 486 GLN A CA 1
ATOM 3722 C C . GLN A 1 486 ? 19.820 31.816 -26.741 1.00 84.62 486 GLN A C 1
ATOM 3724 O O . GLN A 1 486 ? 20.072 33.010 -26.611 1.00 84.62 486 GLN A O 1
ATOM 3729 N N . GLY A 1 487 ? 19.680 31.262 -27.950 1.00 82.94 487 GLY A N 1
ATOM 3730 C CA . GLY A 1 487 ? 19.773 32.021 -29.203 1.00 82.94 487 GLY A CA 1
ATOM 3731 C C . GLY A 1 487 ? 21.193 32.231 -29.742 1.00 82.94 487 GLY A C 1
ATOM 3732 O O . GLY A 1 487 ? 21.331 32.737 -30.852 1.00 82.94 487 GLY A O 1
ATOM 3733 N N . HIS A 1 488 ? 22.235 31.798 -29.026 1.00 85.06 488 HIS A N 1
ATOM 3734 C CA . HIS A 1 488 ? 23.599 31.757 -29.553 1.00 85.06 488 HIS A CA 1
ATOM 3735 C C . HIS A 1 488 ? 23.905 30.375 -30.137 1.00 85.06 488 HIS A C 1
ATOM 3737 O O . HIS A 1 488 ? 23.713 29.353 -29.474 1.00 85.06 488 HIS A O 1
ATOM 3743 N N . GLU A 1 489 ? 24.356 30.340 -31.391 1.00 86.94 489 GLU A N 1
ATOM 3744 C CA . GLU A 1 489 ? 24.775 29.112 -32.070 1.00 86.94 489 GLU A CA 1
ATOM 3745 C C . GLU A 1 489 ? 26.077 28.604 -31.444 1.00 86.94 489 GLU A C 1
ATOM 3747 O O . GLU A 1 489 ? 27.113 29.261 -31.522 1.00 86.94 489 GLU A O 1
ATOM 3752 N N . VAL A 1 490 ? 26.010 27.446 -30.786 1.00 85.19 490 VAL A N 1
ATOM 3753 C CA . VAL A 1 490 ? 27.154 26.861 -30.072 1.00 85.19 490 VAL A CA 1
ATOM 3754 C C . VAL A 1 490 ? 27.969 25.990 -31.018 1.00 85.19 490 VAL A C 1
ATOM 3756 O O . VAL A 1 490 ? 29.195 26.053 -31.031 1.00 85.19 490 VAL A O 1
ATOM 3759 N N . VAL A 1 491 ? 27.287 25.172 -31.823 1.00 90.88 491 VAL A N 1
ATOM 3760 C CA . VAL A 1 491 ? 27.936 24.259 -32.761 1.00 90.88 491 VAL A CA 1
ATOM 3761 C C . VAL A 1 491 ? 27.014 23.925 -33.930 1.00 90.88 491 VAL A C 1
ATOM 3763 O O . VAL A 1 491 ? 25.811 23.713 -33.759 1.00 90.88 491 VAL A O 1
ATOM 3766 N N . THR A 1 492 ? 27.598 23.866 -35.125 1.00 92.50 492 THR A N 1
ATOM 3767 C CA . THR A 1 492 ? 26.933 23.395 -36.342 1.00 92.50 492 THR A CA 1
ATOM 3768 C C . THR A 1 492 ? 27.583 22.098 -36.786 1.00 92.50 492 THR A C 1
ATOM 3770 O O . THR A 1 492 ? 28.798 22.042 -36.975 1.00 92.50 492 THR A O 1
ATOM 3773 N N . LEU A 1 493 ? 26.764 21.067 -36.961 1.00 94.62 493 LEU A N 1
ATOM 3774 C CA . LEU A 1 493 ? 27.192 19.737 -37.358 1.00 94.62 493 LEU A CA 1
ATOM 3775 C C . LEU A 1 493 ? 26.677 19.388 -38.747 1.00 94.62 493 LEU A C 1
ATOM 3777 O O . LEU A 1 493 ? 25.515 19.625 -39.083 1.00 94.62 493 LEU A O 1
ATOM 3781 N N . THR A 1 494 ? 27.560 18.803 -39.548 1.00 96.94 494 THR A N 1
ATOM 3782 C CA . THR A 1 494 ? 27.229 18.197 -40.844 1.00 96.94 494 THR A CA 1
ATOM 3783 C C . THR A 1 494 ? 26.843 16.731 -40.658 1.00 96.94 494 THR A C 1
ATOM 3785 O O . THR A 1 494 ? 27.276 16.073 -39.710 1.00 96.94 494 THR A O 1
ATOM 3788 N N . GLU A 1 495 ? 26.049 16.182 -41.576 1.00 93.19 495 GLU A N 1
ATOM 3789 C CA . GLU A 1 495 ? 25.669 14.763 -41.525 1.00 93.19 495 GLU A CA 1
ATOM 3790 C C . GLU A 1 495 ? 26.891 13.848 -41.675 1.00 93.19 495 GLU A C 1
ATOM 3792 O O . GLU A 1 495 ? 26.974 12.805 -41.031 1.00 93.19 495 GLU A O 1
ATOM 3797 N N . MET A 1 496 ? 27.890 14.273 -42.456 1.00 93.69 496 MET A N 1
ATOM 3798 C CA . MET A 1 496 ? 29.164 13.561 -42.580 1.00 93.69 496 MET A CA 1
ATOM 3799 C C . MET A 1 496 ? 29.898 13.422 -41.245 1.00 93.69 496 MET A C 1
ATOM 3801 O O . MET A 1 496 ? 30.407 12.344 -40.952 1.00 93.69 496 MET A O 1
ATOM 3805 N N . GLN A 1 497 ? 29.910 14.468 -40.415 1.00 94.00 497 GLN A N 1
ATOM 3806 C CA . GLN A 1 497 ? 30.510 14.408 -39.078 1.00 94.00 497 GLN A CA 1
ATOM 3807 C C . GLN A 1 497 ? 29.766 13.429 -38.164 1.00 94.00 497 GLN A C 1
ATOM 3809 O O . GLN A 1 497 ? 30.407 12.670 -37.440 1.00 94.00 497 GLN A O 1
ATOM 3814 N N . PHE A 1 498 ? 28.432 13.369 -38.252 1.00 93.06 498 PHE A N 1
ATOM 3815 C CA . PHE A 1 498 ? 27.655 12.332 -37.567 1.00 93.06 498 PHE A CA 1
ATOM 3816 C C . PHE A 1 498 ? 27.965 10.931 -38.105 1.00 93.06 498 PHE A C 1
ATOM 3818 O O . PHE A 1 498 ? 28.049 9.986 -37.328 1.00 93.06 498 PHE A O 1
ATOM 3825 N N . ALA A 1 499 ? 28.157 10.779 -39.416 1.00 93.75 499 ALA A N 1
ATOM 3826 C CA . ALA A 1 499 ? 28.399 9.486 -40.049 1.00 93.75 499 ALA A CA 1
ATOM 3827 C C . ALA A 1 499 ? 29.799 8.916 -39.769 1.00 93.75 499 ALA A C 1
ATOM 3829 O O . ALA A 1 499 ? 29.938 7.698 -39.655 1.00 93.75 499 ALA A O 1
ATOM 3830 N N . THR A 1 500 ? 30.834 9.757 -39.684 1.00 92.19 500 THR A N 1
ATOM 3831 C CA . THR A 1 500 ? 32.221 9.320 -39.434 1.00 92.19 500 THR A CA 1
ATOM 3832 C C . THR A 1 500 ? 32.622 9.393 -37.964 1.00 92.19 500 THR A C 1
ATOM 3834 O O . THR A 1 500 ? 33.643 8.822 -37.583 1.00 92.19 500 THR A O 1
ATOM 3837 N N . GLY A 1 501 ? 31.836 10.095 -37.147 1.00 90.00 501 GLY A N 1
ATOM 3838 C CA . GLY A 1 501 ? 32.270 10.580 -35.844 1.00 90.00 501 GLY A CA 1
ATOM 3839 C C . GLY A 1 501 ? 33.254 11.741 -36.006 1.00 90.00 501 GLY A C 1
ATOM 3840 O O . GLY A 1 501 ? 34.047 11.795 -36.952 1.00 90.00 501 GLY A O 1
ATOM 3841 N N . SER A 1 502 ? 33.206 12.696 -35.085 1.00 89.38 502 SER A N 1
ATOM 3842 C CA . SER A 1 502 ? 34.136 13.825 -35.061 1.00 89.38 502 SER A CA 1
ATOM 3843 C C . SER A 1 502 ? 34.379 14.280 -33.633 1.00 89.38 502 SER A C 1
ATOM 3845 O O . SER A 1 502 ? 33.463 14.289 -32.813 1.00 89.38 502 SER A O 1
ATOM 3847 N N . THR A 1 503 ? 35.607 14.684 -33.339 1.00 87.44 503 THR A N 1
ATOM 3848 C CA . THR A 1 503 ? 35.947 15.346 -32.080 1.00 87.44 503 THR A CA 1
ATOM 3849 C C . THR A 1 503 ? 35.663 16.832 -32.234 1.00 87.44 503 THR A C 1
ATOM 3851 O O . THR A 1 503 ? 36.231 17.467 -33.122 1.00 87.44 503 THR A O 1
ATOM 3854 N N . ILE A 1 504 ? 34.779 17.380 -31.403 1.00 84.06 504 ILE A N 1
ATOM 3855 C CA . ILE A 1 504 ? 34.499 18.816 -31.392 1.00 84.06 504 ILE A CA 1
ATOM 3856 C C . ILE A 1 504 ? 35.217 19.418 -30.200 1.00 84.06 504 ILE A C 1
ATOM 3858 O O . ILE A 1 504 ? 35.053 18.965 -29.070 1.00 84.06 504 ILE A O 1
ATOM 3862 N N . GLU A 1 505 ? 36.013 20.448 -30.457 1.00 82.62 505 GLU A N 1
ATOM 3863 C CA . GLU A 1 505 ? 36.518 21.315 -29.403 1.00 82.62 505 GLU A CA 1
ATOM 3864 C C . GLU A 1 505 ? 35.462 22.380 -29.128 1.00 82.62 505 GLU A C 1
ATOM 3866 O O . GLU A 1 505 ? 35.269 23.302 -29.922 1.00 82.62 505 GLU A O 1
ATOM 3871 N N . SER A 1 506 ? 34.734 22.228 -28.026 1.00 80.00 506 SER A N 1
ATOM 3872 C CA . SER A 1 506 ? 33.804 23.251 -27.560 1.00 80.00 506 SER A CA 1
ATOM 3873 C C . SER A 1 506 ? 34.487 24.077 -26.466 1.00 80.00 506 SER A C 1
ATOM 3875 O O . SER A 1 506 ? 35.011 23.505 -25.504 1.00 80.00 506 SER A O 1
ATOM 3877 N N . PRO A 1 507 ? 34.532 25.416 -26.593 1.00 73.44 507 PRO A N 1
ATOM 3878 C CA . PRO A 1 507 ? 35.032 26.265 -25.524 1.00 73.44 507 PRO A CA 1
ATOM 3879 C C . PRO A 1 507 ? 34.059 26.189 -24.344 1.00 73.44 507 PRO A C 1
ATOM 3881 O O . PRO A 1 507 ? 32.880 26.520 -24.475 1.00 73.44 507 PRO A O 1
ATOM 3884 N N . ASP A 1 508 ? 34.543 25.731 -23.191 1.00 76.12 508 ASP A N 1
ATOM 3885 C CA . ASP A 1 508 ? 33.755 25.715 -21.964 1.00 76.12 508 ASP A CA 1
ATOM 3886 C C . ASP A 1 508 ? 33.496 27.163 -21.524 1.00 76.12 508 ASP A C 1
ATOM 3888 O O . ASP A 1 508 ? 34.409 27.871 -21.091 1.00 76.12 508 ASP A O 1
ATOM 3892 N N . LEU A 1 509 ? 32.243 27.610 -21.646 1.00 71.31 509 LEU A N 1
ATOM 3893 C CA . LEU A 1 509 ? 31.815 28.974 -21.321 1.00 71.31 509 LEU A CA 1
ATOM 3894 C C . LEU A 1 509 ? 32.026 29.336 -19.839 1.00 71.31 509 LEU A C 1
ATOM 3896 O O . LEU A 1 509 ? 32.037 30.519 -19.507 1.00 71.31 509 LEU A O 1
ATOM 3900 N N . MET A 1 510 ? 32.211 28.350 -18.953 1.00 76.31 510 MET A N 1
ATOM 3901 C CA . MET A 1 510 ? 32.434 28.569 -17.519 1.00 76.31 510 MET A CA 1
ATOM 3902 C C . MET A 1 510 ? 33.920 28.590 -17.140 1.00 76.31 510 MET A C 1
ATOM 3904 O O . MET A 1 510 ? 34.296 29.305 -16.213 1.00 76.31 510 MET A O 1
ATOM 3908 N N . THR A 1 511 ? 34.778 27.829 -17.830 1.00 79.81 511 THR A N 1
ATOM 3909 C CA . THR A 1 511 ? 36.210 27.717 -17.472 1.00 79.81 511 THR A CA 1
ATOM 3910 C C . THR A 1 511 ? 37.177 28.306 -18.500 1.00 79.81 511 THR A C 1
ATOM 3912 O O . THR A 1 511 ? 38.371 28.415 -18.213 1.00 79.81 511 THR A O 1
ATOM 3915 N N . GLY A 1 512 ? 36.696 28.695 -19.685 1.00 79.44 512 GLY A N 1
ATOM 3916 C CA . GLY A 1 512 ? 37.510 29.246 -20.773 1.00 79.44 512 GLY A CA 1
ATOM 3917 C C . GLY A 1 512 ? 38.516 28.257 -21.374 1.00 79.44 512 GLY A C 1
ATOM 3918 O O . GLY A 1 512 ? 39.387 28.664 -22.141 1.00 79.44 512 GLY A O 1
ATOM 3919 N N . LYS A 1 513 ? 38.437 26.967 -21.017 1.00 82.12 513 LYS A N 1
ATOM 3920 C CA . LYS A 1 513 ? 39.286 25.900 -21.560 1.00 82.12 513 LYS A CA 1
ATOM 3921 C C . LYS A 1 513 ? 38.534 25.139 -22.653 1.00 82.12 513 LYS A C 1
ATOM 3923 O O . LYS A 1 513 ? 37.350 24.852 -22.503 1.00 82.12 513 LYS A O 1
ATOM 3928 N N . ASN A 1 514 ? 39.226 24.778 -23.732 1.00 79.31 514 ASN A N 1
ATOM 3929 C CA . ASN A 1 514 ? 38.660 23.918 -24.772 1.00 79.31 514 ASN A CA 1
ATOM 3930 C C . ASN A 1 514 ? 38.486 22.503 -24.208 1.00 79.31 514 ASN A C 1
ATOM 3932 O O . ASN A 1 514 ? 39.471 21.872 -23.818 1.00 79.31 514 ASN A O 1
ATOM 3936 N N . GLN A 1 515 ? 37.249 22.010 -24.161 1.00 78.00 515 GLN A N 1
ATOM 3937 C CA . GLN A 1 515 ? 36.975 20.601 -23.900 1.00 78.00 515 GLN A CA 1
ATOM 3938 C C . GLN A 1 515 ? 36.756 19.904 -25.243 1.00 78.00 515 GLN A C 1
ATOM 3940 O O . GLN A 1 515 ? 35.943 20.343 -26.056 1.00 78.00 515 GLN A O 1
ATOM 3945 N N . SER A 1 516 ? 37.518 18.839 -25.499 1.00 80.31 516 SER A N 1
ATOM 3946 C CA . SER A 1 516 ? 37.317 17.989 -26.667 1.00 80.31 516 SER A CA 1
ATOM 3947 C C . SER A 1 516 ? 36.306 16.899 -26.320 1.00 80.31 516 SER A C 1
ATOM 3949 O O . SER A 1 516 ? 36.618 15.940 -25.614 1.00 80.31 516 SER A O 1
ATOM 3951 N N . GLU A 1 517 ? 35.075 17.042 -26.807 1.00 83.56 517 GLU A N 1
ATOM 3952 C CA . GLU A 1 517 ? 34.071 15.985 -26.705 1.00 83.56 517 GLU A CA 1
ATOM 3953 C C . GLU A 1 517 ? 34.092 15.170 -28.000 1.00 83.56 517 GLU A C 1
ATOM 3955 O O . GLU A 1 517 ? 33.967 15.692 -29.114 1.00 83.56 517 GLU A O 1
ATOM 3960 N N . LYS A 1 518 ? 34.321 13.863 -27.865 1.00 86.38 518 LYS A N 1
ATOM 3961 C CA . LYS A 1 518 ? 34.289 12.942 -28.995 1.00 86.38 518 LYS A CA 1
ATOM 3962 C C . LYS A 1 518 ? 32.841 12.543 -29.255 1.00 86.38 518 LYS A C 1
ATOM 3964 O O . LYS A 1 518 ? 32.235 11.878 -28.422 1.00 86.38 518 LYS A O 1
ATOM 3969 N N . ILE A 1 519 ? 32.317 12.908 -30.422 1.00 86.38 519 ILE A N 1
ATOM 3970 C CA . ILE A 1 519 ? 31.023 12.416 -30.889 1.00 86.38 519 ILE A CA 1
ATOM 3971 C C . ILE A 1 519 ? 31.255 11.088 -31.602 1.00 86.38 519 ILE A C 1
ATOM 3973 O O . ILE A 1 519 ? 31.964 11.027 -32.612 1.00 86.38 519 ILE A O 1
ATOM 3977 N N . ASP A 1 520 ? 30.671 10.024 -31.061 1.00 89.12 520 ASP A N 1
ATOM 3978 C CA . ASP A 1 520 ? 30.706 8.708 -31.687 1.00 89.12 520 ASP A CA 1
ATOM 3979 C C . ASP A 1 520 ? 29.869 8.687 -32.973 1.00 89.12 520 ASP A C 1
ATOM 3981 O O . ASP A 1 520 ? 28.866 9.391 -33.110 1.00 89.12 520 ASP A O 1
ATOM 3985 N N . ALA A 1 521 ? 30.300 7.877 -33.942 1.00 90.00 521 ALA A N 1
ATOM 3986 C CA . ALA A 1 521 ? 29.615 7.755 -35.223 1.00 90.00 521 ALA A CA 1
ATOM 3987 C C . ALA A 1 521 ? 28.179 7.239 -35.029 1.00 90.00 521 ALA A C 1
ATOM 3989 O O . ALA A 1 521 ? 27.958 6.192 -34.415 1.00 90.00 521 ALA A O 1
ATOM 3990 N N . ASN A 1 522 ? 27.203 7.955 -35.587 1.00 89.25 522 ASN A N 1
ATOM 3991 C CA . ASN A 1 522 ? 25.804 7.566 -35.524 1.00 89.25 522 ASN A CA 1
ATOM 3992 C C . ASN A 1 522 ? 25.493 6.540 -36.631 1.00 89.25 522 ASN A C 1
ATOM 3994 O O . ASN A 1 522 ? 25.597 6.868 -37.819 1.00 89.25 522 ASN A O 1
ATOM 3998 N N . PRO A 1 523 ? 25.042 5.320 -36.283 1.00 88.00 523 PRO A N 1
ATOM 3999 C CA . PRO A 1 523 ? 24.839 4.252 -37.259 1.00 88.00 523 PRO A CA 1
ATOM 4000 C C . PRO A 1 523 ? 23.760 4.576 -38.301 1.00 88.00 523 PRO A C 1
ATOM 4002 O O . PRO A 1 523 ? 23.840 4.079 -39.425 1.00 88.00 523 PRO A O 1
ATOM 4005 N N . PHE A 1 524 ? 22.770 5.416 -37.976 1.00 91.69 524 PHE A N 1
ATOM 4006 C CA . PHE A 1 524 ? 21.740 5.827 -38.932 1.00 91.69 524 PHE A CA 1
ATOM 4007 C C . PHE A 1 524 ? 22.298 6.784 -39.984 1.00 91.69 524 PHE A C 1
ATOM 4009 O O . PHE A 1 524 ? 22.010 6.604 -41.166 1.00 91.69 524 PHE A O 1
ATOM 4016 N N . ALA A 1 525 ? 23.143 7.737 -39.576 1.00 94.50 525 ALA A N 1
ATOM 4017 C CA . ALA A 1 525 ? 23.834 8.646 -40.493 1.00 94.50 525 ALA A CA 1
ATOM 4018 C C . ALA A 1 525 ? 24.808 7.876 -41.401 1.00 94.50 525 ALA A C 1
ATOM 4020 O O . ALA A 1 525 ? 24.789 8.036 -42.622 1.00 94.50 525 ALA A O 1
ATOM 4021 N N . THR A 1 526 ? 25.601 6.957 -40.832 1.00 92.25 526 THR A N 1
ATOM 4022 C CA . THR A 1 526 ? 26.487 6.079 -41.614 1.00 92.25 526 THR A CA 1
ATOM 4023 C C . THR A 1 526 ? 25.690 5.223 -42.600 1.00 92.25 526 THR A C 1
ATOM 4025 O O . THR A 1 526 ? 26.055 5.114 -43.771 1.00 92.25 526 THR A O 1
ATOM 4028 N N . GLY A 1 527 ? 24.572 4.641 -42.157 1.00 91.69 527 GLY A N 1
ATOM 4029 C CA . GLY A 1 527 ? 23.687 3.847 -43.004 1.00 91.69 527 GLY A CA 1
ATOM 4030 C C . GLY A 1 527 ? 23.083 4.662 -44.149 1.00 91.69 527 GLY A C 1
ATOM 4031 O O . GLY A 1 527 ? 23.124 4.220 -45.298 1.00 91.69 527 GLY A O 1
ATOM 4032 N N . ALA A 1 528 ? 22.571 5.862 -43.860 1.00 95.44 528 ALA A N 1
ATOM 4033 C CA . ALA A 1 528 ? 22.017 6.765 -44.865 1.00 95.44 528 ALA A CA 1
ATOM 4034 C C . ALA A 1 528 ? 23.074 7.143 -45.914 1.00 95.44 528 ALA A C 1
ATOM 4036 O O . ALA A 1 528 ? 22.798 7.094 -47.116 1.00 95.44 528 ALA A O 1
ATOM 4037 N N . LEU A 1 529 ? 24.311 7.418 -45.486 1.00 95.50 529 LEU A N 1
ATOM 4038 C CA . LEU A 1 529 ? 25.427 7.723 -46.382 1.00 95.50 529 LEU A CA 1
ATOM 4039 C C . LEU A 1 529 ? 25.754 6.539 -47.301 1.00 95.50 529 LEU A C 1
ATOM 4041 O O . LEU A 1 529 ? 25.809 6.702 -48.521 1.00 95.50 529 LEU A O 1
ATOM 4045 N N . VAL A 1 530 ? 25.904 5.334 -46.745 1.00 94.06 530 VAL A N 1
ATOM 4046 C CA . VAL A 1 530 ? 26.193 4.117 -47.524 1.00 94.06 530 VAL A CA 1
ATOM 4047 C C . VAL A 1 530 ? 25.082 3.830 -48.535 1.00 94.06 530 VAL A C 1
ATOM 4049 O O . VAL A 1 530 ? 25.366 3.533 -49.697 1.00 94.06 530 VAL A O 1
ATOM 4052 N N . VAL A 1 531 ? 23.817 3.964 -48.129 1.00 95.81 531 VAL A N 1
ATOM 4053 C CA . VAL A 1 531 ? 22.657 3.768 -49.012 1.00 95.81 531 VAL A CA 1
ATOM 4054 C C . VAL A 1 531 ? 22.625 4.809 -50.133 1.00 95.81 531 VAL A C 1
ATOM 4056 O O . VAL A 1 531 ? 22.345 4.454 -51.280 1.00 95.81 531 VAL A O 1
ATOM 4059 N N . THR A 1 532 ? 22.977 6.064 -49.847 1.00 96.12 532 THR A N 1
ATOM 4060 C CA . THR A 1 532 ? 23.080 7.127 -50.862 1.00 96.12 532 THR A CA 1
ATOM 4061 C C . THR A 1 532 ? 24.162 6.811 -51.891 1.00 96.12 532 THR A C 1
ATOM 4063 O O . THR A 1 532 ? 23.912 6.882 -53.096 1.00 96.12 532 THR A O 1
ATOM 4066 N N . VAL A 1 533 ? 25.354 6.410 -51.432 1.00 94.94 533 VAL A N 1
ATOM 4067 C CA . VAL A 1 533 ? 26.482 6.039 -52.302 1.00 94.94 533 VAL A CA 1
ATOM 4068 C C . VAL A 1 533 ? 26.135 4.812 -53.148 1.00 94.94 533 VAL A C 1
ATOM 4070 O O . VAL A 1 533 ? 26.402 4.798 -54.351 1.00 94.94 533 VAL A O 1
ATOM 4073 N N . ALA A 1 534 ? 25.476 3.809 -52.563 1.00 92.75 534 ALA A N 1
ATOM 4074 C CA . ALA A 1 534 ? 24.984 2.648 -53.298 1.00 92.75 534 ALA A CA 1
ATOM 4075 C C . ALA A 1 534 ? 23.935 3.046 -54.351 1.00 92.75 534 ALA A C 1
ATOM 4077 O O . ALA A 1 534 ? 24.005 2.587 -55.492 1.00 92.75 534 ALA A O 1
ATOM 4078 N N . GLY A 1 535 ? 23.001 3.938 -54.005 1.00 93.56 535 GLY A N 1
ATOM 4079 C CA . GLY A 1 535 ? 21.997 4.473 -54.929 1.00 93.56 535 GLY A CA 1
ATOM 4080 C C . GLY A 1 535 ? 22.629 5.191 -56.117 1.00 93.56 535 GLY A C 1
ATOM 4081 O O . GLY A 1 535 ? 22.246 4.952 -57.267 1.00 93.56 535 GLY A O 1
ATOM 4082 N N . LEU A 1 536 ? 23.666 5.989 -55.855 1.00 94.75 536 LEU A N 1
ATOM 4083 C CA . LEU A 1 536 ? 24.455 6.645 -56.889 1.00 94.75 536 LEU A CA 1
ATOM 4084 C C . LEU A 1 536 ? 25.184 5.627 -57.777 1.00 94.75 536 LEU A C 1
ATOM 4086 O O . LEU A 1 536 ? 25.089 5.713 -59.000 1.00 94.75 536 LEU A O 1
ATOM 4090 N N . ALA A 1 537 ? 25.855 4.632 -57.192 1.00 92.56 537 ALA A N 1
ATOM 4091 C CA . ALA A 1 537 ? 26.569 3.598 -57.942 1.00 92.56 537 ALA A CA 1
ATOM 4092 C C . ALA A 1 537 ? 25.628 2.801 -58.862 1.00 92.56 537 ALA A C 1
ATOM 4094 O O . ALA A 1 537 ? 25.922 2.607 -60.043 1.00 92.56 537 ALA A O 1
ATOM 4095 N N . VAL A 1 538 ? 24.451 2.411 -58.361 1.00 92.12 538 VAL A N 1
ATOM 4096 C CA . VAL A 1 538 ? 23.421 1.688 -59.128 1.00 92.12 538 VAL A CA 1
ATOM 4097 C C . VAL A 1 538 ? 22.960 2.482 -60.348 1.00 92.12 538 VAL A C 1
ATOM 4099 O O . VAL A 1 538 ? 22.689 1.887 -61.394 1.00 92.12 538 VAL A O 1
ATOM 4102 N N . CYS A 1 539 ? 22.911 3.815 -60.263 1.00 90.12 539 CYS A N 1
ATOM 4103 C CA . CYS A 1 539 ? 22.536 4.655 -61.399 1.00 90.12 539 CYS A CA 1
ATOM 4104 C C . CYS A 1 539 ? 23.486 4.493 -62.604 1.00 90.12 539 CYS A C 1
ATOM 4106 O O . CYS A 1 539 ? 23.040 4.644 -63.749 1.00 90.12 539 CYS A O 1
ATOM 4108 N N . PHE A 1 540 ? 24.758 4.144 -62.369 1.00 90.88 540 PHE A N 1
ATOM 4109 C CA . PHE A 1 540 ? 25.766 3.927 -63.413 1.00 90.88 540 PHE A CA 1
ATOM 4110 C C . PHE A 1 540 ? 25.792 2.495 -63.966 1.00 90.88 540 PHE A C 1
ATOM 4112 O O . PHE A 1 540 ? 26.292 2.275 -65.072 1.00 90.88 540 PHE A O 1
ATOM 4119 N N . VAL A 1 541 ? 25.213 1.516 -63.264 1.00 90.50 541 VAL A N 1
ATOM 4120 C CA . VAL A 1 541 ? 25.186 0.125 -63.738 1.00 90.50 541 VAL A CA 1
ATOM 4121 C C . VAL A 1 541 ? 24.095 -0.062 -64.803 1.00 90.50 541 VAL A C 1
ATOM 4123 O O . VAL A 1 541 ? 22.953 0.388 -64.666 1.00 90.50 541 VAL A O 1
ATOM 4126 N N . ARG A 1 542 ? 24.418 -0.775 -65.891 1.00 84.12 542 ARG A N 1
ATOM 4127 C CA . ARG A 1 542 ? 23.458 -1.168 -66.942 1.00 84.12 542 ARG A CA 1
ATOM 4128 C C . ARG A 1 542 ? 22.566 -2.336 -66.493 1.00 84.12 542 ARG A C 1
ATOM 4130 O O . ARG A 1 542 ? 22.606 -3.416 -67.071 1.00 84.12 542 ARG A O 1
ATOM 4137 N N . LEU A 1 543 ? 21.735 -2.121 -65.474 1.00 81.31 543 LEU A N 1
ATOM 4138 C CA . LEU A 1 543 ? 20.714 -3.087 -65.057 1.00 81.31 543 LEU A CA 1
ATOM 4139 C C . LEU A 1 543 ? 19.345 -2.723 -65.633 1.00 81.31 543 LEU A C 1
ATOM 4141 O O . LEU A 1 543 ? 18.926 -1.567 -65.597 1.00 81.31 543 LEU A O 1
ATOM 4145 N N . ARG A 1 544 ? 18.612 -3.738 -66.110 1.00 76.81 544 ARG A N 1
ATOM 4146 C CA . ARG A 1 544 ? 17.247 -3.584 -66.646 1.00 76.81 544 ARG A CA 1
ATOM 4147 C C . ARG A 1 544 ? 16.231 -3.147 -65.577 1.00 76.81 544 ARG A C 1
ATOM 4149 O O . ARG A 1 544 ? 15.206 -2.578 -65.921 1.00 76.81 544 ARG A O 1
ATOM 4156 N N . SER A 1 545 ? 16.547 -3.362 -64.297 1.00 81.75 545 SER A N 1
ATOM 4157 C CA . SER A 1 545 ? 15.689 -3.030 -63.146 1.00 81.75 545 SER A CA 1
ATOM 4158 C C . SER A 1 545 ? 16.207 -1.857 -62.306 1.00 81.75 545 SER A C 1
ATOM 4160 O O . SER A 1 545 ? 15.766 -1.679 -61.170 1.00 81.75 545 SER A O 1
ATOM 4162 N N . LYS A 1 546 ? 17.152 -1.059 -62.824 1.00 84.69 546 LYS A N 1
ATOM 4163 C CA . LYS A 1 546 ? 17.817 -0.013 -62.029 1.00 84.69 546 LYS A CA 1
ATOM 4164 C C . LYS A 1 546 ? 16.846 1.008 -61.431 1.00 84.69 546 LYS A C 1
ATOM 4166 O O . LYS A 1 546 ? 17.024 1.368 -60.281 1.00 84.69 546 LYS A O 1
ATOM 4171 N N . HIS A 1 547 ? 15.780 1.382 -62.144 1.00 85.69 547 HIS A N 1
ATOM 4172 C CA . HIS A 1 547 ? 14.799 2.374 -61.677 1.00 85.69 547 HIS A CA 1
ATOM 4173 C C . HIS A 1 547 ? 14.038 1.937 -60.417 1.00 85.69 547 HIS A C 1
ATOM 4175 O O . HIS A 1 547 ? 13.763 2.752 -59.539 1.00 85.69 547 HIS A O 1
ATOM 4181 N N . MET A 1 548 ? 13.738 0.641 -60.298 1.00 85.50 548 MET A N 1
ATOM 4182 C CA . MET A 1 548 ? 13.087 0.090 -59.108 1.00 85.50 548 MET A CA 1
ATOM 4183 C C . MET A 1 548 ? 14.055 0.034 -57.928 1.00 85.50 548 MET A C 1
ATOM 4185 O O . MET A 1 548 ? 13.685 0.356 -56.803 1.00 85.50 548 MET A O 1
ATOM 4189 N N . LEU A 1 549 ? 15.310 -0.333 -58.196 1.00 88.69 549 LEU A N 1
ATOM 4190 C CA . LEU A 1 549 ? 16.333 -0.445 -57.165 1.00 88.69 549 LEU A CA 1
ATOM 4191 C C . LEU A 1 549 ? 16.755 0.935 -56.634 1.00 88.69 549 LEU A C 1
ATOM 4193 O O . LEU A 1 549 ? 16.889 1.102 -55.427 1.00 88.69 549 LEU A O 1
ATOM 4197 N N . THR A 1 550 ? 16.867 1.946 -57.501 1.00 90.88 550 THR A N 1
ATOM 4198 C CA . THR A 1 550 ? 17.133 3.336 -57.093 1.00 90.88 550 THR A CA 1
ATOM 4199 C C . THR A 1 550 ? 15.984 3.921 -56.277 1.00 90.88 550 THR A C 1
ATOM 4201 O O . THR A 1 550 ? 16.239 4.579 -55.274 1.00 90.88 550 THR A O 1
ATOM 4204 N N . ALA A 1 551 ? 14.726 3.654 -56.654 1.00 91.69 551 ALA A N 1
ATOM 4205 C CA . ALA A 1 551 ? 13.570 4.086 -55.866 1.00 91.69 551 ALA A CA 1
ATOM 4206 C C . ALA A 1 551 ? 13.551 3.414 -54.483 1.00 91.69 551 ALA A C 1
ATOM 4208 O O . ALA A 1 551 ? 13.337 4.087 -53.479 1.00 91.69 551 ALA A O 1
ATOM 4209 N N . GLY A 1 552 ? 13.842 2.109 -54.417 1.00 91.06 552 GLY A N 1
ATOM 4210 C CA . GLY A 1 552 ? 13.946 1.375 -53.153 1.00 91.06 552 GLY A CA 1
ATOM 4211 C C . GLY A 1 552 ? 15.041 1.923 -52.236 1.00 91.06 552 GLY A C 1
ATOM 4212 O O . GLY A 1 552 ? 14.784 2.177 -51.063 1.00 91.06 552 GLY A O 1
ATOM 4213 N N . LEU A 1 553 ? 16.239 2.178 -52.772 1.00 94.06 553 LEU A N 1
ATOM 4214 C CA . LEU A 1 553 ? 17.337 2.777 -52.005 1.00 94.06 553 LEU A CA 1
ATOM 4215 C C . LEU A 1 553 ? 16.999 4.194 -51.522 1.00 94.06 553 LEU A C 1
ATOM 4217 O O . LEU A 1 553 ? 17.335 4.537 -50.394 1.00 94.06 553 LEU A O 1
ATOM 4221 N N . ALA A 1 554 ? 16.277 4.992 -52.316 1.00 95.56 554 ALA A N 1
ATOM 4222 C CA . ALA A 1 554 ? 15.817 6.310 -51.882 1.00 95.56 554 ALA A CA 1
ATOM 4223 C C . ALA A 1 554 ? 14.812 6.235 -50.715 1.00 95.56 554 ALA A C 1
ATOM 4225 O O . ALA A 1 554 ? 14.897 7.042 -49.795 1.00 95.56 554 ALA A O 1
ATOM 4226 N N . VAL A 1 555 ? 13.904 5.248 -50.703 1.00 95.38 555 VAL A N 1
ATOM 4227 C CA . VAL A 1 555 ? 12.982 5.017 -49.570 1.00 95.38 555 VAL A CA 1
ATOM 4228 C C . VAL A 1 555 ? 13.747 4.633 -48.305 1.00 95.38 555 VAL A C 1
ATOM 4230 O O . VAL A 1 555 ? 13.473 5.172 -47.234 1.00 95.38 555 VAL A O 1
ATOM 4233 N N . VAL A 1 556 ? 14.719 3.724 -48.418 1.00 94.12 556 VAL A N 1
ATOM 4234 C CA . VAL A 1 556 ? 15.538 3.303 -47.271 1.00 94.12 556 VAL A CA 1
ATOM 4235 C C . VAL A 1 556 ? 16.370 4.473 -46.739 1.00 94.12 556 VAL A C 1
ATOM 4237 O O . VAL A 1 556 ? 16.396 4.691 -45.531 1.00 94.12 556 VAL A O 1
ATOM 4240 N N . GLY A 1 557 ? 16.993 5.258 -47.622 1.00 95.94 557 GLY A N 1
ATOM 4241 C CA . GLY A 1 557 ? 17.751 6.453 -47.242 1.00 95.94 557 GLY A CA 1
ATOM 4242 C C . GLY A 1 557 ? 16.885 7.500 -46.537 1.00 95.94 557 GLY A C 1
ATOM 4243 O O . GLY A 1 557 ? 17.269 8.000 -45.482 1.00 95.94 557 GLY A O 1
ATOM 4244 N N . LEU A 1 558 ? 15.674 7.757 -47.047 1.00 96.88 558 LEU A N 1
ATOM 4245 C CA . LEU A 1 558 ? 14.702 8.649 -46.407 1.00 96.88 558 LEU A CA 1
ATOM 4246 C C . LEU A 1 558 ? 14.316 8.167 -45.002 1.00 96.88 558 LEU A C 1
ATOM 4248 O O . LEU A 1 558 ? 14.279 8.962 -44.065 1.00 96.88 558 LEU A O 1
ATOM 4252 N N . ALA A 1 559 ? 14.042 6.869 -44.848 1.00 93.94 559 ALA A N 1
ATOM 4253 C CA . ALA A 1 559 ? 13.675 6.290 -43.561 1.00 93.94 559 ALA A CA 1
ATOM 4254 C C . ALA A 1 559 ? 14.816 6.405 -42.540 1.00 93.94 559 ALA A C 1
ATOM 4256 O O . ALA A 1 559 ? 14.583 6.828 -41.410 1.00 93.94 559 ALA A O 1
ATOM 4257 N N . LEU A 1 560 ? 16.052 6.083 -42.938 1.00 94.88 560 LEU A N 1
ATOM 4258 C CA . LEU A 1 560 ? 17.230 6.211 -42.073 1.00 94.88 560 LEU A CA 1
ATOM 4259 C C . LEU A 1 560 ? 17.466 7.661 -41.635 1.00 94.88 560 LEU A C 1
ATOM 4261 O O . LEU A 1 560 ? 17.762 7.896 -40.467 1.00 94.88 560 LEU A O 1
ATOM 4265 N N . ASN A 1 561 ? 17.256 8.627 -42.530 1.00 95.50 561 ASN A N 1
ATOM 4266 C CA . ASN A 1 561 ? 17.380 10.050 -42.217 1.00 95.50 561 ASN A CA 1
ATOM 4267 C C . ASN A 1 561 ? 16.313 10.518 -41.195 1.00 95.50 561 ASN A C 1
ATOM 4269 O O . ASN A 1 561 ? 16.601 11.243 -40.243 1.00 95.50 561 ASN A O 1
ATOM 4273 N N . LEU A 1 562 ? 15.075 10.026 -41.309 1.00 95.06 562 LEU A N 1
ATOM 4274 C CA . LEU A 1 562 ? 14.029 10.288 -40.310 1.00 95.06 562 LEU A CA 1
ATOM 4275 C C . LEU A 1 562 ? 14.320 9.625 -38.953 1.00 95.06 562 LEU A C 1
ATOM 4277 O O . LEU A 1 562 ? 14.046 10.218 -37.908 1.00 95.06 562 LEU A O 1
ATOM 4281 N N . PHE A 1 563 ? 14.896 8.419 -38.946 1.00 91.00 563 PHE A N 1
ATOM 4282 C CA . PHE A 1 563 ? 15.338 7.773 -37.707 1.00 91.00 563 PHE A CA 1
ATOM 4283 C C . PHE A 1 563 ? 16.496 8.521 -37.051 1.00 91.00 563 PHE A C 1
ATOM 4285 O O . PHE A 1 563 ? 16.483 8.684 -35.831 1.00 91.00 563 PHE A O 1
ATOM 4292 N N . LEU A 1 564 ? 17.442 9.029 -37.845 1.00 93.81 564 LEU A N 1
ATOM 4293 C CA . LEU A 1 564 ? 18.515 9.893 -37.364 1.00 93.81 564 LEU A CA 1
ATOM 4294 C C . LEU A 1 564 ? 17.939 11.124 -36.653 1.00 93.81 564 LEU A C 1
ATOM 4296 O O . LEU A 1 564 ? 18.309 11.383 -35.510 1.00 93.81 564 LEU A O 1
ATOM 4300 N N . LYS A 1 565 ? 16.967 11.813 -37.273 1.00 94.81 565 LYS A N 1
ATOM 4301 C CA . LYS A 1 565 ? 16.252 12.941 -36.652 1.00 94.81 565 LYS A CA 1
ATOM 4302 C C . LYS A 1 565 ? 15.677 12.563 -35.283 1.00 94.81 565 LYS A C 1
ATOM 4304 O O . LYS A 1 565 ? 15.932 13.232 -34.287 1.00 94.81 565 LYS A O 1
ATOM 4309 N N . ASN A 1 566 ? 14.928 11.461 -35.224 1.00 91.00 566 ASN A N 1
ATOM 4310 C CA . ASN A 1 566 ? 14.310 11.004 -33.981 1.00 91.00 566 ASN A CA 1
ATOM 4311 C C . ASN A 1 566 ? 15.355 10.629 -32.912 1.00 91.00 566 ASN A C 1
ATOM 4313 O O . ASN A 1 566 ? 15.139 10.877 -31.729 1.00 91.00 566 ASN A O 1
ATOM 4317 N N . SER A 1 567 ? 16.493 10.045 -33.299 1.00 91.00 567 SER A N 1
ATOM 4318 C CA . SER A 1 567 ? 17.589 9.730 -32.371 1.00 91.00 567 SER A CA 1
ATOM 4319 C C . SER A 1 567 ? 18.175 10.999 -31.751 1.00 91.00 567 SER A C 1
ATOM 4321 O O . SER A 1 567 ? 18.295 11.080 -30.531 1.00 91.00 567 SER A O 1
ATOM 4323 N N . ILE A 1 568 ? 18.470 12.006 -32.582 1.00 92.06 568 ILE A N 1
ATOM 4324 C CA . ILE A 1 568 ? 19.047 13.285 -32.146 1.00 92.06 568 ILE A CA 1
ATOM 4325 C C . ILE A 1 568 ? 18.079 14.022 -31.210 1.00 92.06 568 ILE A C 1
ATOM 4327 O O . ILE A 1 568 ? 18.482 14.457 -30.131 1.00 92.06 568 ILE A O 1
ATOM 4331 N N . ASP A 1 569 ? 16.795 14.103 -31.576 1.00 91.50 569 ASP A N 1
ATOM 4332 C CA . ASP A 1 569 ? 15.772 14.739 -30.737 1.00 91.50 569 ASP A CA 1
ATOM 4333 C C . ASP A 1 569 ? 15.691 14.068 -29.351 1.00 91.50 569 ASP A C 1
ATOM 4335 O O . ASP A 1 569 ? 15.656 14.747 -28.324 1.00 91.50 569 ASP A O 1
ATOM 4339 N N . ASN A 1 570 ? 15.720 12.731 -29.294 1.00 84.94 570 ASN A N 1
ATOM 4340 C CA . ASN A 1 570 ? 15.620 11.987 -28.034 1.00 84.94 570 ASN A CA 1
ATOM 4341 C C . ASN A 1 570 ? 16.867 12.116 -27.147 1.00 84.94 570 ASN A C 1
ATOM 4343 O O . ASN A 1 570 ? 16.738 12.208 -25.925 1.00 84.94 570 ASN A O 1
ATOM 4347 N N . GLU A 1 571 ? 18.068 12.114 -27.725 1.00 85.56 571 GLU A N 1
ATOM 4348 C CA . GLU A 1 571 ? 19.312 12.290 -26.964 1.00 85.56 571 GLU A CA 1
ATOM 4349 C C . GLU A 1 571 ? 19.416 13.696 -26.368 1.00 85.56 571 GLU A C 1
ATOM 4351 O O . GLU A 1 571 ? 19.816 13.861 -25.212 1.00 85.56 571 GLU A O 1
ATOM 4356 N N . ILE A 1 572 ? 18.992 14.710 -27.120 1.00 83.88 572 ILE A N 1
ATOM 4357 C CA . ILE A 1 572 ? 19.105 16.106 -26.695 1.00 83.88 572 ILE A CA 1
ATOM 4358 C C . ILE A 1 572 ? 18.007 16.477 -25.701 1.00 83.88 572 ILE A C 1
ATOM 4360 O O . ILE A 1 572 ? 18.282 17.199 -24.745 1.00 83.88 572 ILE A O 1
ATOM 4364 N N . LEU A 1 573 ? 16.806 15.905 -25.816 1.00 81.31 573 LEU A N 1
ATOM 4365 C CA . LEU A 1 573 ? 15.791 16.017 -24.764 1.00 81.31 573 LEU A CA 1
ATOM 4366 C C . LEU A 1 573 ? 16.262 15.408 -23.435 1.00 81.31 573 LEU A C 1
ATOM 4368 O O . LEU A 1 573 ? 15.946 15.947 -22.376 1.00 81.31 573 LEU A O 1
ATOM 4372 N N . LYS A 1 574 ? 17.041 14.318 -23.477 1.00 82.06 574 LYS A N 1
ATOM 4373 C CA . LYS A 1 574 ? 17.598 13.682 -22.272 1.00 82.06 574 LYS A CA 1
ATOM 4374 C C . LYS A 1 574 ? 18.746 14.480 -21.653 1.00 82.06 574 LYS A C 1
ATOM 4376 O O . LYS A 1 574 ? 18.797 14.594 -20.433 1.00 82.06 574 LYS A O 1
ATOM 4381 N N . LYS A 1 575 ? 19.664 15.016 -22.465 1.00 80.94 575 LYS A N 1
ATOM 4382 C CA . LYS A 1 575 ? 20.858 15.735 -21.975 1.00 80.94 575 LYS A CA 1
ATOM 4383 C C . LYS A 1 575 ? 20.622 17.230 -21.723 1.00 80.94 575 LYS A C 1
ATOM 4385 O O . LYS A 1 575 ? 21.309 17.824 -20.902 1.00 80.94 575 LYS A O 1
ATOM 4390 N N . GLY A 1 576 ? 19.675 17.846 -22.426 1.00 73.38 576 GLY A N 1
ATOM 4391 C CA . GLY A 1 576 ? 19.539 19.300 -22.509 1.00 73.38 576 GLY A CA 1
ATOM 4392 C C . GLY A 1 576 ? 18.609 19.960 -21.491 1.00 73.38 576 GLY A C 1
ATOM 4393 O O . GLY A 1 576 ? 18.496 21.182 -21.529 1.00 73.38 576 GLY A O 1
ATOM 4394 N N . SER A 1 577 ? 17.910 19.210 -20.625 1.00 74.25 577 SER A N 1
ATOM 4395 C CA . SER A 1 577 ? 16.955 19.733 -19.618 1.00 74.25 577 SER A CA 1
ATOM 4396 C C . SER A 1 577 ? 15.975 20.809 -20.139 1.00 74.25 577 SER A C 1
ATOM 4398 O O . SER A 1 577 ? 15.508 21.652 -19.379 1.00 74.25 577 SER A O 1
ATOM 4400 N N . GLY A 1 578 ? 15.677 20.812 -21.446 1.00 78.88 578 GLY A N 1
ATOM 4401 C CA . GLY A 1 578 ? 14.836 21.813 -22.114 1.00 78.88 578 GLY A CA 1
ATOM 4402 C C . GLY A 1 578 ? 15.492 23.168 -22.433 1.00 78.88 578 GLY A C 1
ATOM 4403 O O . GLY A 1 578 ? 14.804 24.042 -22.951 1.00 78.88 578 GLY A O 1
ATOM 4404 N N . MET A 1 579 ? 16.788 23.370 -22.157 1.00 80.12 579 MET A N 1
ATOM 4405 C CA . MET A 1 579 ? 17.487 24.646 -22.405 1.00 80.12 579 MET A CA 1
ATOM 4406 C C . MET A 1 579 ? 18.163 24.724 -23.789 1.00 80.12 579 MET A C 1
ATOM 4408 O O . MET A 1 579 ? 18.403 25.822 -24.294 1.00 80.12 579 MET A O 1
ATOM 4412 N N . LEU A 1 580 ? 18.447 23.581 -24.421 1.00 87.75 580 LEU A N 1
ATOM 4413 C CA . LEU A 1 580 ? 19.022 23.524 -25.769 1.00 87.75 580 LEU A CA 1
ATOM 4414 C C . LEU A 1 580 ? 17.919 23.598 -26.829 1.00 87.75 580 LEU A C 1
ATOM 4416 O O . LEU A 1 580 ? 16.993 22.785 -26.829 1.00 87.75 580 LEU A O 1
ATOM 4420 N N . GLN A 1 581 ? 18.037 24.552 -27.750 1.00 88.19 581 GLN A N 1
ATOM 4421 C CA . GLN A 1 581 ? 17.182 24.637 -28.928 1.00 88.19 581 GLN A CA 1
ATOM 4422 C C . GLN A 1 581 ? 17.877 23.946 -30.098 1.00 88.19 581 GLN A C 1
ATOM 4424 O O . GLN A 1 581 ? 19.022 24.250 -30.437 1.00 88.19 581 GLN A O 1
ATOM 4429 N N . LEU A 1 582 ? 17.172 22.997 -30.713 1.00 92.62 582 LEU A N 1
ATOM 4430 C CA . LEU A 1 582 ? 17.646 22.329 -31.913 1.00 92.62 582 LEU A CA 1
ATOM 4431 C C . LEU A 1 582 ? 17.061 22.990 -33.151 1.00 92.62 582 LEU A C 1
ATOM 4433 O O . LEU A 1 582 ? 15.839 23.052 -33.300 1.00 92.62 582 LEU A O 1
ATOM 4437 N N . SER A 1 583 ? 17.926 23.427 -34.060 1.00 93.75 583 SER A N 1
ATOM 4438 C CA . SER A 1 583 ? 17.512 23.900 -35.375 1.00 93.75 583 SER A CA 1
ATOM 4439 C C . SER A 1 583 ? 18.071 22.976 -36.448 1.00 93.75 583 SER A C 1
ATOM 4441 O O . SER A 1 583 ? 19.281 22.774 -36.552 1.00 93.75 583 SER A O 1
ATOM 4443 N N . TYR A 1 584 ? 17.182 22.387 -37.245 1.00 96.25 584 TYR A N 1
ATOM 4444 C CA . TYR A 1 584 ? 17.578 21.583 -38.396 1.00 96.25 584 TYR A CA 1
ATOM 4445 C C . TYR A 1 584 ? 17.941 22.509 -39.556 1.00 96.25 584 TYR A C 1
ATOM 4447 O O . TYR A 1 584 ? 17.155 23.371 -39.951 1.00 96.25 584 TYR A O 1
ATOM 4455 N N . GLY A 1 585 ? 19.146 22.333 -40.086 1.00 95.50 585 GLY A N 1
ATOM 4456 C CA . GLY A 1 585 ? 19.687 23.138 -41.168 1.00 95.50 585 GLY A CA 1
ATOM 4457 C C . GLY A 1 585 ? 19.177 22.720 -42.546 1.00 95.50 585 GLY A C 1
ATOM 4458 O O . GLY A 1 585 ? 18.406 21.770 -42.721 1.00 95.50 585 GLY A O 1
ATOM 4459 N N . PHE A 1 586 ? 19.657 23.432 -43.564 1.00 95.44 586 PHE A N 1
ATOM 4460 C CA . PHE A 1 586 ? 19.300 23.169 -44.958 1.00 95.44 586 PHE A CA 1
ATOM 4461 C C . PHE A 1 586 ? 19.744 21.776 -45.436 1.00 95.44 586 PHE A C 1
ATOM 4463 O O . PHE A 1 586 ? 19.068 21.188 -46.277 1.00 95.44 586 PHE A O 1
ATOM 4470 N N . GLY A 1 587 ? 20.830 21.213 -44.889 1.00 95.25 587 GLY A N 1
ATOM 4471 C CA . GLY A 1 587 ? 21.294 19.867 -45.241 1.00 95.25 587 GLY A CA 1
ATOM 4472 C C . GLY A 1 587 ? 20.245 18.783 -44.964 1.00 95.25 587 GLY A C 1
ATOM 4473 O O . GLY A 1 587 ? 20.003 17.920 -45.813 1.00 95.25 587 GLY A O 1
ATOM 4474 N N . PHE A 1 588 ? 19.541 18.877 -43.829 1.00 97.06 588 PHE A N 1
ATOM 4475 C CA . PHE A 1 588 ? 18.487 17.929 -43.456 1.00 97.06 588 PHE A CA 1
ATOM 4476 C C . PHE A 1 588 ? 17.259 18.046 -44.367 1.00 97.06 588 PHE A C 1
ATOM 4478 O O . PHE A 1 588 ? 16.845 17.075 -45.000 1.00 97.06 588 PHE A O 1
ATOM 4485 N N . TYR A 1 589 ? 16.688 19.246 -44.496 1.00 97.00 589 TYR A N 1
ATOM 4486 C CA . 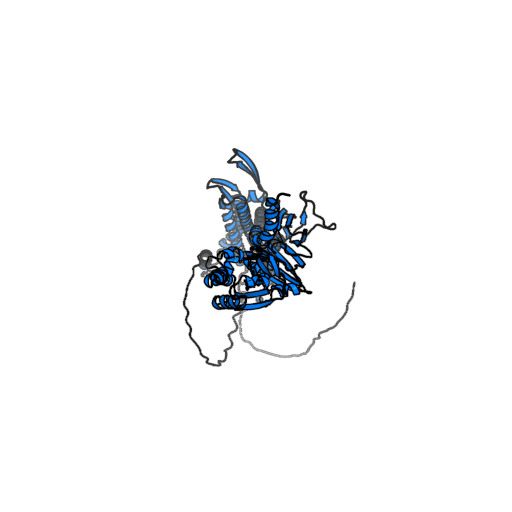TYR A 1 589 ? 15.488 19.433 -45.319 1.00 97.00 589 TYR A CA 1
ATOM 4487 C C . TYR A 1 589 ? 15.762 19.230 -46.813 1.00 97.00 589 TYR A C 1
ATOM 4489 O O . TYR A 1 589 ? 14.926 18.671 -47.526 1.00 97.00 589 TYR A O 1
ATOM 4497 N N . GLY A 1 590 ? 16.941 19.643 -47.284 1.00 95.88 590 GLY A N 1
ATOM 4498 C CA . GLY A 1 590 ? 17.380 19.456 -48.662 1.00 95.88 590 GLY A CA 1
ATOM 4499 C C . GLY A 1 590 ? 17.512 17.979 -49.020 1.00 95.88 590 GLY A C 1
ATOM 4500 O O . GLY A 1 590 ? 16.947 17.544 -50.024 1.00 95.88 590 GLY A O 1
ATOM 4501 N N . SER A 1 591 ? 18.178 17.185 -48.175 1.00 96.75 591 SER A N 1
ATOM 4502 C CA . SER A 1 591 ? 18.290 15.739 -48.394 1.00 96.75 591 SER A CA 1
ATOM 4503 C C . SER A 1 591 ? 16.921 15.052 -48.361 1.00 96.75 591 SER A C 1
ATOM 4505 O O . SER A 1 591 ? 16.623 14.264 -49.258 1.00 96.75 591 SER A O 1
ATOM 4507 N N . LEU A 1 592 ? 16.045 15.400 -47.411 1.00 96.31 592 LEU A N 1
ATOM 4508 C CA . LEU A 1 592 ? 14.684 14.859 -47.322 1.00 96.31 592 LEU A CA 1
ATOM 4509 C C . LEU A 1 592 ? 13.862 15.123 -48.597 1.00 96.31 592 LEU A C 1
ATOM 4511 O O . LEU A 1 592 ? 13.263 14.202 -49.159 1.00 96.31 592 LEU A O 1
ATOM 4515 N N . LEU A 1 593 ? 13.867 16.364 -49.089 1.00 96.50 593 LEU A N 1
ATOM 4516 C CA . LEU A 1 593 ? 13.155 16.745 -50.310 1.00 96.50 593 LEU A CA 1
ATOM 4517 C C . LEU A 1 593 ? 13.727 16.033 -51.542 1.00 96.50 593 LEU A C 1
ATOM 4519 O O . LEU A 1 593 ? 12.973 15.545 -52.386 1.00 96.50 593 LEU A O 1
ATOM 4523 N N . LEU A 1 594 ? 15.053 15.928 -51.641 1.00 96.31 594 LEU A N 1
ATOM 4524 C CA . LEU A 1 594 ? 15.712 15.255 -52.758 1.00 96.31 594 LEU A CA 1
ATOM 4525 C C . LEU A 1 594 ? 15.476 13.740 -52.755 1.00 96.31 594 LEU A C 1
ATOM 4527 O O . LEU A 1 594 ? 15.314 13.158 -53.828 1.00 96.31 594 LEU A O 1
ATOM 4531 N N . TYR A 1 595 ? 15.386 13.101 -51.586 1.00 97.12 595 TYR A N 1
ATOM 4532 C CA . TYR A 1 595 ? 14.975 11.700 -51.487 1.00 97.12 595 TYR A CA 1
ATOM 4533 C C . TYR A 1 595 ? 13.552 11.490 -52.006 1.00 97.12 595 TYR A C 1
ATOM 4535 O O . TYR A 1 595 ? 13.319 10.582 -52.803 1.00 97.12 595 TYR A O 1
ATOM 4543 N N . LEU A 1 596 ? 12.607 12.355 -51.625 1.00 95.31 596 LEU A N 1
ATOM 4544 C CA . LEU A 1 596 ? 11.238 12.314 -52.152 1.00 95.31 596 LEU A CA 1
ATOM 4545 C C . LEU A 1 596 ? 11.208 12.529 -53.672 1.00 95.31 596 LEU A C 1
ATOM 4547 O O . LEU A 1 596 ? 10.510 11.804 -54.385 1.00 95.31 596 LEU A O 1
ATOM 4551 N N . ALA A 1 597 ? 12.016 13.458 -54.187 1.00 94.62 597 ALA A N 1
ATOM 4552 C CA . ALA A 1 597 ? 12.169 13.672 -55.623 1.00 94.62 597 ALA A CA 1
ATOM 4553 C C . ALA A 1 597 ? 12.757 12.438 -56.333 1.00 94.62 597 ALA A C 1
ATOM 4555 O O . ALA A 1 597 ? 12.287 12.071 -57.409 1.00 94.62 597 ALA A O 1
ATOM 4556 N N . ALA A 1 598 ? 13.736 11.757 -55.728 1.00 94.44 598 ALA A N 1
ATOM 4557 C CA . ALA A 1 598 ? 14.330 10.533 -56.266 1.00 94.44 598 ALA A CA 1
ATOM 4558 C C . ALA A 1 598 ? 13.325 9.371 -56.308 1.00 94.44 598 ALA A C 1
ATOM 4560 O O . ALA A 1 598 ? 13.264 8.648 -57.306 1.00 94.44 598 ALA A O 1
ATOM 4561 N N . ILE A 1 599 ? 12.486 9.233 -55.275 1.00 94.88 599 ILE A N 1
ATOM 4562 C CA . ILE A 1 599 ? 11.376 8.271 -55.252 1.00 94.88 599 ILE A CA 1
ATOM 4563 C C . ILE A 1 599 ? 10.382 8.596 -56.374 1.00 94.88 599 ILE A C 1
ATOM 4565 O O . ILE A 1 599 ? 10.059 7.723 -57.183 1.00 94.88 599 ILE A O 1
ATOM 4569 N N . GLY A 1 600 ? 9.941 9.854 -56.470 1.00 91.88 600 GLY A N 1
ATOM 4570 C CA . GLY A 1 600 ? 9.000 10.311 -57.495 1.00 91.88 600 GLY A CA 1
ATOM 4571 C C . GLY A 1 600 ? 9.521 10.095 -58.917 1.00 91.88 600 GLY A C 1
ATOM 4572 O O . GLY A 1 600 ? 8.814 9.538 -59.757 1.00 91.88 600 GLY A O 1
ATOM 4573 N N . ALA A 1 601 ? 10.783 10.449 -59.174 1.00 91.25 601 ALA A N 1
ATOM 4574 C CA . ALA A 1 601 ? 11.442 10.231 -60.458 1.00 91.25 601 ALA A CA 1
ATOM 4575 C C . ALA A 1 601 ? 11.569 8.737 -60.791 1.00 91.25 601 ALA A C 1
ATOM 4577 O O . ALA A 1 601 ? 11.285 8.332 -61.919 1.00 91.25 601 ALA A O 1
ATOM 4578 N N . GLY A 1 602 ? 11.939 7.901 -59.815 1.00 89.81 602 GLY A N 1
ATOM 4579 C CA . GLY A 1 602 ? 12.012 6.451 -59.987 1.00 89.81 602 GLY A CA 1
ATOM 4580 C C . GLY A 1 602 ? 10.659 5.839 -60.359 1.00 89.81 602 GLY A C 1
ATOM 4581 O O . GLY A 1 602 ? 10.567 5.082 -61.326 1.00 89.81 602 GLY A O 1
ATOM 4582 N N . VAL A 1 603 ? 9.589 6.220 -59.655 1.00 89.31 603 VAL A N 1
ATOM 4583 C CA . VAL A 1 603 ? 8.218 5.760 -59.940 1.00 89.31 603 VAL A CA 1
ATOM 4584 C C . VAL A 1 603 ? 7.718 6.269 -61.294 1.00 89.31 603 VAL A C 1
ATOM 4586 O O . VAL A 1 603 ? 7.095 5.511 -62.041 1.00 89.31 603 VAL A O 1
ATOM 4589 N N . PHE A 1 604 ? 7.999 7.527 -61.640 1.00 89.25 604 PHE A N 1
ATOM 4590 C CA . PHE A 1 604 ? 7.630 8.101 -62.934 1.00 89.25 604 PHE A CA 1
ATOM 4591 C C . PHE A 1 604 ? 8.291 7.344 -64.093 1.00 89.25 604 PHE A C 1
ATOM 4593 O O . PHE A 1 604 ? 7.601 6.930 -65.025 1.00 89.25 604 PHE A O 1
ATOM 4600 N N . LEU A 1 605 ? 9.596 7.071 -63.990 1.00 88.38 605 LEU A N 1
ATOM 4601 C CA . LEU A 1 605 ? 10.343 6.313 -64.997 1.00 88.38 605 LEU A CA 1
ATOM 4602 C C . LEU A 1 605 ? 9.829 4.871 -65.140 1.00 88.38 605 LEU A C 1
ATOM 4604 O O . LEU A 1 605 ? 9.684 4.371 -66.254 1.00 88.38 605 LEU A O 1
ATOM 4608 N N . LEU A 1 606 ? 9.460 4.225 -64.027 1.00 85.75 606 LEU A N 1
ATOM 4609 C CA . LEU A 1 606 ? 8.834 2.897 -64.051 1.00 85.75 606 LEU A CA 1
ATOM 4610 C C . LEU A 1 606 ? 7.478 2.889 -64.771 1.00 85.75 606 LEU A C 1
ATOM 4612 O O . LEU A 1 606 ? 7.109 1.881 -65.375 1.00 85.75 606 LEU A O 1
ATOM 4616 N N . ARG A 1 607 ? 6.720 3.991 -64.711 1.00 85.06 607 ARG A N 1
ATOM 4617 C CA . ARG A 1 607 ? 5.451 4.128 -65.440 1.00 85.06 607 ARG A CA 1
ATOM 4618 C C . ARG A 1 607 ? 5.669 4.422 -66.924 1.00 85.06 607 ARG A C 1
ATOM 4620 O O . ARG A 1 607 ? 4.912 3.891 -67.734 1.00 85.06 607 ARG A O 1
ATOM 4627 N N . SER A 1 608 ? 6.682 5.215 -67.279 1.00 83.31 608 SER A N 1
ATOM 4628 C CA . SER A 1 608 ? 6.984 5.555 -68.677 1.00 83.31 608 SER A CA 1
ATOM 4629 C C . SER A 1 608 ? 7.610 4.407 -69.472 1.00 83.31 608 SER A C 1
ATOM 4631 O O . SER A 1 608 ? 7.447 4.364 -70.684 1.00 83.31 608 SER A O 1
ATOM 4633 N N . ASP A 1 609 ? 8.277 3.456 -68.810 1.00 77.19 609 ASP A N 1
ATOM 4634 C CA . ASP A 1 609 ? 8.875 2.271 -69.451 1.00 77.19 609 ASP A CA 1
ATOM 4635 C C . ASP A 1 609 ? 7.853 1.164 -69.792 1.00 77.19 609 ASP A C 1
ATOM 4637 O O . ASP A 1 609 ? 8.230 0.057 -70.193 1.00 77.19 609 ASP A O 1
ATOM 4641 N N . ARG A 1 610 ? 6.544 1.426 -69.655 1.00 72.56 610 ARG A N 1
ATOM 4642 C CA . ARG A 1 610 ? 5.521 0.502 -70.156 1.00 72.56 610 ARG A CA 1
ATOM 4643 C C . ARG A 1 610 ? 5.625 0.452 -71.686 1.00 72.56 610 ARG A C 1
ATOM 4645 O O . ARG A 1 610 ? 5.489 1.503 -72.312 1.00 72.56 610 ARG A O 1
ATOM 4652 N N . PRO A 1 611 ? 5.861 -0.722 -72.306 1.00 65.94 611 PRO A N 1
ATOM 4653 C CA . PRO A 1 611 ? 5.838 -0.827 -73.758 1.00 65.94 611 PRO A CA 1
ATOM 4654 C C . PRO A 1 611 ? 4.471 -0.339 -74.236 1.00 65.94 611 PRO A C 1
ATOM 4656 O O . PRO A 1 611 ? 3.442 -0.834 -73.771 1.00 65.94 611 PRO A O 1
ATOM 4659 N N . GLY A 1 612 ? 4.465 0.681 -75.098 1.00 69.19 612 GLY A N 1
ATOM 4660 C CA . GLY A 1 612 ? 3.234 1.153 -75.720 1.00 69.19 612 GLY A CA 1
ATOM 4661 C C . GLY A 1 612 ? 2.519 -0.007 -76.423 1.00 69.19 612 GLY A C 1
ATOM 4662 O O . GLY A 1 612 ? 3.180 -0.983 -76.798 1.00 69.19 612 GLY A O 1
ATOM 4663 N N . PRO A 1 613 ? 1.186 0.061 -76.585 1.00 67.38 613 PRO A N 1
ATOM 4664 C CA . PRO A 1 613 ? 0.455 -0.941 -77.349 1.00 67.38 613 PRO A CA 1
ATOM 4665 C C . PRO A 1 613 ? 1.135 -1.104 -78.711 1.00 67.38 613 PRO A C 1
ATOM 4667 O O . PRO A 1 613 ? 1.403 -0.112 -79.391 1.00 67.38 613 PRO A O 1
ATOM 4670 N N . TYR A 1 614 ? 1.484 -2.345 -79.060 1.00 66.12 614 TYR A N 1
ATOM 4671 C CA . TYR A 1 614 ? 2.103 -2.654 -80.345 1.00 66.12 614 TYR A CA 1
ATOM 4672 C C . TYR A 1 614 ? 1.259 -2.018 -81.460 1.00 66.12 614 TYR A C 1
ATOM 4674 O O . TYR A 1 614 ? 0.030 -2.142 -81.407 1.00 66.12 614 TYR A O 1
ATOM 4682 N N . PRO A 1 615 ? 1.868 -1.309 -82.432 1.00 71.44 615 PRO A N 1
ATOM 4683 C CA . PRO A 1 615 ? 1.108 -0.738 -83.533 1.00 71.44 615 PRO A CA 1
ATOM 4684 C C . PRO A 1 615 ? 0.290 -1.851 -84.204 1.00 71.44 615 PRO A C 1
ATOM 4686 O O . PRO A 1 615 ? 0.794 -2.977 -84.318 1.00 71.44 615 PRO A O 1
ATOM 4689 N N . PRO A 1 616 ? -0.962 -1.576 -84.615 1.00 65.44 616 PRO A N 1
ATOM 4690 C CA . PRO A 1 616 ? -1.764 -2.563 -85.323 1.00 65.44 616 PRO A CA 1
ATOM 4691 C C . PRO A 1 616 ? -0.965 -3.044 -86.534 1.00 65.44 616 PRO A C 1
ATOM 4693 O O . PRO A 1 616 ? -0.453 -2.230 -87.307 1.00 65.44 616 PRO A O 1
ATOM 4696 N N . MET A 1 617 ? -0.799 -4.363 -86.663 1.00 67.94 617 MET A N 1
ATOM 4697 C CA . MET A 1 617 ? -0.110 -4.933 -87.817 1.00 67.94 617 MET A CA 1
ATOM 4698 C C . MET A 1 617 ? -0.812 -4.447 -89.097 1.00 67.94 617 MET A C 1
ATOM 4700 O O . MET A 1 617 ? -2.045 -4.465 -89.135 1.00 67.94 617 MET A O 1
ATOM 4704 N N . PRO A 1 618 ? -0.078 -4.000 -90.133 1.00 59.62 618 PRO A N 1
ATOM 4705 C CA . PRO A 1 618 ? -0.684 -3.575 -91.387 1.00 59.62 618 PRO A CA 1
ATOM 4706 C C . PRO A 1 618 ? -1.391 -4.767 -92.044 1.00 59.62 618 PRO A C 1
ATOM 4708 O O . PRO A 1 618 ? -0.763 -5.645 -92.631 1.00 59.62 618 PRO A O 1
ATOM 4711 N N . GLY A 1 619 ? -2.716 -4.806 -91.911 1.00 53.53 619 GLY A N 1
ATOM 4712 C CA . GLY A 1 619 ? -3.584 -5.764 -92.580 1.00 53.53 619 GLY A CA 1
ATOM 4713 C C . GLY A 1 619 ? -3.763 -5.383 -94.043 1.00 53.53 619 GLY A C 1
ATOM 4714 O O . GLY A 1 619 ? -4.725 -4.705 -94.382 1.00 53.53 619 GLY A O 1
ATOM 4715 N N . ASN A 1 620 ? -2.852 -5.837 -94.903 1.00 52.44 620 ASN A N 1
ATOM 4716 C CA . ASN A 1 620 ? -3.079 -5.921 -96.344 1.00 52.44 620 ASN A CA 1
ATOM 4717 C C . ASN A 1 620 ? -3.266 -7.399 -96.715 1.00 52.44 620 ASN A C 1
ATOM 4719 O O . ASN A 1 620 ? -2.327 -8.076 -97.127 1.00 52.44 620 ASN A O 1
ATOM 4723 N N . PHE A 1 621 ? -4.492 -7.900 -96.559 1.00 50.78 621 PHE A N 1
ATOM 4724 C CA . PHE A 1 621 ? -4.961 -9.055 -97.323 1.00 50.78 621 PHE A CA 1
ATOM 4725 C C . PHE A 1 621 ? -5.779 -8.516 -98.505 1.00 50.78 621 PHE A C 1
ATOM 4727 O O . PHE A 1 621 ? -6.773 -7.827 -98.267 1.00 50.78 621 PHE A O 1
ATOM 4734 N N . PRO A 1 622 ? -5.386 -8.773 -99.766 1.00 53.81 622 PRO A N 1
ATOM 4735 C CA . PRO A 1 622 ? -6.164 -8.345 -100.918 1.00 53.81 622 PRO A CA 1
ATOM 4736 C C . PRO A 1 622 ? -7.428 -9.202 -101.026 1.00 53.81 622 PRO A C 1
ATOM 4738 O O . PRO A 1 622 ? -7.362 -10.397 -101.309 1.00 53.81 622 PRO A O 1
ATOM 4741 N N . SER A 1 623 ? -8.586 -8.582 -100.825 1.00 52.59 623 SER A N 1
ATOM 4742 C CA . SER A 1 623 ? -9.874 -9.102 -101.272 1.00 52.59 623 SER A CA 1
ATOM 4743 C C . SER A 1 623 ? -10.079 -8.720 -102.741 1.00 52.59 623 SER A C 1
ATOM 4745 O O . SER A 1 623 ? -10.449 -7.596 -103.068 1.00 52.59 623 SER A O 1
ATOM 4747 N N . GLY A 1 624 ? -9.825 -9.664 -103.647 1.00 43.22 624 GLY A N 1
ATOM 4748 C CA . GLY A 1 624 ? -10.128 -9.534 -105.072 1.00 43.22 624 GLY A CA 1
ATOM 4749 C C . GLY A 1 624 ? -10.850 -10.780 -105.565 1.00 43.22 624 GLY A C 1
ATOM 4750 O O . GLY A 1 624 ? -10.228 -11.822 -105.741 1.00 43.22 624 GLY A O 1
ATOM 4751 N N . GLY A 1 625 ? -12.166 -10.681 -105.752 1.00 45.59 625 GLY A N 1
ATOM 4752 C CA . GLY A 1 625 ? -12.963 -11.705 -106.423 1.00 45.59 625 GLY A CA 1
ATOM 4753 C C . GLY A 1 625 ? -12.966 -11.523 -107.942 1.00 45.59 625 GLY A C 1
ATOM 4754 O O . GLY A 1 625 ? -12.870 -10.400 -108.423 1.00 45.59 625 GLY A O 1
ATOM 4755 N N . SER A 1 626 ? -13.119 -12.618 -108.693 1.00 39.69 626 SER A N 1
ATOM 4756 C CA . SER A 1 626 ? -14.042 -12.713 -109.839 1.00 39.69 626 SER A CA 1
ATOM 4757 C C . SER A 1 626 ? -14.052 -14.130 -110.444 1.00 39.69 626 SER A C 1
ATOM 4759 O O . SER A 1 626 ? -13.015 -14.698 -110.754 1.00 39.69 626 SER A O 1
ATOM 4761 N N . ASN A 1 627 ? -15.264 -14.682 -110.545 1.00 44.41 627 ASN A N 1
ATOM 4762 C CA . ASN A 1 627 ? -15.861 -15.484 -111.622 1.00 44.41 627 ASN A CA 1
ATOM 4763 C C . ASN A 1 627 ? -14.999 -16.429 -112.489 1.00 44.41 627 ASN A C 1
ATOM 4765 O O . ASN A 1 627 ? -14.195 -15.980 -113.299 1.00 44.41 627 ASN A O 1
ATOM 4769 N N . GLY A 1 628 ? -15.380 -17.714 -112.515 1.00 36.88 628 GLY A N 1
ATOM 4770 C CA . GLY A 1 628 ? -15.195 -18.581 -113.690 1.00 36.88 628 GLY A CA 1
ATOM 4771 C C . GLY A 1 628 ? -15.326 -20.087 -113.402 1.00 36.88 628 GLY A C 1
ATOM 4772 O O . GLY A 1 628 ? -14.737 -20.521 -112.420 1.00 36.88 628 GLY A O 1
ATOM 4773 N N . PRO A 1 629 ? -16.083 -20.884 -114.192 1.00 62.97 629 PRO A N 1
ATOM 4774 C CA . PRO A 1 629 ? -16.550 -22.226 -113.819 1.00 62.97 629 PRO A CA 1
ATOM 4775 C C . PRO A 1 629 ? -15.699 -23.371 -114.410 1.00 62.97 629 PRO A C 1
ATOM 4777 O O . PRO A 1 629 ? -14.788 -23.116 -115.190 1.00 62.97 629 PRO A O 1
ATOM 4780 N N . TRP A 1 630 ? -16.095 -24.610 -114.077 1.00 41.28 630 TRP A N 1
ATOM 4781 C CA . TRP A 1 630 ? -15.815 -25.923 -114.701 1.00 41.28 630 TRP A CA 1
ATOM 4782 C C . TRP A 1 630 ? -15.115 -26.970 -113.806 1.00 41.28 630 TRP A C 1
ATOM 4784 O O . TRP A 1 630 ? -13.962 -26.830 -113.417 1.00 41.28 630 TRP A O 1
ATOM 4794 N N . ASN A 1 631 ? -15.862 -28.067 -113.619 1.00 38.41 631 ASN A N 1
ATOM 4795 C CA . ASN A 1 631 ? -15.461 -29.477 -113.544 1.00 38.41 631 ASN A CA 1
ATOM 4796 C C . ASN A 1 631 ? -14.772 -30.068 -112.298 1.00 38.41 631 ASN A C 1
ATOM 4798 O O . ASN A 1 631 ? -13.565 -29.995 -112.105 1.00 38.41 631 ASN A O 1
ATOM 4802 N N . SER A 1 632 ? -15.586 -30.837 -111.561 1.00 42.44 632 SER A N 1
ATOM 4803 C CA . SER A 1 632 ? -15.293 -32.191 -111.043 1.00 42.44 632 SER A CA 1
ATOM 4804 C C . SER A 1 632 ? -14.658 -33.091 -112.137 1.00 42.44 632 SER A C 1
ATOM 4806 O O . SER A 1 632 ? -14.907 -32.809 -113.312 1.00 42.44 632 SER A O 1
ATOM 4808 N N . PRO A 1 633 ? -13.917 -34.185 -111.827 1.00 55.69 633 PRO A N 1
ATOM 4809 C CA . PRO A 1 633 ? -14.406 -35.266 -110.956 1.00 55.69 633 PRO A CA 1
ATOM 4810 C C . PRO A 1 633 ? -13.356 -36.006 -110.098 1.00 55.69 633 PRO A C 1
ATOM 4812 O O . PRO A 1 633 ? -12.160 -35.805 -110.256 1.00 55.69 633 PRO A O 1
ATOM 4815 N N . GLU A 1 634 ? -13.886 -36.890 -109.234 1.00 36.31 634 GLU A N 1
ATOM 4816 C CA . GLU A 1 634 ? -13.264 -38.125 -108.698 1.00 36.31 634 GLU A CA 1
ATOM 4817 C C . GLU A 1 634 ? -12.011 -37.939 -107.820 1.00 36.31 634 GLU A C 1
ATOM 4819 O O . GLU A 1 634 ? -11.033 -37.317 -108.195 1.00 36.31 634 GLU A O 1
ATOM 4824 N N . GLY A 1 635 ? -11.929 -38.407 -106.579 1.00 36.88 635 GLY A N 1
ATOM 4825 C CA . GLY A 1 635 ? -12.287 -39.686 -105.964 1.00 36.88 635 GLY A CA 1
ATOM 4826 C C . GLY A 1 635 ? -11.316 -39.792 -104.770 1.00 36.88 635 GLY A C 1
ATOM 4827 O O . GLY A 1 635 ? -10.164 -39.395 -104.884 1.00 36.88 635 GLY A O 1
ATOM 4828 N N . GLY A 1 636 ? -11.756 -40.052 -103.544 1.00 35.91 636 GLY A N 1
ATOM 4829 C CA . GLY A 1 636 ? -11.959 -41.401 -103.023 1.00 35.91 636 GLY A CA 1
ATOM 4830 C C . GLY A 1 636 ? -10.856 -41.728 -102.002 1.00 35.91 636 GLY A C 1
ATOM 4831 O O . GLY A 1 636 ? -9.685 -41.487 -102.274 1.00 35.91 636 GLY A O 1
ATOM 4832 N N . GLY A 1 637 ? -11.235 -42.280 -100.844 1.00 35.50 637 GLY A N 1
ATOM 4833 C CA . GLY A 1 637 ? -10.314 -43.013 -99.964 1.00 35.50 637 GLY A CA 1
ATOM 4834 C C . GLY A 1 637 ? -10.087 -42.438 -98.564 1.00 35.50 637 GLY A C 1
ATOM 4835 O O . GLY A 1 637 ? -9.087 -41.777 -98.310 1.00 35.50 637 GLY A O 1
ATOM 4836 N N . ASP A 1 638 ? -11.039 -42.715 -97.674 1.00 40.91 638 ASP A N 1
ATOM 4837 C CA . ASP A 1 638 ? -10.880 -43.304 -96.334 1.00 40.91 638 ASP A CA 1
ATOM 4838 C C . ASP A 1 638 ? -9.490 -43.294 -95.661 1.00 40.91 638 ASP A C 1
ATOM 4840 O O . ASP A 1 638 ? -8.519 -43.818 -96.195 1.00 40.91 638 ASP A O 1
ATOM 4844 N N . HIS A 1 639 ? -9.434 -42.831 -94.404 1.00 42.62 639 HIS A N 1
ATOM 4845 C CA . HIS A 1 639 ? -9.189 -43.695 -93.234 1.00 42.62 639 HIS A CA 1
ATOM 4846 C C . HIS A 1 639 ? -9.149 -42.884 -91.917 1.00 42.62 639 HIS A C 1
ATOM 4848 O O . HIS A 1 639 ? -8.318 -42.006 -91.699 1.00 42.62 639 HIS A O 1
ATOM 4854 N N . LEU A 1 640 ? -10.075 -43.233 -91.019 1.00 41.00 640 LEU A N 1
ATOM 4855 C CA . LEU A 1 640 ? -10.012 -43.089 -89.554 1.00 41.00 640 LEU A CA 1
ATOM 4856 C C . LEU A 1 640 ? -8.817 -43.900 -88.970 1.00 41.00 640 LEU A C 1
ATOM 4858 O O . LEU A 1 640 ? -8.168 -44.631 -89.715 1.00 41.00 640 LEU A O 1
ATOM 4862 N N . PRO A 1 641 ? -8.700 -44.081 -87.640 1.00 64.31 641 PRO A N 1
ATOM 4863 C CA . PRO A 1 641 ? -8.617 -43.141 -86.512 1.00 64.31 641 PRO A CA 1
ATOM 4864 C C . PRO A 1 641 ? -7.376 -43.479 -85.637 1.00 64.31 641 PRO A C 1
ATOM 4866 O O . PRO A 1 641 ? -6.664 -44.433 -85.929 1.00 64.31 641 PRO A O 1
ATOM 4869 N N . ASN A 1 642 ? -7.137 -42.772 -84.521 1.00 39.28 642 ASN A N 1
ATOM 4870 C CA . ASN A 1 642 ? -7.081 -43.390 -83.177 1.00 39.28 642 ASN A CA 1
ATOM 4871 C C . ASN A 1 642 ? -6.352 -42.569 -82.095 1.00 39.28 642 ASN A C 1
ATOM 4873 O O . ASN A 1 642 ? -5.228 -42.101 -82.242 1.00 39.28 642 ASN A O 1
ATOM 4877 N N . ARG A 1 643 ? -7.052 -42.520 -80.957 1.00 41.19 643 ARG A N 1
ATOM 4878 C CA . ARG A 1 643 ? -6.601 -42.417 -79.556 1.00 41.19 643 ARG A CA 1
ATOM 4879 C C . ARG A 1 643 ? -5.532 -43.499 -79.251 1.00 41.19 643 ARG A C 1
ATOM 4881 O O . ARG A 1 643 ? -5.450 -44.456 -80.014 1.00 41.19 643 ARG A O 1
ATOM 4888 N N . PRO A 1 644 ? -4.796 -43.476 -78.122 1.00 53.09 644 PRO A N 1
ATOM 4889 C CA . PRO A 1 644 ? -5.350 -44.087 -76.899 1.00 53.09 644 PRO A CA 1
ATOM 4890 C C . PRO A 1 644 ? -4.777 -43.395 -75.615 1.00 53.09 644 PRO A C 1
ATOM 4892 O O . PRO A 1 644 ? -4.378 -42.236 -75.729 1.00 53.09 644 PRO A O 1
ATOM 4895 N N . PRO A 1 645 ? -4.855 -43.963 -74.387 1.00 58.34 645 PRO A N 1
ATOM 4896 C CA . PRO A 1 645 ? -5.505 -43.296 -73.258 1.00 58.34 645 PRO A CA 1
ATOM 4897 C C . PRO A 1 645 ? -4.614 -43.243 -71.991 1.00 58.34 645 PRO A C 1
ATOM 4899 O O . PRO A 1 645 ? -3.423 -43.541 -72.025 1.00 58.34 645 PRO A O 1
ATOM 4902 N N . ASP A 1 646 ? -5.239 -42.861 -70.881 1.00 51.41 646 ASP A N 1
ATOM 4903 C CA . ASP A 1 646 ? -4.747 -42.833 -69.501 1.00 51.41 646 ASP A CA 1
ATOM 4904 C C . ASP A 1 646 ? -4.000 -44.094 -69.023 1.00 51.41 646 ASP A C 1
ATOM 4906 O O . ASP A 1 646 ? -4.380 -45.215 -69.363 1.00 51.41 646 ASP A O 1
ATOM 4910 N N . THR A 1 647 ? -3.071 -43.911 -68.074 1.00 44.59 647 THR A N 1
ATOM 4911 C CA . THR A 1 647 ? -2.765 -44.910 -67.032 1.00 44.59 647 THR A CA 1
ATOM 4912 C C . THR A 1 647 ? -2.454 -44.249 -65.687 1.00 44.59 647 THR A C 1
ATOM 4914 O O . THR A 1 647 ? -1.555 -43.418 -65.568 1.00 44.59 647 THR A O 1
ATOM 4917 N N . LEU A 1 648 ? -3.240 -44.670 -64.694 1.00 44.31 648 LEU A N 1
ATOM 4918 C CA . LEU A 1 648 ? -3.058 -44.595 -63.242 1.00 44.31 648 LEU A CA 1
ATOM 4919 C C . LEU A 1 648 ? -1.975 -45.574 -62.739 1.00 44.31 648 LEU A C 1
ATOM 4921 O O . LEU A 1 648 ? -1.590 -46.478 -63.477 1.00 44.31 648 LEU A O 1
ATOM 4925 N N . ALA A 1 649 ? -1.682 -45.454 -61.431 1.00 39.25 649 ALA A N 1
ATOM 4926 C CA . ALA A 1 649 ? -1.008 -46.409 -60.528 1.00 39.25 649 ALA A CA 1
ATOM 4927 C C . ALA A 1 649 ? 0.534 -46.386 -60.581 1.00 39.25 649 ALA A C 1
ATOM 4929 O O . ALA A 1 649 ? 1.114 -46.215 -61.641 1.00 39.25 649 ALA A O 1
ATOM 4930 N N . ASP A 1 650 ? 1.312 -46.578 -59.516 1.00 38.78 650 ASP A N 1
ATOM 4931 C CA . ASP A 1 650 ? 1.150 -46.758 -58.063 1.00 38.78 650 ASP A CA 1
ATOM 4932 C C . ASP A 1 650 ? 2.596 -46.897 -57.510 1.00 38.78 650 ASP A C 1
ATOM 4934 O O . ASP A 1 650 ? 3.521 -47.184 -58.273 1.00 38.78 650 ASP A O 1
ATOM 4938 N N . GLY A 1 651 ? 2.790 -46.752 -56.197 1.00 34.03 651 GLY A N 1
ATOM 4939 C CA . GLY A 1 651 ? 3.857 -47.464 -55.487 1.00 34.03 651 GLY A CA 1
ATOM 4940 C C . GLY A 1 651 ? 5.127 -46.705 -55.076 1.00 34.03 651 GLY A C 1
ATOM 4941 O O . GLY A 1 651 ? 5.923 -46.261 -55.895 1.00 34.03 651 GLY A O 1
ATOM 4942 N N . GLY A 1 652 ? 5.410 -46.762 -53.769 1.00 34.59 652 GLY A N 1
ATOM 4943 C CA . GLY A 1 652 ? 6.700 -47.322 -53.340 1.00 34.59 652 GLY A CA 1
ATOM 4944 C C . GLY A 1 652 ? 7.743 -46.381 -52.734 1.00 34.59 652 GLY A C 1
ATOM 4945 O O . GLY A 1 652 ? 8.765 -46.092 -53.335 1.00 34.59 652 GLY A O 1
ATOM 4946 N N . ASN A 1 653 ? 7.504 -45.984 -51.486 1.00 43.12 653 ASN A N 1
ATOM 4947 C CA . ASN A 1 653 ? 8.402 -46.168 -50.336 1.00 43.12 653 ASN A CA 1
ATOM 4948 C C . ASN A 1 653 ? 9.844 -46.685 -50.607 1.00 43.12 653 ASN A C 1
ATOM 4950 O O . ASN A 1 653 ? 10.009 -47.844 -50.973 1.00 43.12 653 ASN A O 1
ATOM 4954 N N . THR A 1 654 ? 10.868 -45.910 -50.220 1.00 45.72 654 THR A N 1
ATOM 4955 C CA . THR A 1 654 ? 12.122 -46.445 -49.644 1.00 45.72 654 THR A CA 1
ATOM 4956 C C . THR A 1 654 ? 12.782 -45.426 -48.714 1.00 45.72 654 THR A C 1
ATOM 4958 O O . THR A 1 654 ? 12.984 -44.270 -49.077 1.00 45.72 654 THR A O 1
ATOM 4961 N N . LYS A 1 655 ? 13.128 -45.908 -47.516 1.00 50.69 655 LYS A N 1
ATOM 4962 C CA . LYS A 1 655 ? 14.016 -45.302 -46.517 1.00 50.69 655 LYS A CA 1
ATOM 4963 C C . LYS A 1 655 ? 15.468 -45.235 -47.014 1.00 50.69 655 LYS A C 1
ATOM 4965 O O . LYS A 1 655 ? 15.949 -46.228 -47.557 1.00 50.69 655 LYS A O 1
ATOM 4970 N N . MET A 1 656 ? 16.170 -44.161 -46.654 1.00 40.75 656 MET A N 1
ATOM 4971 C CA . MET A 1 656 ? 17.363 -44.165 -45.788 1.00 40.75 656 MET A CA 1
ATOM 4972 C C . MET A 1 656 ? 17.419 -42.844 -45.029 1.00 40.75 656 MET A C 1
ATOM 4974 O O . MET A 1 656 ? 17.062 -41.816 -45.646 1.00 40.75 656 MET A O 1
#

pLDDT: mean 76.91, std 19.17, range [29.91, 97.12]

Foldseek 3Di:
DDPVVVVVVVVVVVVVPCPALEWAWEWEWEADPQQWTKIKIKTWGFQVSQVQFVVGPVVLVVLCVVQPDPQWDWDWDDDPGTIMIMTMDTGRHVVRVQVVQCVQLVDHWPWDWDWDAALFKIKIKTATPDFRVSSCCSSLVSSVVVVRHPPVSSVRHHDYYWYWYFYDEDDDDHTDTDTDRIDMDMYGQEWAEWEWEQEQPQLKIKIKTKHFLVSVCSSQPPDDDRNQVLVCVQQVPWDWDWDDDDRIIIIMTMDGDPHNVVSCVRCCSQWVWDDWDKDFPDDDLFWTKIKTKGWTQNCRNRTPPHHHNNFYWYKYADAAFWADPVRHFDDDPRHTDGGMDGADTHRTDIDITIGIHGNCVVVVVVVVVLVVVVVVVVVVVVVCVVCVPVVPPPDPDDDDDDDDDDDDDDDDDDDDDDDDDDDDDDDVPVVVVVVVVVVVVVVVVDDDDPDPDPPVVVVVLLVLQLVLLVQLVVLQVDFFKFKDFPPHGQDTDGLVCLQCWDWDQGQDPVPRDTDTDTRDRDVLSVLLVVLSVVLNVLSPDPDPCSLVSNLSSLVSSLVSLVVVVVVVVVVCVVVVVPRMDMDGDPSSVSSNVSSVVSNVSSVVVVVVPPPDDDPPDPDPDDDDDDDDDDDDDDDDDDDDDDDDDDDDDDDDDDDD

Sequence (656 aa):
MRLKHLFFLLLLPLMLFLTGCGGDLSVETKINPDESGTRILKIKVANDQFKDVKGGEAALAETLAKNAPADFKLNRNAEANGVSYTLTMDFKSINELREKSQRLTGGNVPISFDKKGSPFAVTYSYNDPVRVEDYFSWAINAVKKDGLVAPNNYGNMINSQNATVSLPTSGKEEWQRSSGNWVTSRYTHPIDSVTVETDIRDNSRTLKIAVPADTDKKMRGEKGDPVGDYYKTLVKDAETASNTSNDMVEYQVKVKASKYEELISKSAPLFKDERSTIETVKDSIFHPVIRFTDNINIGYSLGDNANVKNGYSYRLLFDGKVINPDGTDVLVDGKPLKGEALVKQGSRVSVNYTIERTGVMFYGAIVLGLLAIVGFGFFGYRMYRTNPEKFNFNRPAAPPQPATWAANDGFGGQGAGAAPASAQGSFGQIAGDLMNVAERGLAGVTQAGNGPVDANKVVLARKVSPALFGLILICFLLPFVTVSCQGHEVVTLTEMQFATGSTIESPDLMTGKNQSEKIDANPFATGALVVTVAGLAVCFVRLRSKHMLTAGLAVVGLALNLFLKNSIDNEILKKGSGMLQLSYGFGFYGSLLLYLAAIGAGVFLLRSDRPGPYPPMPGNFPSGGSNGPWNSPEGGGDHLPNRPPDTLADGGNTKM

Organism: Heliomicrobium gestii (NCBI:txid2699)

=== Feature glossary ===
A reading guide for the features in this record.

Start from the sequence.

  · Sequence gives the chain of amino acids in standard one-letter code (A=alanine, C=cysteine, …, Y=tyrosine), read N→C. It is the only feature that is directly encoded by the gene; all structural features are derived from the folded form of this sequence.

Fold it, and you get atomic coordinates and the backbone conformation that goes with them.

  · The mmCIF table is the protein's shape written out atom by atom. For each backbone N, Cα, C, and carbonyl O, it records an (x, y, z) coordinate triple in Å plus the residue type, chain letter, and residue number.

  · Backbone dihedral angles. Every residue except chain termini has a φ (preceding-C → N → Cα → C) and a ψ (N → Cα → C → next-N). They are reported in degrees following the IUPAC sign convention. Secondary structure is essentially a statement about which (φ, ψ) basin each residue occupies.

  · DSSP 8-state secondary structure assigns each residue one of H (α-helix), G (3₁₀-helix), I (π-helix), E (extended β-strand), B (isolated β-bridge), T (hydrogen-bonded turn), S (bend), or '-' (coil). The assignment is computed from backbone hydrogen-bond geometry via the Kabsch–Sander algorithm.

  · P-SEA three-state annotation labels each residue as helix, strand, or coil based purely on the geometry of the Cα trace. It serves as a fallback when the full backbone (and thus DSSP) is unavailable.

Summarize the fold with a handful of shape descriptors and a per-residue structural alphabet.

  · Radius of gyration (Rg) is the root-mean-square distance of Cα atoms from their centroid — a single number for overall size and compactness. A globular domain of N residues has Rg ≈ 2.2·N^0.38 Å; an extended or disordered chain has a much larger Rg. The Cα contact count is the number of residue pairs whose Cα atoms are within 8 Å and are more than four positions apart in sequence — a standard proxy for tertiary packing density. The bounding box is the smallest axis-aligned box enclosing all Cα atoms.

  · Foldseek's 3Di representation compresses backbone geometry into a per-residue letter drawn from a learned twenty-state alphabet. It captures the tertiary interaction pattern around each residue — which residues are packed against it in space, regardless of where they are in sequence.

  · Accessible surface area quantifies burial. A residue with SASA near zero is packed into the hydrophobic core; one with SASA >100 Å² sits on the surface. Computed here via the Shrake–Rupley numerical algorithm with a 1.4 Å probe.

Ask how reliable the model is.

  · For AlphaFold models, the B-factor field carries pLDDT — the model's own estimate of local accuracy on a 0–100 scale. Regions with pLDDT<50 should be treated as essentially unmodeled; they often correspond to intrinsically disordered segments.

  · For experimental (PDB) structures, the B-fact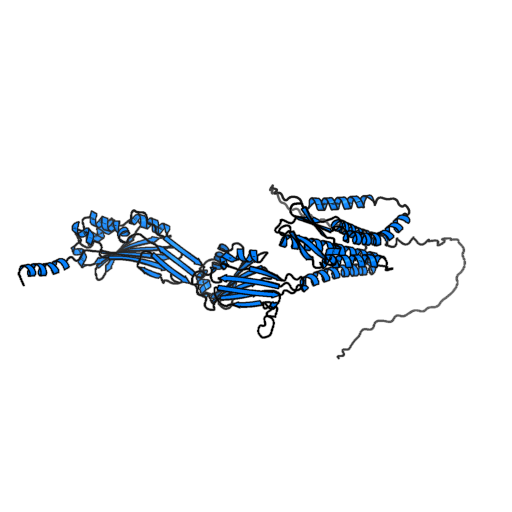or (temperature factor) quantifies the positional spread of each atom in the crystal — a combination of thermal vibration and static disorder — in units of Å². High B-factors mark flexible loops or poorly resolved regions; low B-factors mark the rigid, well-ordered core.

  · PAE(i, j) answers: if I align the predicted and true structures on residue i, how far off (in Å) do I expect residue j to be? A block-diagonal PAE matrix with low values on the blocks and high values off-diagonal is the signature of a multi-domain protein with confidently predicted domains but uncertain inter-domain orientation.

Place it in context: what it resembles, what it is annotated as, and how it looks.

  · Structural nearest neighbors (via Foldseek easy-search vs the PDB). Reported per hit: target PDB id, E-value, and alignment TM-score. A TM-score above ~0.5 is the conventional threshold for 'same fold'.

  · Functional annotations link the protein to curated databases. InterPro entries identify conserved domains and families by matching the sequence against member-database signatures (Pfam, PROSITE, CDD, …). Gene Ontology (GO) terms describe molecular function, biological process, and cellular component in a controlled vocabulary. CATH places the structure in a hierarchical fold classification (Class/Architecture/Topology/Homologous-superfamily). The organism is the source species.

  · Plot images: a contact map (which residues are close in 3D, as an N×N binary image), a Ramachandran scatter (backbone torsion angles, revealing secondary-structure composition at a glance), and — for AlphaFold structures — a PAE heatmap (pairwise prediction confidence).

  · Structure images are PyMOL renders from six orthogonal camera directions. Cartoon representation draws helices as coils and strands as arrows; sticks shows the backbone as bonds; surface shows the solvent-excluded envelope. Rainbow coloring maps sequence position to hue (blue→red, N→C); chain coloring assigns a distinct color per polypeptide.